Protein AF-A0A843D7R3-F1 (afdb_monomer_lite)

Radius of gyration: 26.84 Å; chains: 1; bounding box: 82×54×72 Å

Sequence (593 aa):
MQSGKIILRGIVQGVGFRPFVYAAAAAHGIVGTVINHGSEVEIDAWGEQFDAFCSAVSKGPKMSVIDSVDVLPLEGEAPENFSILPSKDGARSGFVPADIATCAHCLEDVLNPESRYYGYWATSCTDCGPRYSVIHTVPYDRERTAMQEFPKCAACEADYTNPENRRHHAQTIACEECGPKLFLLDGEGNAVSGDPIEETAKLLDDGEILAIRGIGGFHIACIESAAEKLKRVLGRPNQALAVMMLEETMQEYVVPPTESERELLTGPVHPILILDKRDPTAHQELSKLHNLGIMLPYTALHHLLFQKLKSPLLVMTSANAPGTPMITDTETIIEKMGKTGVVSHILTHNREIVNRCDDSVVRDGYIIRLSRGLAPIRTRMDLGDRQILGVGPELNANASIYKGEFLITSPHIGNIRNPPTVAYLKETIEKLTSLTGAKPEIIAHDLHPQFLSTRVAREMADETGAVLCPVQHHKAHIASVTTEDVIGISIDGVGYGEDGTIWGGEVFAGSPSSGYARAGHLEPVLMPGGDLAGKFPERMIYGILPNEESLSLLQSRGWDDMALKILQQSVARRFNTPVTTSTGRVLDAASAL

Structure (mmCIF, N/CA/C/O backbone):
data_AF-A0A843D7R3-F1
#
_entry.id   AF-A0A843D7R3-F1
#
loop_
_atom_site.group_PDB
_atom_site.id
_atom_site.type_symbol
_atom_site.label_atom_id
_atom_site.label_alt_id
_atom_site.label_comp_id
_atom_site.label_asym_id
_atom_site.label_entity_id
_atom_site.label_seq_id
_atom_site.pdbx_PDB_ins_code
_atom_site.Cartn_x
_atom_site.Cartn_y
_atom_site.Cartn_z
_atom_site.occupancy
_atom_site.B_iso_or_equiv
_atom_site.auth_seq_id
_atom_site.auth_comp_id
_atom_site.auth_asym_id
_atom_site.auth_atom_id
_atom_site.pdbx_PDB_model_num
ATOM 1 N N . MET A 1 1 ? -46.381 -2.383 16.227 1.00 78.56 1 MET A N 1
ATOM 2 C CA . MET A 1 1 ? -44.908 -2.388 16.158 1.00 78.56 1 MET A CA 1
ATOM 3 C C . MET A 1 1 ? -44.519 -3.117 14.885 1.00 78.56 1 MET A C 1
ATOM 5 O O . MET A 1 1 ? -44.993 -4.231 14.697 1.00 78.56 1 MET A O 1
ATOM 9 N N . GLN A 1 2 ? -43.791 -2.467 13.979 1.00 90.38 2 GLN A N 1
ATOM 10 C CA . GLN A 1 2 ? -43.228 -3.134 12.802 1.00 90.38 2 GLN A CA 1
ATOM 11 C C . GLN A 1 2 ? -41.983 -3.919 13.232 1.00 90.38 2 GLN A C 1
ATOM 13 O O . GLN A 1 2 ? -41.340 -3.548 14.218 1.00 90.38 2 GLN A O 1
ATOM 18 N N . SER A 1 3 ? -41.667 -4.994 12.513 1.00 94.31 3 SER A N 1
ATOM 19 C CA . SER A 1 3 ? -40.491 -5.824 12.764 1.00 94.31 3 SER A CA 1
ATOM 20 C C . SER A 1 3 ? -39.858 -6.305 11.469 1.00 94.31 3 SER A C 1
ATOM 22 O O . SER A 1 3 ? -40.550 -6.577 10.486 1.00 94.31 3 SER A O 1
ATOM 24 N N . GLY A 1 4 ? -38.537 -6.440 11.476 1.00 95.69 4 GLY A N 1
ATOM 25 C CA . GLY A 1 4 ? -37.812 -6.968 10.333 1.00 95.69 4 GLY A CA 1
ATOM 26 C C . GLY A 1 4 ? -36.369 -7.311 10.663 1.00 95.69 4 GLY A C 1
ATOM 27 O O . GLY A 1 4 ? -35.765 -6.736 11.571 1.00 95.69 4 GLY A O 1
ATOM 28 N N . LYS A 1 5 ? -35.836 -8.263 9.900 1.00 96.62 5 LYS A N 1
ATOM 29 C CA . LYS A 1 5 ? -34.421 -8.616 9.873 1.00 96.62 5 LYS A CA 1
ATOM 30 C C . LYS A 1 5 ? -33.777 -7.852 8.729 1.00 96.62 5 LYS A C 1
ATOM 32 O O . LYS A 1 5 ? -34.120 -8.076 7.571 1.00 96.62 5 LYS A O 1
ATOM 37 N N . ILE A 1 6 ? -32.861 -6.956 9.055 1.00 96.44 6 ILE A N 1
ATOM 38 C CA . ILE A 1 6 ? -32.116 -6.141 8.102 1.00 96.44 6 ILE A CA 1
ATOM 39 C C . ILE A 1 6 ? -30.742 -6.784 7.914 1.00 96.44 6 ILE A C 1
ATOM 41 O O . ILE A 1 6 ? -30.014 -6.978 8.886 1.00 96.44 6 ILE A O 1
ATOM 45 N N . ILE A 1 7 ? -30.379 -7.106 6.677 1.00 94.19 7 ILE A N 1
ATOM 46 C CA . ILE A 1 7 ? -29.075 -7.676 6.327 1.00 94.19 7 ILE A CA 1
ATOM 47 C C . ILE A 1 7 ? -28.328 -6.662 5.470 1.00 94.19 7 ILE A C 1
ATOM 49 O O . ILE A 1 7 ? -28.786 -6.301 4.385 1.00 94.19 7 ILE A O 1
ATOM 53 N N . LEU A 1 8 ? -27.176 -6.208 5.958 1.00 93.25 8 LEU A N 1
ATOM 54 C CA . LEU A 1 8 ? -26.320 -5.251 5.266 1.00 93.25 8 LEU A CA 1
ATOM 55 C C . LEU A 1 8 ? -25.043 -5.912 4.764 1.00 93.25 8 LEU A C 1
ATOM 57 O O . LEU A 1 8 ? -24.340 -6.600 5.514 1.00 93.25 8 LEU A O 1
ATOM 61 N N . ARG A 1 9 ? -24.711 -5.629 3.501 1.00 90.12 9 ARG A N 1
ATOM 62 C CA . ARG A 1 9 ? -23.484 -6.108 2.851 1.00 90.12 9 ARG A CA 1
ATOM 63 C C . ARG A 1 9 ? -22.634 -4.951 2.346 1.00 90.12 9 ARG A C 1
ATOM 65 O O . ARG A 1 9 ? -23.160 -3.941 1.882 1.00 90.12 9 ARG A O 1
ATOM 72 N N . GLY A 1 10 ? -21.319 -5.143 2.431 1.00 87.31 10 GLY A N 1
ATOM 73 C CA . GLY A 1 10 ? -20.299 -4.246 1.892 1.00 87.31 10 GLY A CA 1
ATOM 74 C C . GLY A 1 10 ? -19.129 -4.039 2.838 1.00 87.31 10 GLY A C 1
ATOM 75 O O . GLY A 1 10 ? -18.693 -4.977 3.511 1.00 87.31 10 GLY A O 1
ATOM 76 N N . ILE A 1 11 ? -18.601 -2.817 2.889 1.00 87.56 11 ILE A N 1
ATOM 77 C CA . ILE A 1 11 ? -17.609 -2.403 3.887 1.00 87.56 11 ILE A CA 1
ATOM 78 C C . ILE A 1 11 ? -18.376 -1.986 5.142 1.00 87.56 11 ILE A C 1
ATOM 80 O O . ILE A 1 11 ? -18.611 -0.807 5.391 1.00 87.56 11 ILE A O 1
ATOM 84 N N . VAL A 1 12 ? -18.827 -2.977 5.908 1.00 88.38 12 VAL A N 1
ATOM 85 C CA . VAL A 1 12 ? -19.685 -2.787 7.094 1.00 88.38 12 VAL A CA 1
ATOM 86 C C . VAL A 1 12 ? -19.042 -3.309 8.382 1.00 88.38 12 VAL A C 1
ATOM 88 O O . VAL A 1 12 ? -19.603 -3.186 9.465 1.00 88.38 12 VAL A O 1
ATOM 91 N N . GLN A 1 13 ? -17.825 -3.849 8.304 1.00 87.25 13 GLN A N 1
ATOM 92 C CA . GLN A 1 13 ? -17.063 -4.312 9.463 1.00 87.25 13 GLN A CA 1
ATOM 93 C C . GLN A 1 13 ? -15.756 -3.535 9.611 1.00 87.25 13 GLN A C 1
ATOM 95 O O . GLN A 1 13 ? -15.185 -3.060 8.638 1.00 87.25 13 GLN A O 1
ATOM 100 N N . GLY A 1 14 ? -15.300 -3.351 10.852 1.00 83.19 14 GLY A N 1
ATOM 101 C CA . GLY A 1 14 ? -14.128 -2.517 11.145 1.00 83.19 14 GLY A CA 1
ATOM 102 C C . GLY A 1 14 ? -14.329 -1.015 10.917 1.00 83.19 14 GLY A C 1
ATOM 103 O O . GLY A 1 14 ? -13.370 -0.262 11.009 1.00 83.19 14 GLY A O 1
ATOM 104 N N . VAL A 1 15 ? -15.561 -0.564 10.676 1.00 87.50 15 VAL A N 1
ATOM 105 C CA . VAL A 1 15 ? -15.899 0.842 10.370 1.00 87.50 15 VAL A CA 1
ATOM 106 C C . VAL A 1 15 ? -16.878 1.464 11.373 1.00 87.50 15 VAL A C 1
ATOM 108 O O . VAL A 1 15 ? -17.555 2.435 11.067 1.00 87.50 15 VAL A O 1
ATOM 111 N N . GLY A 1 16 ? -17.019 0.868 12.563 1.00 87.69 16 GLY A N 1
ATOM 112 C CA . GLY A 1 16 ? -17.941 1.372 13.592 1.00 87.69 16 GLY A CA 1
ATOM 113 C C . GLY A 1 16 ? -19.427 1.114 13.314 1.00 87.69 16 GLY A C 1
ATOM 114 O O . GLY A 1 16 ? -20.281 1.801 13.862 1.00 87.69 16 GLY A O 1
ATOM 115 N N . PHE A 1 17 ? -19.770 0.120 12.491 1.00 92.38 17 PHE A N 1
ATOM 116 C CA . PHE A 1 17 ? -21.163 -0.113 12.087 1.00 92.38 17 PHE A CA 1
ATOM 117 C C . PHE A 1 17 ? -22.073 -0.580 13.234 1.00 92.38 17 PHE A C 1
ATOM 119 O O . PHE A 1 17 ? -23.126 0.002 13.457 1.00 92.38 17 PHE A O 1
ATOM 126 N N . ARG A 1 18 ? -21.659 -1.589 14.014 1.00 92.50 18 ARG A N 1
ATOM 127 C CA . ARG A 1 18 ? -22.402 -2.066 15.203 1.00 92.50 18 ARG A CA 1
ATOM 128 C C . ARG A 1 18 ? -22.739 -0.936 16.200 1.00 92.50 18 ARG A C 1
ATOM 130 O O . ARG A 1 18 ? -23.911 -0.800 16.545 1.00 92.50 18 ARG A O 1
ATOM 137 N N . PRO A 1 19 ? -21.773 -0.101 16.638 1.00 90.00 19 PRO A N 1
ATOM 138 C CA . PRO A 1 19 ? -22.075 1.018 17.529 1.00 90.00 19 PRO A CA 1
ATOM 139 C C . PRO A 1 19 ? -22.937 2.102 16.860 1.00 90.00 19 PRO A C 1
ATOM 141 O O . PRO A 1 19 ? -23.815 2.651 17.520 1.00 90.00 19 PRO A O 1
ATOM 144 N N . PHE A 1 20 ? -22.777 2.354 15.554 1.00 93.06 20 PHE A N 1
ATOM 145 C CA . PHE A 1 20 ? -23.674 3.241 14.802 1.00 93.06 20 PHE A CA 1
ATOM 146 C C . PHE A 1 20 ? -25.127 2.739 14.801 1.00 93.06 20 PHE A C 1
ATOM 148 O O . PHE A 1 20 ? -26.041 3.509 15.084 1.00 93.06 20 PHE A O 1
ATOM 155 N N . VAL A 1 21 ? -25.345 1.445 14.545 1.00 94.69 21 VAL A N 1
ATOM 156 C CA . VAL A 1 21 ? -26.679 0.823 14.575 1.00 94.69 21 VAL A CA 1
ATOM 157 C C . VAL A 1 21 ? -27.302 0.933 15.964 1.00 94.69 21 VAL A C 1
ATOM 159 O O . VAL A 1 21 ? -28.471 1.287 16.074 1.00 94.69 21 VAL A O 1
ATOM 162 N N . TYR A 1 22 ? -26.526 0.683 17.022 1.00 93.38 22 TYR A N 1
ATOM 163 C CA . TYR A 1 22 ? -26.996 0.835 18.400 1.00 93.38 22 TYR A CA 1
ATOM 164 C C . TYR A 1 22 ? -27.457 2.273 18.691 1.00 93.38 22 TYR A C 1
ATOM 166 O O . TYR A 1 22 ? -28.559 2.481 19.199 1.00 93.38 22 TYR A O 1
ATOM 174 N N . ALA A 1 23 ? -26.651 3.274 18.323 1.00 91.69 23 ALA A N 1
ATOM 175 C CA . ALA A 1 23 ? -27.007 4.681 18.504 1.00 91.69 23 ALA A CA 1
ATOM 176 C C . ALA A 1 23 ? -28.250 5.070 17.681 1.00 91.69 23 ALA A C 1
ATOM 178 O O . ALA A 1 23 ? -29.145 5.756 18.178 1.00 91.69 23 ALA A O 1
ATOM 179 N N . ALA A 1 24 ? -28.348 4.585 16.439 1.00 93.69 24 ALA A N 1
ATOM 180 C CA . ALA A 1 24 ? -29.514 4.798 15.589 1.00 93.69 24 ALA A CA 1
ATOM 181 C C . ALA A 1 24 ? -30.779 4.154 16.177 1.00 93.69 24 ALA A C 1
ATOM 183 O O . ALA A 1 24 ? -31.850 4.760 16.114 1.00 93.69 24 ALA A O 1
ATOM 184 N N . ALA A 1 25 ? -30.660 2.965 16.775 1.00 94.94 25 ALA A N 1
ATOM 185 C CA . ALA A 1 25 ? -31.770 2.276 17.418 1.00 94.94 25 ALA A CA 1
ATOM 186 C C . ALA A 1 25 ? -32.290 3.071 18.621 1.00 94.94 25 ALA A C 1
ATOM 188 O O . ALA A 1 25 ? -33.492 3.323 18.713 1.00 94.94 25 ALA A O 1
ATOM 189 N N . ALA A 1 26 ? -31.388 3.562 19.477 1.00 92.81 26 ALA A N 1
ATOM 190 C CA . ALA A 1 26 ? -31.740 4.418 20.607 1.00 92.81 26 ALA A CA 1
ATOM 191 C C . ALA A 1 26 ? -32.449 5.711 20.159 1.00 92.81 26 ALA A C 1
ATOM 193 O O . ALA A 1 26 ? -33.489 6.067 20.711 1.00 92.81 26 ALA A O 1
ATOM 194 N N . ALA A 1 27 ? -31.945 6.374 19.112 1.00 93.50 27 ALA A N 1
ATOM 195 C CA . ALA A 1 27 ? -32.527 7.613 18.588 1.00 93.50 27 ALA A CA 1
ATOM 196 C C . ALA A 1 27 ? -33.950 7.446 18.015 1.00 93.50 27 ALA A C 1
ATOM 198 O O . ALA A 1 27 ? -34.725 8.400 18.018 1.00 93.50 27 ALA A O 1
ATOM 199 N N . HIS A 1 28 ? -34.301 6.247 17.538 1.00 94.94 28 HIS A N 1
ATOM 200 C CA . HIS A 1 28 ? -35.597 5.952 16.912 1.00 94.94 28 HIS A CA 1
ATOM 201 C C . HIS A 1 28 ? -36.522 5.094 17.795 1.00 94.94 28 HIS A C 1
ATOM 203 O O . HIS A 1 28 ? -37.618 4.735 17.366 1.00 94.94 28 HIS A O 1
ATOM 209 N N . GLY A 1 29 ? -36.108 4.757 19.022 1.00 94.31 29 GLY A N 1
ATOM 210 C CA . GLY A 1 29 ? -36.882 3.893 19.920 1.00 94.31 29 GLY A CA 1
ATOM 211 C C . GLY A 1 29 ? -37.042 2.459 19.400 1.00 94.31 29 GLY A C 1
ATOM 212 O O . GLY A 1 29 ? -38.107 1.863 19.557 1.00 94.31 29 GLY A O 1
ATOM 213 N N . ILE A 1 30 ? -36.011 1.925 18.740 1.00 96.62 30 ILE A N 1
ATOM 214 C CA . ILE A 1 30 ? -35.963 0.545 18.242 1.00 96.62 30 ILE A CA 1
ATOM 215 C C . ILE A 1 30 ? -35.370 -0.370 19.314 1.00 96.62 30 ILE A C 1
ATOM 217 O O . ILE A 1 30 ? -34.330 -0.065 19.895 1.00 96.62 30 ILE A O 1
ATOM 221 N N . VAL A 1 31 ? -35.998 -1.526 19.523 1.00 96.50 31 VAL A N 1
ATOM 222 C CA . VAL A 1 31 ? -35.452 -2.641 20.315 1.00 96.50 31 VAL A CA 1
ATOM 223 C C . VAL A 1 31 ? -35.052 -3.777 19.384 1.00 96.50 31 VAL A C 1
ATOM 225 O O . VAL A 1 31 ? -35.580 -3.884 18.274 1.00 96.50 31 VAL A O 1
ATOM 228 N N . GLY A 1 32 ? -34.085 -4.601 19.787 1.00 96.00 32 GLY A N 1
ATOM 229 C CA . GLY A 1 32 ? -33.523 -5.570 18.856 1.00 96.00 32 GLY A CA 1
ATOM 230 C C . GLY A 1 32 ? -32.104 -6.025 19.144 1.00 96.00 32 GLY A C 1
ATOM 231 O O . GLY A 1 32 ? -31.597 -5.934 20.264 1.00 96.00 32 GLY A O 1
ATOM 232 N N . THR A 1 33 ? -31.448 -6.534 18.108 1.00 96.06 33 THR A N 1
ATOM 233 C CA . THR A 1 33 ? -30.057 -6.971 18.189 1.00 96.06 33 THR A CA 1
ATOM 234 C C . THR A 1 33 ? -29.286 -6.612 16.928 1.00 96.06 33 THR A C 1
ATOM 236 O O . THR A 1 33 ? -29.871 -6.517 15.853 1.00 96.06 33 THR A O 1
ATOM 239 N N . VAL A 1 34 ? -27.972 -6.422 17.047 1.00 96.00 34 VAL A N 1
ATOM 240 C CA . VAL A 1 34 ? -27.061 -6.314 15.898 1.00 96.00 34 VAL A CA 1
ATOM 241 C C . VAL A 1 34 ? -25.869 -7.243 16.073 1.00 96.00 34 VAL A C 1
ATOM 243 O O . VAL A 1 34 ? -25.265 -7.295 17.149 1.00 96.00 34 VAL A O 1
ATOM 246 N N . ILE A 1 35 ? -25.517 -7.964 15.008 1.00 93.25 35 ILE A N 1
ATOM 247 C CA . ILE A 1 35 ? -24.415 -8.930 14.988 1.00 93.25 35 ILE A CA 1
ATOM 248 C C . ILE A 1 35 ? -23.573 -8.783 13.725 1.00 93.25 35 ILE A C 1
ATOM 250 O O . ILE A 1 35 ? -24.085 -8.457 12.656 1.00 93.25 35 ILE A O 1
ATOM 254 N N . ASN A 1 36 ? -22.282 -9.094 13.833 1.00 89.75 36 ASN A N 1
ATOM 255 C CA . ASN A 1 36 ? -21.494 -9.434 12.653 1.00 89.75 36 ASN A CA 1
ATOM 256 C C . ASN A 1 36 ? -21.681 -10.930 12.370 1.00 89.75 36 ASN A C 1
ATOM 258 O O . ASN A 1 36 ? -21.430 -11.756 13.252 1.00 89.75 36 ASN A O 1
ATOM 262 N N . HIS A 1 37 ? -22.086 -11.279 11.151 1.00 86.69 37 HIS A N 1
ATOM 263 C CA . HIS A 1 37 ? -22.246 -12.665 10.713 1.00 86.69 37 HIS A CA 1
ATOM 264 C C . HIS A 1 37 ? -21.391 -12.903 9.465 1.00 86.69 37 HIS A C 1
ATOM 266 O O . HIS A 1 37 ? -21.678 -12.404 8.378 1.00 86.69 37 HIS A O 1
ATOM 272 N N . GLY A 1 38 ? -20.262 -13.594 9.638 1.00 83.12 38 GLY A N 1
ATOM 273 C CA . GLY A 1 38 ? -19.198 -13.629 8.636 1.00 83.12 38 GLY A CA 1
ATOM 274 C C . GLY A 1 38 ? -18.677 -12.218 8.360 1.00 83.12 38 GLY A C 1
ATOM 275 O O . GLY A 1 38 ? -18.111 -11.576 9.238 1.00 83.12 38 GLY A O 1
ATOM 276 N N . SER A 1 39 ? -18.887 -11.718 7.152 1.00 79.50 39 SER A N 1
ATOM 277 C CA . SER A 1 39 ? -18.538 -10.356 6.721 1.00 79.50 39 SER A CA 1
ATOM 278 C C . SER A 1 39 ? -19.743 -9.406 6.598 1.00 79.50 39 SER A C 1
ATOM 280 O O . SER A 1 39 ? -19.579 -8.262 6.181 1.00 79.50 39 SER A O 1
ATOM 282 N N . GLU A 1 40 ? -20.948 -9.879 6.920 1.00 89.31 40 GLU A N 1
ATOM 283 C CA . GLU A 1 40 ? -22.202 -9.116 6.864 1.00 89.31 40 GLU A CA 1
ATOM 284 C C . GLU A 1 40 ? -22.556 -8.549 8.247 1.00 89.31 40 GLU A C 1
ATOM 286 O O . GLU A 1 40 ? -21.982 -8.959 9.266 1.00 89.31 40 GLU A O 1
ATOM 291 N N . VAL A 1 41 ? -23.495 -7.600 8.281 1.00 92.25 41 VAL A N 1
ATOM 292 C CA . VAL A 1 41 ? -24.137 -7.126 9.516 1.00 92.25 41 VAL A CA 1
ATOM 293 C C . VAL A 1 41 ? -25.612 -7.503 9.463 1.00 92.25 41 VAL A C 1
ATOM 295 O O . VAL A 1 41 ? -26.321 -7.084 8.551 1.00 92.25 41 VAL A O 1
ATOM 298 N N . GLU A 1 42 ? -26.071 -8.277 10.444 1.00 94.88 42 GLU A N 1
ATOM 299 C CA . GLU A 1 42 ? -27.489 -8.605 10.611 1.00 94.88 42 GLU A CA 1
ATOM 300 C C . GLU A 1 42 ? -28.070 -7.827 11.788 1.00 94.88 42 GLU A C 1
ATOM 302 O O . GLU A 1 42 ? -27.448 -7.730 12.851 1.00 94.88 42 GLU A O 1
ATOM 307 N N . ILE A 1 43 ? -29.268 -7.282 11.590 1.00 96.81 43 ILE A N 1
ATOM 308 C CA . ILE A 1 43 ? -29.999 -6.509 12.586 1.00 96.81 43 ILE A CA 1
ATOM 309 C C . ILE A 1 43 ? -31.408 -7.068 12.687 1.00 96.81 43 ILE A C 1
ATOM 311 O O . ILE A 1 43 ? -32.170 -7.007 11.728 1.00 96.81 43 ILE A O 1
ATOM 315 N N . ASP A 1 44 ? -31.775 -7.542 13.864 1.00 96.88 44 ASP A N 1
ATOM 316 C CA . ASP A 1 44 ? -33.158 -7.871 14.184 1.00 96.88 44 ASP A CA 1
ATOM 317 C C . ASP A 1 44 ? -33.763 -6.648 14.880 1.00 96.88 44 ASP A C 1
ATOM 319 O O . ASP A 1 44 ? -33.249 -6.237 15.919 1.00 96.88 44 ASP A O 1
ATOM 323 N N . ALA A 1 45 ? -34.796 -6.024 14.308 1.00 96.88 45 ALA A N 1
ATOM 324 C CA . ALA A 1 45 ? -35.325 -4.747 14.791 1.00 96.88 45 ALA A CA 1
ATOM 325 C C . ALA A 1 45 ? -36.853 -4.746 14.918 1.00 96.88 45 ALA A C 1
ATOM 327 O O . ALA A 1 45 ? -37.563 -5.197 14.020 1.00 96.88 45 ALA A O 1
ATOM 328 N N . TRP A 1 46 ? -37.345 -4.164 16.014 1.00 96.88 46 TRP A N 1
ATOM 329 C CA . TRP A 1 46 ? -38.758 -3.910 16.291 1.00 96.88 46 TRP A CA 1
ATOM 330 C C . TRP A 1 46 ? -38.949 -2.452 16.706 1.00 96.88 46 TRP A C 1
ATOM 332 O O . TRP A 1 46 ? -38.213 -1.936 17.548 1.00 96.88 46 TRP A O 1
ATOM 342 N N . GLY A 1 47 ? -39.973 -1.786 16.175 1.00 94.75 47 GLY A N 1
ATOM 343 C CA . GLY A 1 47 ? -40.324 -0.434 16.611 1.00 94.75 47 GLY A CA 1
ATOM 344 C C . GLY A 1 47 ? -41.440 0.215 15.805 1.00 94.75 47 GLY A C 1
ATOM 345 O O . GLY A 1 47 ? -41.925 -0.334 14.818 1.00 94.75 47 GLY A O 1
ATOM 346 N N . GLU A 1 48 ? -41.886 1.387 16.254 1.00 92.94 48 GLU A N 1
ATOM 347 C CA . GLU A 1 48 ? -42.851 2.208 15.506 1.00 92.94 48 GLU A CA 1
ATOM 348 C C . GLU A 1 48 ? -42.172 3.059 14.427 1.00 92.94 48 GLU A C 1
ATOM 350 O O . GLU A 1 48 ? -42.757 3.286 13.375 1.00 92.94 48 GLU A O 1
ATOM 355 N N . GLN A 1 49 ? -40.918 3.470 14.646 1.00 95.00 49 GLN A N 1
ATOM 356 C CA . GLN A 1 49 ? -40.113 4.224 13.676 1.00 95.00 49 GLN A CA 1
ATOM 357 C C . GLN A 1 49 ? -39.203 3.315 12.826 1.00 95.00 49 GLN A C 1
ATOM 359 O O . GLN A 1 49 ? -38.096 3.707 12.454 1.00 95.00 49 GLN A O 1
ATOM 364 N N . PHE A 1 50 ? -39.645 2.087 12.535 1.00 94.75 50 PHE A N 1
ATOM 365 C CA . PHE A 1 50 ? -38.838 1.075 11.843 1.00 94.75 50 PHE A CA 1
ATOM 366 C C . PHE A 1 50 ? -38.353 1.546 10.463 1.00 94.75 50 PHE A C 1
ATOM 368 O O . PHE A 1 50 ? -37.169 1.415 10.156 1.00 94.75 50 PHE A O 1
ATOM 375 N N . ASP A 1 51 ? -39.220 2.171 9.664 1.00 94.50 51 ASP A N 1
ATOM 376 C CA . ASP A 1 51 ? -38.854 2.671 8.331 1.00 94.50 51 ASP A CA 1
ATOM 377 C C . ASP A 1 51 ? -37.799 3.795 8.394 1.00 94.50 51 ASP A C 1
ATOM 379 O O . ASP A 1 51 ? -36.855 3.831 7.598 1.00 94.50 51 ASP A O 1
ATOM 383 N N . ALA A 1 52 ? -37.910 4.695 9.378 1.00 94.69 52 ALA A N 1
ATOM 384 C CA . ALA A 1 52 ? -36.930 5.760 9.604 1.00 94.69 52 ALA A CA 1
ATOM 385 C C . ALA A 1 52 ? -35.575 5.192 10.058 1.00 94.69 52 ALA A C 1
ATOM 387 O O . ALA A 1 52 ? -34.528 5.608 9.556 1.00 94.69 52 ALA A O 1
ATOM 388 N N . PHE A 1 53 ? -35.596 4.184 10.935 1.00 96.19 53 PHE A N 1
ATOM 389 C CA . PHE A 1 53 ? -34.403 3.449 11.340 1.00 96.19 53 PHE A CA 1
ATOM 390 C C . PHE A 1 53 ? -33.740 2.732 10.159 1.00 96.19 53 PHE A C 1
ATOM 392 O O . PHE A 1 53 ? -32.534 2.878 9.969 1.00 96.19 53 PHE A O 1
ATOM 399 N N . CYS A 1 54 ? -34.508 2.037 9.313 1.00 94.38 54 CYS A N 1
ATOM 400 C CA . CYS A 1 54 ? -33.983 1.400 8.103 1.00 94.38 54 CYS A CA 1
ATOM 401 C C . CYS A 1 54 ? -33.301 2.421 7.184 1.00 94.38 54 CYS A C 1
ATOM 403 O O . CYS A 1 54 ? -32.198 2.174 6.697 1.00 94.38 54 CYS A O 1
ATOM 405 N N . SER A 1 55 ? -33.912 3.594 6.994 1.00 93.81 55 SER A N 1
ATOM 406 C CA . SER A 1 55 ? -33.335 4.692 6.208 1.00 93.81 55 SER A CA 1
ATOM 407 C C . SER A 1 55 ? -32.025 5.222 6.806 1.00 93.81 55 SER A C 1
ATOM 409 O O . SER A 1 55 ? -31.067 5.475 6.075 1.00 93.81 55 SER A O 1
ATOM 411 N N . ALA A 1 56 ? -31.940 5.350 8.134 1.00 93.81 56 ALA A N 1
ATOM 412 C CA . ALA A 1 56 ? -30.715 5.768 8.816 1.00 93.81 56 ALA A CA 1
ATOM 413 C C . ALA A 1 56 ? -29.604 4.713 8.696 1.00 93.81 56 ALA A C 1
ATOM 415 O O . ALA A 1 56 ? -28.476 5.036 8.325 1.00 93.81 56 ALA A O 1
ATOM 416 N N . VAL A 1 57 ? -29.931 3.446 8.951 1.00 94.38 57 VAL A N 1
ATOM 417 C CA . VAL A 1 57 ? -28.986 2.326 8.877 1.00 94.38 57 VAL A CA 1
ATOM 418 C C . VAL A 1 57 ? -28.461 2.121 7.456 1.00 94.38 57 VAL A C 1
ATOM 420 O O . VAL A 1 57 ? -27.274 1.860 7.282 1.00 94.38 57 VAL A O 1
ATOM 423 N N . SER A 1 58 ? -29.301 2.341 6.442 1.00 93.19 58 SER A N 1
ATOM 424 C CA . SER A 1 58 ? -28.920 2.250 5.025 1.00 93.19 58 SER A CA 1
ATOM 425 C C . SER A 1 58 ? -27.925 3.326 4.576 1.00 93.19 58 SER A C 1
ATOM 427 O O . SER A 1 58 ? -27.363 3.208 3.492 1.00 93.19 58 SER A O 1
ATOM 429 N N . LYS A 1 59 ? -27.694 4.377 5.378 1.00 92.19 59 LYS A N 1
ATOM 430 C CA . LYS A 1 59 ? -26.627 5.365 5.133 1.00 92.19 59 LYS A CA 1
ATOM 431 C C . LYS A 1 59 ? -25.288 4.933 5.730 1.00 92.19 59 LYS A C 1
ATOM 433 O O . LYS A 1 59 ? -24.249 5.267 5.172 1.00 92.19 59 LYS A O 1
ATOM 438 N N . GLY A 1 60 ? -25.328 4.201 6.844 1.00 90.94 60 GLY A N 1
ATOM 439 C CA . GLY A 1 60 ? -24.147 3.728 7.564 1.00 90.94 60 GLY A CA 1
ATOM 440 C C . GLY A 1 60 ? -23.275 4.839 8.179 1.00 90.94 60 GLY A C 1
ATOM 441 O O . GLY A 1 60 ? -23.554 6.032 8.031 1.00 90.94 60 GLY A O 1
ATOM 442 N N . PRO A 1 61 ? -22.207 4.463 8.907 1.00 89.50 61 PRO A N 1
ATOM 443 C CA . PRO A 1 61 ? -21.183 5.393 9.374 1.00 89.50 61 PRO A CA 1
ATOM 444 C C . PRO A 1 61 ? -20.278 5.875 8.227 1.00 89.50 61 PRO A C 1
ATOM 446 O O . PRO A 1 61 ? -20.201 5.254 7.166 1.00 89.50 61 PRO A O 1
ATOM 449 N N . LYS A 1 62 ? -19.521 6.952 8.476 1.00 84.44 62 LYS A N 1
ATOM 450 C CA . LYS A 1 62 ? -18.707 7.678 7.478 1.00 84.44 62 LYS A CA 1
ATOM 451 C C . LYS A 1 62 ? -17.791 6.792 6.624 1.00 84.44 62 LYS A C 1
ATOM 453 O O . LYS A 1 62 ? -17.620 7.062 5.443 1.00 84.44 62 LYS A O 1
ATOM 458 N N . MET A 1 63 ? -17.182 5.774 7.228 1.00 84.06 63 MET A N 1
ATOM 459 C CA . MET A 1 63 ? -16.210 4.900 6.558 1.00 84.06 63 MET A CA 1
ATOM 460 C C . MET A 1 63 ? -16.844 3.652 5.932 1.00 84.06 63 MET A C 1
ATOM 462 O O . MET A 1 63 ? -16.126 2.817 5.386 1.00 84.06 63 MET A O 1
ATOM 466 N N . SER A 1 64 ? -18.164 3.491 6.044 1.00 90.12 64 SER A N 1
ATOM 467 C CA . SER A 1 64 ? -18.857 2.348 5.463 1.00 90.12 64 SER A CA 1
ATOM 468 C C . SER A 1 64 ? -19.204 2.564 3.998 1.00 90.12 64 SER A C 1
ATOM 470 O O . SER A 1 64 ? -19.427 3.684 3.546 1.00 90.12 64 SER A O 1
ATOM 472 N N . VAL A 1 65 ? -19.286 1.456 3.273 1.00 88.81 65 VAL A N 1
ATOM 473 C CA . VAL A 1 65 ? -19.839 1.405 1.920 1.00 88.81 65 VAL A CA 1
ATOM 474 C C . VAL A 1 65 ? -20.862 0.283 1.919 1.00 88.81 65 VAL A C 1
ATOM 476 O O . VAL A 1 65 ? -20.503 -0.870 2.157 1.00 88.81 65 VAL A O 1
ATOM 479 N N . ILE A 1 66 ? -22.129 0.628 1.709 1.00 90.75 66 ILE A N 1
ATOM 480 C CA . ILE A 1 66 ? -23.247 -0.316 1.717 1.00 90.75 66 ILE A CA 1
ATOM 481 C C . ILE A 1 66 ? -23.604 -0.638 0.268 1.00 90.75 66 ILE A C 1
ATOM 483 O O . ILE A 1 66 ? -23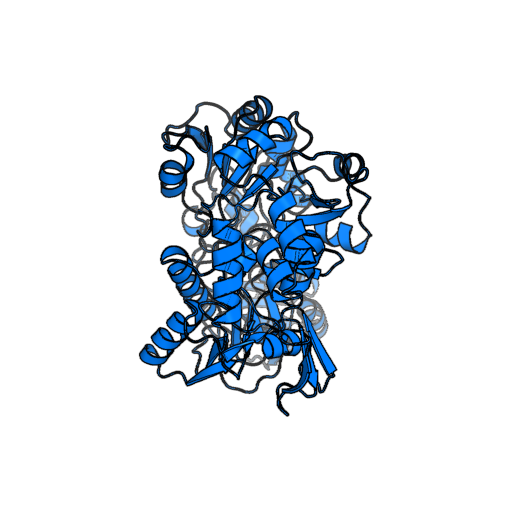.971 0.257 -0.490 1.00 90.75 66 ILE A O 1
ATOM 487 N N . ASP A 1 67 ? -23.509 -1.910 -0.113 1.00 88.56 67 ASP A N 1
ATOM 488 C CA . ASP A 1 67 ? -23.854 -2.357 -1.469 1.00 88.56 67 ASP A CA 1
ATOM 489 C C . ASP A 1 67 ? -25.306 -2.812 -1.577 1.00 88.56 67 ASP A C 1
ATOM 491 O O . ASP A 1 67 ? -25.952 -2.617 -2.605 1.00 88.56 67 ASP A O 1
ATOM 495 N N . SER A 1 68 ? -25.811 -3.458 -0.525 1.00 89.75 68 SER A N 1
ATOM 496 C CA . SER A 1 68 ? -27.188 -3.940 -0.456 1.00 89.75 68 SER A CA 1
ATOM 497 C C . SER A 1 68 ? -27.708 -3.905 0.973 1.00 89.75 68 SER A C 1
ATOM 499 O O . SER A 1 68 ? -26.954 -4.069 1.940 1.00 89.75 68 SER A O 1
ATOM 501 N N . VAL A 1 69 ? -29.017 -3.692 1.065 1.00 94.12 69 VAL A N 1
ATOM 502 C CA . VAL A 1 69 ? -29.801 -3.761 2.292 1.00 94.12 69 VAL A CA 1
ATOM 503 C C . VAL A 1 69 ? -31.016 -4.618 1.984 1.00 94.12 69 VAL A C 1
ATOM 505 O O . VAL A 1 69 ? -31.896 -4.192 1.238 1.00 94.12 69 VAL A O 1
ATOM 508 N N . ASP A 1 70 ? -31.060 -5.816 2.553 1.00 94.31 70 ASP A N 1
ATOM 509 C CA . ASP A 1 70 ? -32.249 -6.661 2.490 1.00 94.31 70 ASP A CA 1
ATOM 510 C C . ASP A 1 70 ? -33.044 -6.495 3.775 1.00 94.31 70 ASP A C 1
ATOM 512 O O . ASP A 1 70 ? -32.480 -6.561 4.866 1.00 94.31 70 ASP A O 1
ATOM 516 N N . VAL A 1 71 ? -34.357 -6.325 3.653 1.00 95.56 71 VAL A N 1
ATOM 517 C CA . VAL A 1 71 ? -35.269 -6.314 4.798 1.00 95.56 71 VAL A CA 1
ATOM 518 C C . VAL A 1 71 ? -36.206 -7.501 4.664 1.00 95.56 71 VAL A C 1
ATOM 520 O O . VAL A 1 71 ? -37.039 -7.558 3.760 1.00 95.56 71 VAL A O 1
ATOM 523 N N . LEU A 1 72 ? -36.043 -8.468 5.557 1.00 95.38 72 LEU A N 1
ATOM 524 C CA . LEU A 1 72 ? -36.830 -9.689 5.600 1.00 95.38 72 LEU A CA 1
ATOM 525 C C . LEU A 1 72 ? -37.871 -9.607 6.722 1.00 95.38 72 LEU A C 1
ATOM 527 O O . LEU A 1 72 ? -37.598 -9.002 7.765 1.00 95.38 72 LEU A O 1
ATOM 531 N N . PRO A 1 73 ? -39.046 -10.242 6.557 1.00 93.25 73 PRO A N 1
ATOM 532 C CA . PRO A 1 73 ? -39.991 -10.405 7.651 1.00 93.25 73 PRO A CA 1
ATOM 533 C C . PRO A 1 73 ? -39.324 -11.094 8.841 1.00 93.25 73 PRO A C 1
ATOM 535 O O . PRO A 1 73 ? -38.610 -12.084 8.675 1.00 93.25 73 PRO A O 1
ATOM 538 N N . LEU A 1 74 ? -39.574 -10.571 10.037 1.00 93.12 74 LEU A N 1
ATOM 539 C CA . LEU A 1 74 ? -39.077 -11.138 11.282 1.00 93.12 74 LEU A CA 1
ATOM 540 C C . LEU A 1 74 ? -40.250 -11.500 12.185 1.00 93.12 74 LEU A C 1
ATOM 542 O O . LEU A 1 74 ? -41.039 -10.635 12.573 1.00 93.12 74 LEU A O 1
ATOM 546 N N . GLU A 1 75 ? -40.337 -12.786 12.507 1.00 87.56 75 GLU A N 1
ATOM 547 C CA . GLU A 1 75 ? -41.321 -13.353 13.424 1.00 87.56 75 GLU A CA 1
ATOM 548 C C . GLU A 1 75 ? -40.705 -13.509 14.819 1.00 87.56 75 GLU A C 1
ATOM 550 O O . GLU A 1 75 ? -39.529 -13.846 14.953 1.00 87.56 75 GLU A O 1
ATOM 555 N N . GLY A 1 76 ? -41.505 -13.288 15.861 1.00 86.06 76 GLY A N 1
ATOM 556 C CA . GLY A 1 76 ? -41.081 -13.441 17.252 1.00 86.06 76 GLY A CA 1
ATOM 557 C C . GLY A 1 76 ? -41.425 -12.239 18.124 1.00 86.06 76 GLY A C 1
ATOM 558 O O . GLY A 1 76 ? -41.893 -11.202 17.646 1.00 86.06 76 GLY A O 1
ATOM 559 N N . GLU A 1 77 ? -41.209 -12.405 19.427 1.00 86.19 77 GLU A N 1
ATOM 560 C CA . GLU A 1 77 ? -41.420 -11.349 20.415 1.00 86.19 77 GLU A CA 1
ATOM 561 C C . GLU A 1 77 ? -40.252 -10.359 20.418 1.00 86.19 77 GLU A C 1
ATOM 563 O O . GLU A 1 77 ? -39.089 -10.740 20.280 1.00 86.19 77 GLU A O 1
ATOM 568 N N . ALA A 1 78 ? -40.577 -9.076 20.579 1.00 89.31 78 ALA A N 1
ATOM 569 C CA . ALA A 1 78 ? -39.579 -8.024 20.688 1.00 89.31 78 ALA A CA 1
ATOM 570 C C . ALA A 1 78 ? -38.787 -8.179 22.001 1.00 89.31 78 ALA A C 1
ATOM 572 O O . ALA A 1 78 ? -39.401 -8.380 23.053 1.00 89.31 78 ALA A O 1
ATOM 573 N N . PRO A 1 79 ? -37.448 -8.056 21.978 1.00 92.50 79 PRO A N 1
ATOM 574 C CA . PRO A 1 79 ? -36.667 -8.014 23.207 1.00 92.50 79 PRO A CA 1
ATOM 575 C C . PRO A 1 79 ? -36.955 -6.723 23.987 1.00 92.50 79 PRO A C 1
ATOM 577 O O . PRO A 1 79 ? -37.426 -5.734 23.429 1.00 92.50 79 PRO A O 1
ATOM 580 N N . GLU A 1 80 ? -36.616 -6.705 25.278 1.00 89.56 80 GLU A N 1
ATOM 581 C CA . GLU A 1 80 ? -36.814 -5.515 26.122 1.00 89.56 80 GLU A CA 1
ATOM 582 C C . GLU A 1 80 ? -35.934 -4.330 25.699 1.00 89.56 80 GLU A C 1
ATOM 584 O O . GLU A 1 80 ? -36.343 -3.180 25.823 1.00 89.56 80 GLU A O 1
ATOM 589 N N . ASN A 1 81 ? -34.725 -4.607 25.203 1.00 92.75 81 ASN A N 1
ATOM 590 C CA . ASN A 1 81 ? -33.713 -3.603 24.879 1.00 92.75 81 ASN A CA 1
ATOM 591 C C . ASN A 1 81 ? -33.057 -3.893 23.525 1.00 92.75 81 ASN A C 1
ATOM 593 O O . ASN A 1 81 ? -33.178 -4.989 22.975 1.00 92.75 81 ASN A O 1
ATOM 597 N N . PHE A 1 82 ? -32.312 -2.914 23.008 1.00 94.94 82 PHE A N 1
ATOM 598 C CA . PHE A 1 82 ? -31.405 -3.125 21.884 1.00 94.94 82 PHE A CA 1
ATOM 599 C C . PHE A 1 82 ? -30.024 -3.581 22.380 1.00 94.94 82 PHE A C 1
ATOM 601 O O . PHE A 1 82 ? -29.500 -3.012 23.335 1.00 94.94 82 PHE A O 1
ATOM 608 N N . SER A 1 83 ? -29.412 -4.591 21.753 1.00 93.31 83 SER A N 1
ATOM 609 C CA . SER A 1 83 ? -28.100 -5.109 22.182 1.00 93.31 83 SER A CA 1
ATOM 610 C C . SER A 1 83 ? -27.170 -5.483 21.024 1.00 93.31 83 SER A C 1
ATOM 612 O O . SER A 1 83 ? -27.603 -5.911 19.957 1.00 93.31 83 SER A O 1
ATOM 614 N N . ILE A 1 84 ? -25.862 -5.326 21.235 1.00 92.75 84 ILE A N 1
ATOM 615 C CA . ILE A 1 84 ? -24.831 -5.800 20.302 1.00 92.75 84 ILE A CA 1
ATOM 616 C C . ILE A 1 84 ? -24.414 -7.202 20.757 1.00 92.75 84 ILE A C 1
ATOM 618 O O . ILE A 1 84 ? -23.874 -7.345 21.854 1.00 92.75 84 ILE A O 1
ATOM 622 N N . LEU A 1 85 ? -24.666 -8.238 19.950 1.00 91.31 85 LEU A N 1
ATOM 623 C CA . LEU A 1 85 ? -24.323 -9.617 20.333 1.00 91.31 85 LEU A CA 1
ATOM 624 C C . LEU A 1 85 ? -22.928 -10.028 19.821 1.00 91.31 85 LEU A C 1
ATOM 626 O O . LEU A 1 85 ? -22.390 -9.397 18.903 1.00 91.31 85 LEU A O 1
ATOM 630 N N . PRO A 1 86 ? -22.342 -11.108 20.380 1.00 87.25 86 PRO A N 1
ATOM 631 C CA . PRO A 1 86 ? -21.113 -11.696 19.862 1.00 87.25 86 PRO A CA 1
ATOM 632 C C . PRO A 1 86 ? -21.246 -12.114 18.397 1.00 87.25 86 PRO A C 1
ATOM 634 O O . PRO A 1 86 ? -22.280 -12.637 17.971 1.00 87.25 86 PRO A O 1
ATOM 637 N N . SER A 1 87 ? -20.177 -11.902 17.635 1.00 88.75 87 SER A N 1
ATOM 638 C CA . SER A 1 87 ? -20.138 -12.234 16.214 1.00 88.75 87 SER A CA 1
ATOM 639 C C . SER A 1 87 ? -20.202 -13.741 15.977 1.00 88.75 87 SER A C 1
ATOM 641 O O . SER A 1 87 ? -19.718 -14.538 16.782 1.00 88.75 87 SER A O 1
ATOM 643 N N . LYS A 1 88 ? -20.748 -14.130 14.826 1.00 85.19 88 LYS A N 1
ATOM 644 C CA . LYS A 1 88 ? -20.823 -15.523 14.374 1.00 85.19 88 LYS A CA 1
ATOM 645 C C . LYS A 1 88 ? -20.114 -15.685 13.036 1.00 85.19 88 LYS A C 1
ATOM 647 O O . LYS A 1 88 ? -20.093 -14.759 12.226 1.00 85.19 88 LYS A O 1
ATOM 652 N N . ASP A 1 89 ? -19.555 -16.863 12.788 1.00 79.88 89 ASP A N 1
ATOM 653 C CA . ASP A 1 89 ? -19.062 -17.212 11.455 1.00 79.88 89 ASP A CA 1
ATOM 654 C C . ASP A 1 89 ? -20.227 -17.298 10.470 1.00 79.88 89 ASP A C 1
ATOM 656 O O . ASP A 1 89 ? -21.319 -17.714 10.842 1.00 79.88 89 ASP A O 1
ATOM 660 N N . GLY A 1 90 ? -19.993 -16.912 9.218 1.00 79.19 90 GLY A N 1
ATOM 661 C CA . GLY A 1 90 ? -21.035 -16.816 8.201 1.00 79.19 90 GLY A CA 1
ATOM 662 C C . GLY A 1 90 ? -20.457 -16.585 6.808 1.00 79.19 90 GLY A C 1
ATOM 663 O O . GLY A 1 90 ? -19.289 -16.892 6.543 1.00 79.19 90 GLY A O 1
ATOM 664 N N . ALA A 1 91 ? -21.272 -16.029 5.911 1.00 71.00 91 ALA A N 1
ATOM 665 C CA . ALA A 1 91 ? -20.851 -15.708 4.551 1.00 71.00 91 ALA A CA 1
ATOM 666 C C . ALA A 1 91 ? -19.686 -14.703 4.545 1.00 71.00 91 ALA A C 1
ATOM 668 O O . ALA A 1 91 ? -19.667 -13.757 5.326 1.00 71.00 91 ALA A O 1
ATOM 669 N N . ARG A 1 92 ? -18.716 -14.905 3.645 1.00 74.75 92 ARG A N 1
ATOM 670 C CA . ARG A 1 92 ? -17.582 -13.992 3.393 1.00 74.75 92 ARG A CA 1
ATOM 671 C C . ARG A 1 92 ? -17.824 -13.175 2.114 1.00 74.75 92 ARG A C 1
ATOM 673 O O . ARG A 1 92 ? -17.083 -13.289 1.145 1.00 74.75 92 ARG A O 1
ATOM 680 N N . SER A 1 93 ? -18.951 -12.475 2.069 1.00 64.88 93 SER A N 1
ATOM 681 C CA . SER A 1 93 ? -19.446 -11.627 0.968 1.00 64.88 93 SER A CA 1
ATOM 682 C C . SER A 1 93 ? -19.032 -10.144 1.076 1.00 64.88 93 SER A C 1
ATOM 684 O O . SER A 1 93 ? -19.012 -9.425 0.081 1.00 64.88 93 SER A O 1
ATOM 686 N N . GLY A 1 94 ? -18.708 -9.686 2.281 1.00 59.25 94 GLY A N 1
ATOM 687 C CA . GLY A 1 94 ? -18.307 -8.337 2.669 1.00 59.25 94 GLY A CA 1
ATOM 688 C C . GLY A 1 94 ? -16.795 -8.205 2.849 1.00 59.25 94 GLY A C 1
ATOM 689 O O . GLY A 1 94 ? -16.052 -9.189 2.863 1.00 59.25 94 GLY A O 1
ATOM 690 N N . PHE A 1 95 ? -16.332 -6.962 2.951 1.00 73.94 95 PHE A N 1
ATOM 691 C CA . PHE A 1 95 ? -14.941 -6.611 2.679 1.00 73.94 95 PHE A CA 1
ATOM 692 C C . PHE A 1 95 ? -14.226 -5.982 3.878 1.00 73.94 95 PHE A C 1
ATOM 694 O O . PHE A 1 95 ? -14.841 -5.312 4.707 1.00 73.94 95 PHE A O 1
ATOM 701 N N . VAL A 1 96 ? -12.910 -6.197 3.962 1.00 74.25 96 VAL A N 1
ATOM 702 C CA . VAL A 1 96 ? -12.064 -5.617 5.011 1.00 74.25 96 VAL A CA 1
ATOM 703 C C . VAL A 1 96 ? -11.637 -4.207 4.595 1.00 74.25 96 VAL A C 1
ATOM 705 O O . VAL A 1 96 ? -11.084 -4.055 3.508 1.00 74.25 96 VAL A O 1
ATOM 708 N N . PRO A 1 97 ? -11.835 -3.183 5.442 1.00 85.44 97 PRO A N 1
ATOM 709 C CA . PRO A 1 97 ? -11.400 -1.826 5.133 1.00 85.44 97 PRO A CA 1
ATOM 710 C C . PRO A 1 97 ? -9.869 -1.695 5.124 1.00 85.44 97 PRO A C 1
ATOM 712 O O . PRO A 1 97 ? -9.159 -2.409 5.837 1.00 85.44 97 PRO A O 1
ATOM 715 N N . ALA A 1 98 ? -9.372 -0.730 4.351 1.00 93.00 98 ALA A N 1
ATOM 716 C CA . ALA A 1 98 ? -7.967 -0.336 4.354 1.00 93.00 98 ALA A CA 1
ATOM 717 C C . ALA A 1 98 ? -7.540 0.265 5.709 1.00 93.00 98 ALA A C 1
ATOM 719 O O . ALA A 1 98 ? -8.367 0.726 6.501 1.00 93.00 98 ALA A O 1
ATOM 720 N N . ASP A 1 99 ? -6.232 0.271 5.972 1.00 95.38 99 ASP A N 1
ATOM 721 C CA . ASP A 1 99 ? -5.655 1.021 7.094 1.00 95.38 99 ASP A CA 1
ATOM 722 C C . ASP A 1 99 ? -5.845 2.524 6.887 1.00 95.38 99 ASP A C 1
ATOM 724 O O . ASP A 1 99 ? -5.599 3.018 5.790 1.00 95.38 99 ASP A O 1
ATOM 728 N N . ILE A 1 100 ? -6.217 3.258 7.934 1.00 94.19 100 ILE A N 1
ATOM 729 C CA . ILE A 1 100 ? -6.527 4.690 7.842 1.00 94.19 100 ILE A CA 1
ATOM 730 C C . ILE A 1 100 ? -5.768 5.504 8.888 1.00 94.19 100 ILE A C 1
ATOM 732 O O . ILE A 1 100 ? -5.477 5.023 9.988 1.00 94.19 100 ILE A O 1
ATOM 736 N N . ALA A 1 101 ? -5.446 6.746 8.535 1.00 96.75 101 ALA A N 1
ATOM 737 C CA . ALA A 1 101 ? -4.691 7.652 9.390 1.00 96.75 101 ALA A CA 1
ATOM 738 C C . ALA A 1 101 ? -5.434 7.996 10.688 1.00 96.75 101 ALA A C 1
ATOM 740 O O . ALA A 1 101 ? -6.664 7.930 10.750 1.00 96.75 101 ALA A O 1
ATOM 741 N N . THR A 1 102 ? -4.688 8.365 11.733 1.00 97.12 102 THR A N 1
ATOM 742 C CA . THR A 1 102 ? -5.249 8.834 13.011 1.00 97.12 102 THR A CA 1
ATOM 743 C C . THR A 1 102 ? -6.173 10.038 12.784 1.00 97.12 102 THR A C 1
ATOM 745 O O . THR A 1 102 ? -5.780 11.016 12.160 1.00 97.12 102 THR A O 1
ATOM 748 N N . CYS A 1 103 ? -7.412 9.984 13.287 1.00 96.06 103 CYS A N 1
ATOM 749 C CA . CYS A 1 103 ? -8.350 11.100 13.138 1.00 96.06 103 CYS A CA 1
ATOM 750 C C . CYS A 1 103 ? -8.021 12.256 14.095 1.00 96.06 103 CYS A C 1
ATOM 752 O O . CYS A 1 103 ? -7.418 12.041 15.149 1.00 96.06 103 CYS A O 1
ATOM 754 N N . ALA A 1 104 ? -8.504 13.460 13.771 1.00 95.62 104 ALA A N 1
ATOM 755 C CA . ALA A 1 104 ? -8.277 14.673 14.562 1.00 95.62 104 ALA A CA 1
ATOM 756 C C . ALA A 1 104 ? -8.631 14.503 16.053 1.00 95.62 104 ALA A C 1
ATOM 758 O O . ALA A 1 104 ? -7.822 14.836 16.907 1.00 95.62 104 ALA A O 1
ATOM 759 N N . HIS A 1 105 ? -9.769 13.877 16.380 1.00 96.44 105 HIS A N 1
ATOM 760 C CA . HIS A 1 105 ? -10.165 13.646 17.777 1.00 96.44 105 HIS A CA 1
ATOM 761 C C . HIS A 1 105 ? -9.205 12.720 18.539 1.00 96.44 105 HIS A C 1
ATOM 763 O O . HIS A 1 105 ? -8.960 12.908 19.726 1.00 96.44 105 HIS A O 1
ATOM 769 N N . CYS A 1 106 ? -8.667 11.686 17.882 1.00 97.31 106 CYS A N 1
ATOM 770 C CA . CYS A 1 106 ? -7.661 10.838 18.519 1.00 97.31 106 CYS A CA 1
ATOM 771 C C . CYS A 1 106 ? -6.327 11.566 18.656 1.00 97.31 106 CYS A C 1
ATOM 773 O O . CYS A 1 106 ? -5.620 11.319 19.625 1.00 97.31 106 CYS A O 1
ATOM 775 N N . LEU A 1 107 ? -5.990 12.458 17.724 1.00 96.88 107 LEU A N 1
ATOM 776 C CA . LEU A 1 107 ? -4.804 13.290 17.852 1.00 96.88 107 LEU A CA 1
ATOM 777 C C . LEU A 1 107 ? -4.944 14.268 19.029 1.00 96.88 107 LEU A C 1
ATOM 779 O O . LEU A 1 107 ? -4.040 14.338 19.851 1.00 96.88 107 LEU A O 1
ATOM 783 N N . GLU A 1 108 ? -6.094 14.929 19.189 1.00 97.44 108 GLU A N 1
ATOM 784 C CA . GLU A 1 108 ? -6.398 15.767 20.361 1.00 97.44 108 GLU A CA 1
ATOM 785 C C . GLU A 1 108 ? -6.188 15.004 21.677 1.00 97.44 108 GLU A C 1
ATOM 787 O O . GLU A 1 108 ? -5.549 15.519 22.591 1.00 97.44 108 GLU A O 1
ATOM 792 N N . ASP A 1 109 ? -6.646 13.751 21.761 1.00 97.19 109 ASP A N 1
ATOM 793 C CA . ASP A 1 109 ? -6.428 12.919 22.949 1.00 97.19 109 ASP A CA 1
ATOM 794 C C . ASP A 1 109 ? -4.955 12.620 23.221 1.00 97.19 109 ASP A C 1
ATOM 796 O O . ASP A 1 109 ? -4.563 12.500 24.379 1.00 97.19 109 ASP A O 1
ATOM 800 N N . VAL A 1 110 ? -4.166 12.408 22.169 1.00 97.56 110 VAL A N 1
ATOM 801 C CA . VAL A 1 110 ? -2.744 12.058 22.279 1.00 97.56 110 VAL A CA 1
ATOM 802 C C . VAL A 1 110 ? -1.925 13.274 22.694 1.00 97.56 110 VAL A C 1
ATOM 804 O O . VAL A 1 110 ? -0.933 13.128 23.406 1.00 97.56 110 VAL A O 1
ATOM 807 N N . LEU A 1 111 ? -2.345 14.470 22.279 1.00 95.19 111 LEU A N 1
ATOM 808 C CA . LEU A 1 111 ? -1.633 15.719 22.539 1.00 95.19 111 LEU A CA 1
ATOM 809 C C . LEU A 1 111 ? -2.115 16.461 23.797 1.00 95.19 111 LEU A C 1
ATOM 811 O O . LEU A 1 111 ? -1.451 17.400 24.227 1.00 95.19 111 LEU A O 1
ATOM 815 N N . ASN A 1 112 ? -3.241 16.064 24.395 1.00 96.44 112 ASN A N 1
ATOM 816 C CA . ASN A 1 112 ? -3.804 16.709 25.583 1.00 96.44 112 ASN A CA 1
ATOM 817 C C . ASN A 1 112 ? -3.271 16.084 26.892 1.00 96.44 112 ASN A C 1
ATOM 819 O O . ASN A 1 112 ? -3.621 14.939 27.161 1.00 96.44 112 ASN A O 1
ATOM 823 N N . PRO A 1 113 ? -2.534 16.817 27.753 1.00 95.62 113 PRO A N 1
ATOM 824 C CA . PRO A 1 113 ? -2.004 16.302 29.026 1.00 95.62 113 PRO A CA 1
ATOM 825 C C . PRO A 1 113 ? -3.047 15.759 30.011 1.00 95.62 113 PRO A C 1
ATOM 827 O O . PRO A 1 113 ? -2.726 14.906 30.833 1.00 95.62 113 PRO A O 1
ATOM 830 N N . GLU A 1 114 ? -4.293 16.229 29.925 1.00 95.75 114 GLU A N 1
ATOM 831 C CA . GLU A 1 114 ? -5.398 15.780 30.785 1.00 95.75 114 GLU A CA 1
ATOM 832 C C . GLU A 1 114 ? -6.065 14.493 30.263 1.00 95.75 114 GLU A C 1
ATOM 834 O O . GLU A 1 114 ? -6.908 13.887 30.927 1.00 95.75 114 GLU A O 1
ATOM 839 N N . SER A 1 115 ? -5.724 14.070 29.045 1.00 95.75 115 SER A N 1
ATOM 840 C CA . SER A 1 115 ? -6.248 12.852 28.443 1.00 95.75 115 SER A CA 1
ATOM 841 C C . SER A 1 115 ? -5.511 11.625 28.965 1.00 95.75 115 SER A C 1
ATOM 843 O O . SER A 1 115 ? -4.285 11.571 29.019 1.00 95.75 115 SER A O 1
ATOM 845 N N . ARG A 1 116 ? -6.259 10.547 29.217 1.00 94.56 116 ARG A N 1
ATOM 846 C CA . ARG A 1 116 ? -5.692 9.220 29.516 1.00 94.56 116 ARG A CA 1
ATOM 847 C C . ARG A 1 116 ? -4.805 8.668 28.390 1.00 94.56 116 ARG A C 1
ATOM 849 O O . ARG A 1 116 ? -4.009 7.764 28.626 1.00 94.56 116 ARG A O 1
ATOM 856 N N . TYR A 1 117 ? -4.976 9.167 27.169 1.00 96.62 117 TYR A N 1
ATOM 857 C CA . TYR A 1 117 ? -4.201 8.755 26.000 1.00 96.62 117 TYR A CA 1
ATOM 858 C C . TYR A 1 117 ? -3.023 9.699 25.709 1.00 96.62 117 TYR A C 1
ATOM 860 O O . TYR A 1 117 ? -2.383 9.535 24.671 1.00 96.62 117 TYR A O 1
ATOM 868 N N . TYR A 1 118 ? -2.729 10.663 26.592 1.00 97.31 118 TYR A N 1
ATOM 869 C CA . TYR A 1 118 ? -1.614 11.593 26.420 1.00 97.31 118 TYR A CA 1
ATOM 870 C C . TYR A 1 118 ? -0.298 10.848 26.184 1.00 97.31 118 TYR A C 1
ATOM 872 O O . TYR A 1 118 ? 0.067 9.957 26.952 1.00 97.31 118 TYR A O 1
ATOM 880 N N . GLY A 1 119 ? 0.401 11.187 25.099 1.00 96.56 119 GLY A N 1
ATOM 881 C CA . GLY A 1 119 ? 1.655 10.537 24.716 1.00 96.56 119 GLY A CA 1
ATOM 882 C C . GLY A 1 119 ? 1.517 9.101 24.189 1.00 96.56 119 GLY A C 1
ATOM 883 O O . GLY A 1 119 ? 2.526 8.478 23.867 1.00 96.56 119 GLY A O 1
ATOM 884 N N . TYR A 1 120 ? 0.302 8.547 24.064 1.00 97.88 120 TYR A N 1
ATOM 885 C CA . TYR A 1 120 ? 0.125 7.151 23.660 1.00 97.88 120 TYR A CA 1
ATOM 886 C C . TYR A 1 120 ? 0.161 6.956 22.133 1.00 97.88 120 TYR A C 1
ATOM 888 O O . TYR A 1 120 ? -0.778 7.294 21.405 1.00 97.88 120 TYR A O 1
ATOM 896 N N . TRP A 1 121 ? 1.236 6.326 21.651 1.00 97.12 121 TRP A N 1
ATOM 897 C CA . TRP A 1 121 ? 1.589 6.188 20.229 1.00 97.12 121 TRP A CA 1
ATOM 898 C C . TRP A 1 121 ? 0.631 5.336 19.374 1.00 97.12 121 TRP A C 1
ATOM 900 O O . TRP A 1 121 ? 0.587 5.504 18.154 1.00 97.12 121 TRP A O 1
ATOM 910 N N . ALA A 1 122 ? -0.129 4.417 19.982 1.00 96.94 122 ALA A N 1
ATOM 911 C CA . ALA A 1 122 ? -1.004 3.470 19.275 1.00 96.94 122 ALA A CA 1
ATOM 912 C C . ALA A 1 122 ? -2.505 3.758 19.457 1.00 96.94 122 ALA A C 1
ATOM 914 O O . ALA A 1 122 ? -3.342 2.867 19.283 1.00 96.94 122 ALA A O 1
ATOM 915 N N . THR A 1 123 ? -2.861 4.997 19.802 1.00 96.00 123 THR A N 1
ATOM 916 C CA . THR A 1 123 ? -4.259 5.413 19.981 1.00 96.00 123 THR A CA 1
ATOM 917 C C . THR A 1 123 ? -5.077 5.238 18.696 1.00 96.00 123 THR A C 1
ATOM 919 O O . THR A 1 123 ? -4.647 5.616 17.606 1.00 96.00 123 THR A O 1
ATOM 922 N N . SER A 1 124 ? -6.291 4.693 18.823 1.00 95.56 124 SER A N 1
ATOM 923 C CA . SER A 1 124 ? -7.272 4.608 17.733 1.00 95.56 124 SER A CA 1
ATOM 924 C C . SER A 1 124 ? -8.719 4.635 18.249 1.00 95.56 124 SER A C 1
ATOM 926 O O . SER A 1 124 ? -8.970 4.455 19.448 1.00 95.56 124 SER A O 1
ATOM 928 N N . CYS A 1 125 ? -9.672 4.867 17.343 1.00 94.62 125 CYS A N 1
ATOM 929 C CA . CYS A 1 125 ? -11.117 4.744 17.566 1.00 94.62 125 CYS A CA 1
ATOM 930 C C . CYS A 1 125 ? -11.780 3.955 16.420 1.00 94.62 125 CYS A C 1
ATOM 932 O O . CYS A 1 125 ? -11.096 3.398 15.558 1.00 94.62 125 CYS A O 1
ATOM 934 N N . THR A 1 126 ? -13.115 3.897 16.382 1.00 91.50 126 THR A N 1
ATOM 935 C CA . THR A 1 126 ? -13.844 3.234 15.284 1.00 91.50 126 THR A CA 1
ATOM 936 C C . THR A 1 126 ? -13.588 3.865 13.914 1.00 91.50 126 THR A C 1
ATOM 938 O O . THR A 1 126 ? -13.631 3.152 12.911 1.00 91.50 126 THR A O 1
ATOM 941 N N . ASP A 1 127 ? -13.238 5.153 13.885 1.00 91.31 127 ASP A N 1
ATOM 942 C CA . ASP A 1 127 ? -13.072 5.951 12.664 1.00 91.31 127 ASP A CA 1
ATOM 943 C C . ASP A 1 127 ? -11.620 6.063 12.183 1.00 91.31 127 ASP A C 1
ATOM 945 O O . ASP A 1 127 ? -11.375 6.709 11.169 1.00 91.31 127 ASP A O 1
ATOM 949 N N . CYS A 1 128 ? -10.640 5.504 12.906 1.00 94.75 128 CYS A N 1
ATOM 950 C CA . CYS A 1 128 ? -9.226 5.626 12.534 1.00 94.75 128 CYS A CA 1
ATOM 951 C C . CYS A 1 128 ? -8.348 4.433 12.944 1.00 94.75 128 CYS A C 1
ATOM 953 O O . CYS A 1 128 ? -8.759 3.575 13.731 1.00 94.75 128 CYS A O 1
ATOM 955 N N . GLY A 1 129 ? -7.106 4.407 12.455 1.00 94.75 129 GLY A N 1
ATOM 956 C CA . GLY A 1 129 ? -6.082 3.439 12.835 1.00 94.75 129 GLY A CA 1
ATOM 957 C C . GLY A 1 129 ? -6.023 2.194 11.940 1.00 94.75 129 GLY A C 1
ATOM 958 O O . GLY A 1 129 ? -6.678 2.127 10.898 1.00 94.75 129 GLY A O 1
ATOM 959 N N . PRO A 1 130 ? -5.228 1.186 12.339 1.00 95.69 130 PRO A N 1
ATOM 960 C CA . PRO A 1 130 ? -4.988 0.005 11.518 1.00 95.69 130 PRO A CA 1
ATOM 961 C C . PRO A 1 130 ? -6.238 -0.873 11.401 1.00 95.69 130 PRO A C 1
ATOM 963 O O . PRO A 1 130 ? -7.046 -0.959 12.331 1.00 95.69 130 PRO A O 1
ATOM 966 N N . ARG A 1 131 ? -6.383 -1.526 10.251 1.00 94.50 131 ARG A N 1
ATOM 967 C CA . ARG A 1 131 ? -7.461 -2.443 9.874 1.00 94.50 131 ARG A CA 1
ATOM 968 C C . ARG A 1 131 ? -6.865 -3.628 9.126 1.00 94.50 131 ARG A C 1
ATOM 970 O O . ARG A 1 131 ? -6.632 -4.674 9.732 1.00 94.50 131 ARG A O 1
ATOM 977 N N . TYR A 1 132 ? -6.576 -3.449 7.837 1.00 94.94 132 TYR A N 1
ATOM 978 C CA . TYR A 1 132 ? -5.995 -4.483 7.000 1.00 94.94 132 TYR A CA 1
ATOM 979 C C . TYR A 1 132 ? -4.672 -4.979 7.573 1.00 94.94 132 TYR A C 1
ATOM 981 O O . TYR A 1 132 ? -4.499 -6.185 7.674 1.00 94.94 132 TYR A O 1
ATOM 989 N N . SER A 1 133 ? -3.769 -4.118 8.041 1.00 96.38 133 SER A N 1
ATOM 990 C CA . SER A 1 133 ? -2.454 -4.582 8.497 1.00 96.38 133 SER A CA 1
ATOM 991 C C . SER A 1 133 ? -2.479 -5.441 9.766 1.00 96.38 133 SER A C 1
ATOM 993 O O . SER A 1 133 ? -1.506 -6.140 10.039 1.00 96.38 133 SER A O 1
ATOM 995 N N . VAL A 1 134 ? -3.577 -5.435 10.531 1.00 96.62 134 VAL A N 1
ATOM 996 C CA . VAL A 1 134 ? -3.689 -6.142 11.822 1.00 96.62 134 VAL A CA 1
ATOM 997 C C . VAL A 1 134 ? -4.693 -7.291 11.818 1.00 96.62 134 VAL A C 1
ATOM 999 O O . VAL A 1 134 ? -4.762 -8.024 12.800 1.00 96.62 134 VAL A O 1
ATOM 1002 N N . ILE A 1 135 ? -5.497 -7.466 10.768 1.00 94.69 135 ILE A N 1
ATOM 1003 C CA . ILE A 1 135 ? -6.529 -8.510 10.739 1.00 94.69 135 ILE A CA 1
ATOM 1004 C C . ILE A 1 135 ? -5.939 -9.881 10.380 1.00 94.69 135 ILE A C 1
ATOM 1006 O O . ILE A 1 135 ? -5.256 -10.031 9.365 1.00 94.69 135 ILE A O 1
ATOM 1010 N N . HIS A 1 136 ? -6.264 -10.926 11.143 1.00 93.19 136 HIS A N 1
ATOM 1011 C CA . HIS A 1 136 ? -5.980 -12.317 10.768 1.00 93.19 136 HIS A CA 1
ATOM 1012 C C . HIS A 1 136 ? -7.086 -12.892 9.876 1.00 93.19 136 HIS A C 1
ATOM 1014 O O . HIS A 1 136 ? -6.783 -13.462 8.827 1.00 93.19 136 HIS A O 1
ATOM 1020 N N . THR A 1 137 ? -8.357 -12.708 10.248 1.00 90.19 137 THR A N 1
ATOM 1021 C CA . THR A 1 137 ? -9.526 -13.167 9.478 1.00 90.19 137 THR A CA 1
ATOM 1022 C C . THR A 1 137 ? -10.792 -12.386 9.859 1.00 90.19 137 THR A C 1
ATOM 1024 O O . THR A 1 137 ? -10.801 -11.650 10.842 1.00 90.19 137 THR A O 1
ATOM 1027 N N . VAL A 1 138 ? -11.866 -12.550 9.083 1.00 86.56 138 VAL A N 1
ATOM 1028 C CA . VAL A 1 138 ? -13.225 -12.065 9.396 1.00 86.56 138 VAL A CA 1
ATOM 1029 C C . VAL A 1 138 ? -14.048 -13.152 10.118 1.00 86.56 138 VAL A C 1
ATOM 1031 O O . VAL A 1 138 ? -13.738 -14.331 9.905 1.00 86.56 138 VAL A O 1
ATOM 1034 N N . PRO A 1 139 ? -15.083 -12.815 10.926 1.00 88.00 139 PRO A N 1
ATOM 1035 C CA . PRO A 1 139 ? -15.588 -11.470 11.272 1.00 88.00 139 PRO A CA 1
ATOM 1036 C C . PRO A 1 139 ? -14.584 -10.572 12.009 1.00 88.00 139 PRO A C 1
ATOM 1038 O O . PRO A 1 139 ? -13.791 -11.065 12.807 1.00 88.00 139 PRO A O 1
ATOM 1041 N N . TYR A 1 140 ? -14.616 -9.256 11.766 1.00 88.38 140 TYR A N 1
ATOM 1042 C CA . TYR A 1 140 ? -13.673 -8.306 12.374 1.00 88.38 140 TYR A CA 1
ATOM 1043 C C . TYR A 1 140 ? -13.958 -8.083 13.866 1.00 88.38 140 TYR A C 1
ATOM 1045 O O . TYR A 1 140 ? -14.765 -7.224 14.243 1.00 88.38 140 TYR A O 1
ATOM 1053 N N . ASP A 1 141 ? -13.241 -8.829 14.703 1.00 91.06 141 ASP A N 1
ATOM 1054 C CA . ASP A 1 141 ? -13.209 -8.693 16.157 1.00 91.06 141 ASP A CA 1
ATOM 1055 C C . ASP A 1 141 ? -11.785 -8.798 16.690 1.00 91.06 141 ASP A C 1
ATOM 1057 O O . ASP A 1 141 ? -10.921 -9.408 16.062 1.00 91.06 141 ASP A O 1
ATOM 1061 N N . ARG A 1 142 ? -11.553 -8.232 17.878 1.00 94.62 142 ARG A N 1
ATOM 1062 C CA . ARG A 1 142 ? -10.235 -8.143 18.518 1.00 94.62 142 ARG A CA 1
ATOM 1063 C C . ARG A 1 142 ? -9.480 -9.475 18.542 1.00 94.62 142 ARG A C 1
ATOM 1065 O O . ARG A 1 142 ? -8.298 -9.488 18.220 1.00 94.62 142 ARG A O 1
ATOM 1072 N N . GLU A 1 143 ? -10.162 -10.570 18.871 1.00 94.56 143 GLU A N 1
ATOM 1073 C CA . GLU A 1 143 ? -9.604 -11.933 18.954 1.00 94.56 143 GLU A CA 1
ATOM 1074 C C . GLU A 1 143 ? -9.111 -12.497 17.610 1.00 94.56 143 GLU A C 1
ATOM 1076 O O . GLU A 1 143 ? -8.364 -13.463 17.579 1.00 94.56 143 GLU A O 1
ATOM 1081 N N . ARG A 1 144 ? -9.501 -11.886 16.486 1.00 94.56 144 ARG A N 1
ATOM 1082 C CA . ARG A 1 144 ? -9.048 -12.238 15.131 1.00 94.56 144 ARG A CA 1
ATOM 1083 C C . ARG A 1 144 ? -8.137 -11.156 14.547 1.00 94.56 144 ARG A C 1
ATOM 1085 O O . ARG A 1 144 ? -8.019 -11.029 13.327 1.00 94.56 144 ARG A O 1
ATOM 1092 N N . THR A 1 145 ? -7.492 -10.368 15.404 1.00 96.06 145 THR A N 1
ATOM 1093 C CA . THR A 1 145 ? -6.504 -9.347 15.029 1.00 96.06 145 THR A CA 1
ATOM 1094 C C . THR A 1 145 ? -5.246 -9.476 15.881 1.00 96.06 145 THR A C 1
ATOM 1096 O O . THR A 1 145 ? -5.291 -10.085 16.947 1.00 96.06 145 THR A O 1
ATOM 1099 N N . ALA A 1 146 ? -4.171 -8.789 15.494 1.00 96.88 146 ALA A N 1
ATOM 1100 C CA . ALA A 1 146 ? -2.961 -8.638 16.310 1.00 96.88 146 ALA A CA 1
ATOM 1101 C C . ALA A 1 146 ? -3.228 -8.055 17.715 1.00 96.88 146 ALA A C 1
ATOM 1103 O O . ALA A 1 146 ? -2.385 -8.130 18.602 1.00 96.88 146 ALA A O 1
ATOM 1104 N N . MET A 1 147 ? -4.405 -7.462 17.949 1.00 97.75 147 MET A N 1
ATOM 1105 C CA . MET A 1 147 ? -4.792 -6.929 19.256 1.00 97.75 147 MET A CA 1
ATOM 1106 C C . MET A 1 147 ? -5.247 -8.012 20.248 1.00 97.75 147 MET A C 1
ATOM 1108 O O . MET A 1 147 ? -5.508 -7.685 21.409 1.00 97.75 147 MET A O 1
ATOM 1112 N N . GLN A 1 148 ? -5.339 -9.279 19.826 1.00 97.25 148 GLN A N 1
ATOM 1113 C CA . GLN A 1 148 ? -5.664 -10.413 20.699 1.00 97.25 148 GLN A CA 1
ATOM 1114 C C . GLN A 1 148 ? -4.659 -10.584 21.848 1.00 97.25 148 GLN A C 1
ATOM 1116 O O . GLN A 1 148 ? -5.047 -10.960 22.950 1.00 97.25 148 GLN A O 1
ATOM 1121 N N . GLU A 1 149 ? -3.389 -10.235 21.620 1.00 97.25 149 GLU A N 1
ATOM 1122 C CA . GLU A 1 149 ? -2.307 -10.355 22.609 1.00 97.25 149 GLU A CA 1
ATOM 1123 C C . GLU A 1 149 ? -2.370 -9.285 23.711 1.00 97.25 149 GLU A C 1
ATOM 1125 O O . GLU A 1 149 ? -1.611 -9.327 24.677 1.00 97.25 149 GLU A O 1
ATOM 1130 N N . PHE A 1 150 ? -3.298 -8.332 23.589 1.00 97.94 150 PHE A N 1
ATOM 1131 C CA . PHE A 1 150 ? -3.417 -7.162 24.454 1.00 97.94 150 PHE A CA 1
ATOM 1132 C C . PHE A 1 150 ? -4.809 -7.123 25.108 1.00 97.94 150 PHE A C 1
ATOM 1134 O O . PHE A 1 150 ? -5.707 -6.445 24.599 1.00 97.94 150 PHE A O 1
ATOM 1141 N N . PRO A 1 151 ? -5.062 -7.852 26.210 1.00 97.31 151 PRO A N 1
ATOM 1142 C CA . PRO A 1 151 ? -6.348 -7.803 26.908 1.00 97.31 151 PRO A CA 1
ATOM 1143 C C . PRO A 1 151 ? -6.663 -6.390 27.412 1.00 97.31 151 PRO A C 1
ATOM 1145 O O . PRO A 1 151 ? -5.802 -5.731 27.985 1.00 97.31 151 PRO A O 1
ATOM 1148 N N . LYS A 1 152 ? -7.897 -5.911 27.216 1.00 97.44 152 LYS A N 1
ATOM 1149 C CA . LYS A 1 152 ? -8.296 -4.544 27.600 1.00 97.44 152 LYS A CA 1
ATOM 1150 C C . LYS A 1 152 ? -8.205 -4.362 29.125 1.00 97.44 152 LYS A C 1
ATOM 1152 O O . LYS A 1 152 ? -8.707 -5.199 29.871 1.00 97.44 152 LYS A O 1
ATOM 1157 N N . CYS A 1 153 ? -7.617 -3.257 29.599 1.00 98.06 153 CYS A N 1
ATOM 1158 C CA . CYS A 1 153 ? -7.734 -2.877 31.014 1.00 98.06 153 CYS A CA 1
ATOM 1159 C C . CYS A 1 153 ? -9.169 -2.437 31.343 1.00 98.06 153 CYS A C 1
ATOM 1161 O O . CYS A 1 153 ? -9.945 -2.118 30.439 1.00 98.06 153 CYS A O 1
ATOM 1163 N N . ALA A 1 154 ? -9.509 -2.342 32.632 1.00 98.06 154 ALA A N 1
ATOM 1164 C CA . ALA A 1 154 ? -10.857 -1.986 33.087 1.00 98.06 154 ALA A CA 1
ATOM 1165 C C . ALA A 1 154 ? -11.380 -0.675 32.470 1.00 98.06 154 ALA A C 1
ATOM 1167 O O . ALA A 1 154 ? -12.527 -0.599 32.040 1.00 98.06 154 ALA A O 1
ATOM 1168 N N . ALA A 1 155 ? -10.528 0.344 32.354 1.00 97.50 155 ALA A N 1
ATOM 1169 C CA . ALA A 1 155 ? -10.927 1.623 31.781 1.00 97.50 155 ALA A CA 1
ATOM 1170 C C . ALA A 1 155 ? -11.055 1.578 30.241 1.00 97.50 155 ALA A C 1
ATOM 1172 O O . ALA A 1 155 ? -11.845 2.320 29.663 1.00 97.50 155 ALA A O 1
ATOM 1173 N N . CYS A 1 156 ? -10.304 0.719 29.540 1.00 97.75 156 CYS A N 1
ATOM 1174 C CA . CYS A 1 156 ? -10.542 0.473 28.110 1.00 97.75 156 CYS A CA 1
ATOM 1175 C C . CYS A 1 156 ? -11.793 -0.386 27.881 1.00 97.75 156 CYS A C 1
ATOM 1177 O O . CYS A 1 156 ? -12.490 -0.182 26.895 1.00 97.75 156 CYS A O 1
ATOM 1179 N N . GLU A 1 157 ? -12.111 -1.317 28.780 1.00 97.50 157 GLU A N 1
ATOM 1180 C CA . GLU A 1 157 ? -13.370 -2.069 28.740 1.00 97.50 157 GLU A CA 1
ATOM 1181 C C . GLU A 1 157 ? -14.578 -1.144 28.945 1.00 97.50 157 GLU A C 1
ATOM 1183 O O . GLU A 1 157 ? -15.560 -1.241 28.211 1.00 97.50 157 GLU A O 1
ATOM 1188 N N . ALA A 1 158 ? -14.481 -0.188 29.873 1.00 97.06 158 ALA A N 1
ATOM 1189 C CA . ALA A 1 158 ? -15.509 0.829 30.080 1.00 97.06 158 ALA A CA 1
ATOM 1190 C C . ALA A 1 158 ? -15.735 1.686 28.820 1.00 97.06 158 ALA A C 1
ATOM 1192 O O . ALA A 1 158 ? -16.870 1.847 28.385 1.00 97.06 158 ALA A O 1
ATOM 1193 N N . ASP A 1 159 ? -14.667 2.173 28.177 1.00 96.19 159 ASP A N 1
ATOM 1194 C CA . ASP A 1 159 ? -14.773 2.917 26.910 1.00 96.19 159 ASP A CA 1
ATOM 1195 C C . ASP A 1 159 ? -15.328 2.050 25.766 1.00 96.19 159 ASP A C 1
ATOM 1197 O O . ASP A 1 159 ? -16.091 2.536 24.935 1.00 96.19 159 ASP A O 1
ATOM 1201 N N . TYR A 1 160 ? -14.948 0.770 25.718 1.00 95.25 160 TYR A N 1
ATOM 1202 C CA . TYR A 1 160 ? -15.385 -0.175 24.689 1.00 95.25 160 TYR A CA 1
ATOM 1203 C C . TYR A 1 160 ? -16.877 -0.508 24.787 1.00 95.25 160 TYR A C 1
ATOM 1205 O O . TYR A 1 160 ? -17.500 -0.763 23.759 1.00 95.25 160 TYR A O 1
ATOM 1213 N N . THR A 1 161 ? -17.435 -0.511 25.999 1.00 93.06 161 THR A N 1
ATOM 1214 C CA . THR A 1 161 ? -18.837 -0.866 26.278 1.00 93.06 161 THR A CA 1
ATOM 1215 C C . THR A 1 161 ? -19.758 0.343 26.430 1.00 93.06 161 THR A C 1
ATOM 1217 O O . THR A 1 161 ? -20.971 0.170 26.399 1.00 93.06 161 THR A O 1
ATOM 1220 N N . ASN A 1 162 ? -19.216 1.558 26.577 1.00 92.62 162 ASN A N 1
ATOM 1221 C CA . ASN A 1 162 ? -20.000 2.782 26.728 1.00 92.62 162 ASN A CA 1
ATOM 1222 C C . ASN A 1 162 ? -20.495 3.310 25.366 1.00 92.62 162 ASN A C 1
ATOM 1224 O O . ASN A 1 162 ? -19.666 3.792 24.590 1.00 92.62 162 ASN A O 1
ATOM 1228 N N . PRO A 1 163 ? -21.815 3.328 25.097 1.00 87.62 163 PRO A N 1
ATOM 1229 C CA . PRO A 1 163 ? -22.360 3.777 23.817 1.00 87.62 163 PRO A CA 1
ATOM 1230 C C . PRO A 1 163 ? -22.118 5.246 23.472 1.00 87.62 163 PRO A C 1
ATOM 1232 O O . PRO A 1 163 ? -22.064 5.587 22.294 1.00 87.62 163 PRO A O 1
ATOM 1235 N N . GLU A 1 164 ? -21.933 6.100 24.479 1.00 87.94 164 GLU A N 1
ATOM 1236 C CA . GLU A 1 164 ? -21.658 7.531 24.299 1.00 87.94 164 GLU A CA 1
ATOM 1237 C C . GLU A 1 164 ? -20.178 7.805 23.978 1.00 87.94 164 GLU A C 1
ATOM 1239 O O . GLU A 1 164 ? -19.782 8.933 23.677 1.00 87.94 164 GLU A O 1
ATOM 1244 N N . ASN A 1 165 ? -19.317 6.785 24.063 1.00 92.19 165 ASN A N 1
ATOM 1245 C CA . ASN A 1 165 ? -17.899 6.923 23.772 1.00 92.19 165 ASN A CA 1
ATOM 1246 C C . ASN A 1 165 ? -17.619 6.624 22.291 1.00 92.19 165 ASN A C 1
ATOM 1248 O O . ASN A 1 165 ? -18.010 5.586 21.766 1.00 92.19 165 ASN A O 1
ATOM 1252 N N . ARG A 1 166 ? -16.815 7.464 21.625 1.00 91.56 166 ARG A N 1
ATOM 1253 C CA . ARG A 1 166 ? -16.338 7.223 20.241 1.00 91.56 166 ARG A CA 1
ATOM 1254 C C . ARG A 1 166 ? -15.555 5.914 20.058 1.00 91.56 166 ARG A C 1
ATOM 1256 O O . ARG A 1 166 ? -15.227 5.529 18.939 1.00 91.56 166 ARG A O 1
ATOM 1263 N N . ARG A 1 167 ? -15.153 5.271 21.154 1.00 94.75 167 ARG A N 1
ATOM 1264 C CA . ARG A 1 167 ? -14.454 3.984 21.165 1.00 94.75 167 ARG A CA 1
ATOM 1265 C C . ARG A 1 167 ? -15.371 2.803 21.487 1.00 94.75 167 ARG A C 1
ATOM 1267 O O . ARG A 1 167 ? -14.863 1.687 21.606 1.00 94.75 167 ARG A O 1
ATOM 1274 N N . HIS A 1 168 ? -16.686 3.017 21.558 1.00 92.81 168 HIS A N 1
ATOM 1275 C CA . HIS A 1 168 ? -17.681 1.954 21.663 1.00 92.81 168 HIS A CA 1
ATOM 1276 C C . HIS A 1 168 ? -17.434 0.915 20.561 1.00 92.81 168 HIS A C 1
ATOM 1278 O O . HIS A 1 168 ? -17.418 1.246 19.377 1.00 92.81 168 HIS A O 1
ATOM 1284 N N . HIS A 1 169 ? -17.165 -0.337 20.931 1.00 91.62 169 HIS A N 1
ATOM 1285 C CA . HIS A 1 169 ? -16.804 -1.418 20.005 1.00 91.62 169 HIS A CA 1
ATOM 1286 C C . HIS A 1 169 ? -15.583 -1.170 19.084 1.00 91.62 169 HIS A C 1
ATOM 1288 O O . HIS A 1 169 ? -15.424 -1.856 18.064 1.00 91.62 169 HIS A O 1
ATOM 1294 N N . ALA A 1 170 ? -14.670 -0.258 19.435 1.00 93.50 170 ALA A N 1
ATOM 1295 C CA . ALA A 1 170 ? -13.400 -0.096 18.725 1.00 93.50 170 ALA A CA 1
ATOM 1296 C C . ALA A 1 170 ? -12.483 -1.302 18.991 1.00 93.50 170 ALA A C 1
ATOM 1298 O O . ALA A 1 170 ? -11.884 -1.426 20.056 1.00 93.50 170 ALA A O 1
ATOM 1299 N N . GLN A 1 171 ? -12.345 -2.199 18.011 1.00 93.94 171 GLN A N 1
ATOM 1300 C CA . GLN A 1 171 ? -11.601 -3.460 18.181 1.00 93.94 171 GLN A CA 1
ATOM 1301 C C . GLN A 1 171 ? -10.113 -3.250 18.494 1.00 93.94 171 GLN A C 1
ATOM 1303 O O . GLN A 1 171 ? -9.502 -4.068 19.181 1.00 93.94 171 GLN A O 1
ATOM 1308 N N . THR A 1 172 ? -9.551 -2.124 18.050 1.00 95.44 172 THR A N 1
ATOM 1309 C CA . THR A 1 172 ? -8.153 -1.731 18.258 1.00 95.44 172 THR A CA 1
ATOM 1310 C C . THR A 1 172 ? -7.947 -0.794 19.447 1.00 95.44 172 THR A C 1
ATOM 1312 O O . THR A 1 172 ? -6.849 -0.268 19.608 1.00 95.44 172 THR A O 1
ATOM 1315 N N . ILE A 1 173 ? -8.962 -0.588 20.301 1.00 96.56 173 ILE A N 1
ATOM 1316 C CA . ILE A 1 173 ? -8.810 0.236 21.507 1.00 96.56 173 ILE A CA 1
ATOM 1317 C C . ILE A 1 173 ? -7.672 -0.292 22.384 1.00 96.56 173 ILE A C 1
ATOM 1319 O O . ILE A 1 173 ? -7.567 -1.498 22.641 1.00 96.56 173 ILE A O 1
ATOM 1323 N N . ALA A 1 174 ? -6.817 0.616 22.833 1.00 97.50 174 ALA A N 1
ATOM 1324 C CA . ALA A 1 174 ? -5.762 0.339 23.790 1.00 97.50 174 ALA A CA 1
ATOM 1325 C C . ALA A 1 174 ? -5.279 1.653 24.417 1.00 97.50 174 ALA A C 1
ATOM 1327 O O . ALA A 1 174 ? -5.495 2.724 23.850 1.00 97.50 174 ALA A O 1
ATOM 1328 N N . CYS A 1 175 ? -4.611 1.557 25.561 1.00 97.31 175 CYS A N 1
ATOM 1329 C CA . CYS A 1 175 ? -3.922 2.663 26.221 1.00 97.31 175 CYS A CA 1
ATOM 1330 C C . CYS A 1 175 ? -2.548 2.193 26.712 1.00 97.31 175 CYS A C 1
ATOM 1332 O O . CYS A 1 175 ? -2.213 1.016 26.574 1.00 97.31 175 CYS A O 1
ATOM 1334 N N . GLU A 1 176 ? -1.793 3.083 27.353 1.00 96.12 176 GLU A N 1
ATOM 1335 C CA . GLU A 1 176 ? -0.473 2.769 27.905 1.00 96.12 176 GLU A CA 1
ATOM 1336 C C . GLU A 1 176 ? -0.492 1.578 28.883 1.00 96.12 176 GLU A C 1
ATOM 1338 O O . GLU A 1 176 ? 0.481 0.845 28.978 1.00 96.12 176 GLU A O 1
ATOM 1343 N N . GLU A 1 177 ? -1.592 1.308 29.589 1.00 97.06 177 GLU A N 1
ATOM 1344 C CA . GLU A 1 177 ? -1.652 0.186 30.541 1.00 97.06 177 GLU A CA 1
ATOM 1345 C C . GLU A 1 177 ? -1.786 -1.189 29.875 1.00 97.06 177 GLU A C 1
ATOM 1347 O O . GLU A 1 177 ? -1.198 -2.159 30.345 1.00 97.06 177 GLU A O 1
ATOM 1352 N N . CYS A 1 178 ? -2.594 -1.294 28.817 1.00 97.88 178 CYS A N 1
ATOM 1353 C CA . CYS A 1 178 ? -3.000 -2.586 28.250 1.00 97.88 178 CYS A CA 1
ATOM 1354 C C . CYS A 1 178 ? -2.569 -2.814 26.806 1.00 97.88 178 CYS A C 1
ATOM 1356 O O . CYS A 1 178 ? -2.695 -3.924 26.299 1.00 97.88 178 CYS A O 1
ATOM 1358 N N . GLY A 1 179 ? -2.142 -1.761 26.120 1.00 97.56 179 GLY A N 1
ATOM 1359 C CA . GLY A 1 179 ? -1.826 -1.811 24.709 1.00 97.56 179 GLY A CA 1
ATOM 1360 C C . GLY A 1 179 ? -0.371 -2.141 24.412 1.00 97.56 179 GLY A C 1
ATOM 1361 O O . GLY A 1 179 ? 0.438 -2.350 25.320 1.00 97.56 179 GLY A O 1
ATOM 1362 N N . PRO A 1 180 ? -0.028 -2.172 23.116 1.00 97.69 180 PRO A N 1
ATOM 1363 C CA . PRO A 1 180 ? 1.334 -2.415 22.689 1.00 97.69 180 PRO A CA 1
ATOM 1364 C C . PRO A 1 180 ? 2.286 -1.315 23.160 1.00 97.69 180 PRO A C 1
ATOM 1366 O O . PRO A 1 180 ? 1.926 -0.139 23.282 1.00 97.69 180 PRO A O 1
ATOM 1369 N N . LYS A 1 181 ? 3.523 -1.737 23.404 1.00 97.44 181 LYS A N 1
ATOM 1370 C CA . LYS A 1 181 ? 4.626 -0.947 23.939 1.00 97.44 181 LYS A CA 1
ATOM 1371 C C . LYS A 1 181 ? 5.613 -0.602 22.839 1.00 97.44 181 LYS A C 1
ATOM 1373 O O . LYS A 1 181 ? 5.805 -1.389 21.911 1.00 97.44 181 LYS A O 1
ATOM 1378 N N . LEU A 1 182 ? 6.205 0.577 22.970 1.00 97.69 182 LEU A N 1
ATOM 1379 C CA . LEU A 1 182 ? 7.228 1.103 22.080 1.00 97.69 182 LEU A CA 1
ATOM 1380 C C . LEU A 1 182 ? 8.605 0.885 22.715 1.00 97.69 182 LEU A C 1
ATOM 1382 O O . LEU A 1 182 ? 8.758 1.021 23.928 1.00 97.69 182 LEU A O 1
ATOM 1386 N N . PHE A 1 183 ? 9.594 0.553 21.897 1.00 97.75 183 PHE A N 1
ATOM 1387 C CA . PHE A 1 183 ? 10.960 0.272 22.320 1.00 97.75 183 PHE A CA 1
ATOM 1388 C C . PHE A 1 183 ? 11.933 0.910 21.340 1.00 97.75 183 PHE A C 1
ATOM 1390 O O . PHE A 1 183 ? 11.726 0.834 20.129 1.00 97.75 183 PHE A O 1
ATOM 1397 N N . LEU A 1 184 ? 13.017 1.475 21.859 1.00 98.69 184 LEU A N 1
ATOM 1398 C CA . LEU A 1 184 ? 14.171 1.855 21.059 1.00 98.69 184 LEU A CA 1
ATOM 1399 C C . LEU A 1 184 ? 15.274 0.824 21.290 1.00 98.69 184 LEU A C 1
ATOM 1401 O O . LEU A 1 184 ? 15.626 0.541 22.435 1.00 98.69 184 LEU A O 1
ATOM 1405 N N . LEU A 1 185 ? 15.788 0.253 20.208 1.00 98.69 185 LEU A N 1
ATOM 1406 C CA . LEU A 1 185 ? 16.882 -0.712 20.223 1.00 98.69 185 LEU A CA 1
ATOM 1407 C C . LEU A 1 185 ? 18.104 -0.126 19.511 1.00 98.69 185 LEU A C 1
ATOM 1409 O O . LEU A 1 185 ? 17.952 0.633 18.552 1.00 98.69 185 LEU A O 1
ATOM 1413 N N . ASP A 1 186 ? 19.305 -0.495 19.944 1.00 98.06 186 ASP A N 1
ATOM 1414 C CA . ASP A 1 186 ? 20.526 -0.263 19.168 1.00 98.06 186 ASP A CA 1
ATOM 1415 C C . ASP A 1 186 ? 20.620 -1.225 17.963 1.00 98.06 186 ASP A C 1
ATOM 1417 O O . ASP A 1 186 ? 19.793 -2.127 17.787 1.00 98.06 186 ASP A O 1
ATOM 1421 N N . GLY A 1 187 ? 21.630 -1.040 17.109 1.00 95.56 187 GLY A N 1
ATOM 1422 C CA . GLY A 1 187 ? 21.854 -1.886 15.931 1.00 95.56 187 GLY A CA 1
ATOM 1423 C C . GLY A 1 187 ? 22.109 -3.370 16.238 1.00 95.56 187 GLY A C 1
ATOM 1424 O O . GLY A 1 187 ? 21.913 -4.211 15.362 1.00 95.56 187 GLY A O 1
ATOM 1425 N N . GLU A 1 188 ? 22.488 -3.717 17.470 1.00 97.06 188 GLU A N 1
ATOM 1426 C CA . GLU A 1 188 ? 22.679 -5.103 17.917 1.00 97.06 188 GLU A CA 1
ATOM 1427 C C . GLU A 1 188 ? 21.395 -5.717 18.506 1.00 97.06 188 GLU A C 1
ATOM 1429 O O . GLU A 1 188 ? 21.316 -6.937 18.678 1.00 97.06 188 GLU A O 1
ATOM 1434 N N . GLY A 1 189 ? 20.373 -4.896 18.764 1.00 96.81 189 GLY A N 1
ATOM 1435 C CA . GLY A 1 189 ? 19.090 -5.295 19.337 1.00 96.81 189 GLY A CA 1
ATOM 1436 C C . GLY A 1 189 ? 18.976 -5.087 20.849 1.00 96.81 189 GLY A C 1
ATOM 1437 O O . GLY A 1 189 ? 18.015 -5.571 21.449 1.00 96.81 189 GLY A O 1
ATOM 1438 N N . ASN A 1 190 ? 19.917 -4.387 21.489 1.00 97.62 190 ASN A N 1
ATOM 1439 C CA . ASN A 1 190 ? 19.831 -4.084 22.918 1.00 97.62 190 ASN A CA 1
ATOM 1440 C C . ASN A 1 190 ? 18.912 -2.887 23.161 1.00 97.62 190 ASN A C 1
ATOM 1442 O O . ASN A 1 190 ? 18.937 -1.911 22.415 1.00 97.62 190 ASN A O 1
ATOM 1446 N N . ALA A 1 191 ? 18.127 -2.936 24.237 1.00 97.62 191 ALA A N 1
ATOM 1447 C CA . ALA A 1 191 ? 17.240 -1.839 24.602 1.00 97.62 191 ALA A CA 1
ATOM 1448 C C . ALA A 1 191 ? 18.024 -0.583 25.012 1.00 97.62 191 ALA A C 1
ATOM 1450 O O . ALA A 1 191 ? 18.905 -0.636 25.872 1.00 97.62 191 ALA A O 1
ATOM 1451 N N . VAL A 1 192 ? 17.641 0.554 24.437 1.00 97.50 192 VAL A N 1
ATOM 1452 C CA . VAL A 1 192 ? 18.119 1.881 24.824 1.00 97.50 192 VAL A CA 1
ATOM 1453 C C . VAL A 1 192 ? 17.248 2.405 25.963 1.00 97.50 192 VAL A C 1
ATOM 1455 O O . VAL A 1 192 ? 16.020 2.347 25.908 1.00 97.50 192 VAL A O 1
ATOM 1458 N N . SER A 1 193 ? 17.883 2.903 27.022 1.00 95.00 193 SER A N 1
ATOM 1459 C CA . SER A 1 193 ? 17.189 3.510 28.160 1.00 95.00 193 SER A CA 1
ATOM 1460 C C . SER A 1 193 ? 16.686 4.914 27.829 1.00 95.00 193 SER A C 1
ATOM 1462 O O . SER A 1 193 ? 17.418 5.681 27.211 1.00 95.00 193 SER A O 1
ATOM 1464 N N . GLY A 1 194 ? 15.520 5.286 28.354 1.00 95.38 194 GLY A N 1
ATOM 1465 C CA . GLY A 1 194 ? 14.927 6.612 28.166 1.00 95.38 194 GLY A CA 1
ATOM 1466 C C . GLY A 1 194 ? 13.537 6.517 27.551 1.00 95.38 194 GLY A C 1
ATOM 1467 O O . GLY A 1 194 ? 12.994 5.421 27.405 1.00 95.38 194 GLY A O 1
ATOM 1468 N N . ASP A 1 195 ? 12.960 7.666 27.211 1.00 97.25 195 ASP A N 1
ATOM 1469 C CA . ASP A 1 195 ? 11.737 7.708 26.417 1.00 97.25 195 ASP A CA 1
ATOM 1470 C C . ASP A 1 195 ? 12.071 7.370 24.950 1.00 97.25 195 ASP A C 1
ATOM 1472 O O . ASP A 1 195 ? 12.886 8.069 24.338 1.00 97.25 195 ASP A O 1
ATOM 1476 N N . PRO A 1 196 ? 11.479 6.313 24.358 1.00 98.06 196 PRO A N 1
ATOM 1477 C CA . PRO A 1 196 ? 11.831 5.892 23.005 1.00 98.06 196 PRO A CA 1
ATOM 1478 C C . PRO A 1 196 ? 11.592 6.965 21.940 1.00 98.06 196 PRO A C 1
ATOM 1480 O O . PRO A 1 196 ? 12.312 6.986 20.946 1.00 98.06 196 PRO A O 1
ATOM 1483 N N . ILE A 1 197 ? 10.596 7.839 22.113 1.00 98.19 197 ILE A N 1
ATOM 1484 C CA . ILE A 1 197 ? 10.245 8.875 21.131 1.00 98.19 197 ILE A CA 1
ATOM 1485 C C . ILE A 1 197 ? 11.256 10.018 21.213 1.00 98.19 197 ILE A C 1
ATOM 1487 O O . ILE A 1 197 ? 11.788 10.441 20.188 1.00 98.19 197 ILE A O 1
ATOM 1491 N N . GLU A 1 198 ? 11.554 10.487 22.423 1.00 98.19 198 GLU A N 1
ATOM 1492 C CA . GLU A 1 198 ? 12.494 11.581 22.661 1.00 98.19 198 GLU A CA 1
ATOM 1493 C C . GLU A 1 198 ? 13.927 11.211 22.255 1.00 98.19 198 GLU A C 1
ATOM 1495 O O . GLU A 1 198 ? 14.579 11.979 21.544 1.00 98.19 198 GLU A O 1
ATOM 1500 N N . GLU A 1 199 ? 14.396 10.009 22.608 1.00 98.50 199 GLU A N 1
ATOM 1501 C CA . GLU A 1 199 ? 15.718 9.535 22.180 1.00 98.50 199 GLU A CA 1
ATOM 1502 C C . GLU A 1 199 ? 15.775 9.285 20.664 1.00 98.50 199 GLU A C 1
ATOM 1504 O O . GLU A 1 199 ? 16.773 9.624 20.029 1.00 98.50 199 GLU A O 1
ATOM 1509 N N . THR A 1 200 ? 14.700 8.779 20.042 1.00 98.62 200 THR A N 1
ATOM 1510 C CA . THR A 1 200 ? 14.642 8.635 18.573 1.00 98.62 200 THR A CA 1
ATOM 1511 C C . THR A 1 200 ? 14.752 9.989 17.877 1.00 98.62 200 THR A C 1
ATOM 1513 O O . THR A 1 200 ? 15.537 10.130 16.940 1.00 98.62 200 THR A O 1
ATOM 1516 N N . ALA A 1 201 ? 13.986 10.989 18.323 1.00 98.50 201 ALA A N 1
ATOM 1517 C CA . ALA A 1 201 ? 14.014 12.327 17.737 1.00 98.50 201 ALA A CA 1
ATOM 1518 C C . ALA A 1 201 ? 15.405 12.964 17.855 1.00 98.50 201 ALA A C 1
ATOM 1520 O O . ALA A 1 201 ? 15.923 13.499 16.878 1.00 98.50 201 ALA A O 1
ATOM 1521 N N . LYS A 1 202 ? 16.046 12.825 19.020 1.00 98.38 202 LYS A N 1
ATOM 1522 C CA . LYS A 1 202 ? 17.414 13.296 19.249 1.00 98.38 202 LYS A CA 1
ATOM 1523 C C . LYS A 1 202 ? 18.423 12.630 18.312 1.00 98.38 202 LYS A C 1
ATOM 1525 O O . LYS A 1 202 ? 19.205 13.333 17.686 1.00 98.38 202 LYS A O 1
ATOM 1530 N N . LEU A 1 203 ? 18.384 11.303 18.175 1.00 98.50 203 LEU A N 1
ATOM 1531 C CA . LEU A 1 203 ? 19.279 10.578 17.268 1.00 98.50 203 LEU A CA 1
ATOM 1532 C C . LEU A 1 203 ? 19.085 11.021 15.808 1.00 98.50 203 LEU A C 1
ATOM 1534 O O . LEU A 1 203 ? 20.061 11.242 15.092 1.00 98.50 203 LEU A O 1
ATOM 1538 N N . LEU A 1 204 ? 17.835 11.192 15.369 1.00 98.50 204 LEU A N 1
ATOM 1539 C CA . LEU A 1 204 ? 17.529 11.700 14.030 1.00 98.50 204 LEU A CA 1
ATOM 1540 C C . LEU A 1 204 ? 18.078 13.118 13.822 1.00 98.50 204 LEU A C 1
ATOM 1542 O O . LEU A 1 204 ? 18.725 13.366 12.805 1.00 98.50 204 LEU A O 1
ATOM 1546 N N . ASP A 1 205 ? 17.871 14.023 14.783 1.00 98.44 205 ASP A N 1
ATOM 1547 C CA . ASP A 1 205 ? 18.408 15.391 14.747 1.00 98.44 205 ASP A CA 1
ATOM 1548 C C . ASP A 1 205 ? 19.950 15.420 14.762 1.00 98.44 205 ASP A C 1
ATOM 1550 O O . ASP A 1 205 ? 20.552 16.312 14.162 1.00 98.44 205 ASP A O 1
ATOM 1554 N N . ASP A 1 206 ? 20.592 14.423 15.378 1.00 97.69 206 ASP A N 1
ATOM 1555 C CA . ASP A 1 206 ? 22.048 14.223 15.361 1.00 97.69 206 ASP A CA 1
ATOM 1556 C C . ASP A 1 206 ? 22.562 13.653 14.013 1.00 97.69 206 ASP A C 1
ATOM 1558 O O . ASP A 1 206 ? 23.768 13.482 13.815 1.00 97.69 206 ASP A O 1
ATOM 1562 N N . GLY A 1 207 ? 21.672 13.400 13.043 1.00 97.38 207 GLY A N 1
ATOM 1563 C CA . GLY A 1 207 ? 22.014 12.933 11.694 1.00 97.38 207 GLY A CA 1
ATOM 1564 C C . GLY A 1 207 ? 22.156 11.414 11.565 1.00 97.38 207 GLY A C 1
ATOM 1565 O O . GLY A 1 207 ? 22.733 10.916 10.586 1.00 97.38 207 GLY A O 1
ATOM 1566 N N . GLU A 1 208 ? 21.649 10.661 12.541 1.00 98.06 208 GLU A N 1
ATOM 1567 C CA . GLU A 1 208 ? 21.617 9.205 12.489 1.00 98.06 208 GLU A CA 1
ATOM 1568 C C . GLU A 1 208 ? 20.549 8.675 11.518 1.00 98.06 208 GLU A C 1
ATOM 1570 O O . GLU A 1 208 ? 19.573 9.345 11.173 1.00 98.06 208 GLU A O 1
ATOM 1575 N N . ILE A 1 209 ? 20.761 7.442 11.048 1.00 98.19 209 ILE A N 1
ATOM 1576 C CA . ILE A 1 209 ? 19.821 6.720 10.181 1.00 98.19 209 ILE A CA 1
ATOM 1577 C C . ILE A 1 209 ? 19.188 5.608 11.010 1.00 98.19 209 ILE A C 1
ATOM 1579 O O . ILE A 1 209 ? 19.898 4.733 11.506 1.00 98.19 209 ILE A O 1
ATOM 1583 N N . LEU A 1 210 ? 17.868 5.635 11.161 1.00 98.38 210 LEU A N 1
ATOM 1584 C CA . LEU A 1 210 ? 17.131 4.724 12.034 1.00 98.38 210 LEU A CA 1
ATOM 1585 C C . LEU A 1 210 ? 16.119 3.901 11.241 1.00 98.38 210 LEU A C 1
ATOM 1587 O O . LEU A 1 210 ? 15.627 4.340 10.205 1.00 98.38 210 LEU A O 1
ATOM 1591 N N . ALA A 1 211 ? 15.766 2.720 11.743 1.00 98.31 211 ALA A N 1
ATOM 1592 C CA . ALA A 1 211 ? 14.563 2.024 11.299 1.00 98.31 211 ALA A CA 1
ATOM 1593 C C . ALA A 1 211 ? 13.385 2.379 12.220 1.00 98.31 211 ALA A C 1
ATOM 1595 O O . ALA A 1 211 ? 13.535 2.354 13.437 1.00 98.31 211 ALA A O 1
ATOM 1596 N N . ILE A 1 212 ? 12.213 2.674 11.659 1.00 98.38 212 ILE A N 1
ATOM 1597 C CA . ILE A 1 212 ? 10.988 2.983 12.407 1.00 98.38 212 ILE A CA 1
ATOM 1598 C C . ILE A 1 212 ? 9.896 2.001 11.989 1.00 98.38 212 ILE A C 1
ATOM 1600 O O . ILE A 1 212 ? 9.560 1.908 10.808 1.00 98.38 212 ILE A O 1
ATOM 1604 N N . ARG A 1 213 ? 9.336 1.254 12.946 1.00 98.06 213 ARG A N 1
ATOM 1605 C CA . ARG A 1 213 ? 8.214 0.339 12.700 1.00 98.06 213 ARG A CA 1
ATOM 1606 C C . ARG A 1 213 ? 6.916 1.132 12.552 1.00 98.06 213 ARG A C 1
ATOM 1608 O O . ARG A 1 213 ? 6.439 1.732 13.512 1.00 98.06 213 ARG A O 1
ATOM 1615 N N . GLY A 1 214 ? 6.355 1.130 11.346 1.00 95.62 214 GLY A N 1
ATOM 1616 C CA . GLY A 1 214 ? 5.064 1.736 11.031 1.00 95.62 214 GLY A CA 1
ATOM 1617 C C . GLY A 1 214 ? 3.891 0.761 11.173 1.00 95.62 214 GLY A C 1
ATOM 1618 O O . GLY A 1 214 ? 3.973 -0.275 11.829 1.00 95.62 214 GLY A O 1
ATOM 1619 N N . ILE A 1 215 ? 2.768 1.083 10.521 1.00 94.62 215 ILE A N 1
ATOM 1620 C CA . ILE A 1 215 ? 1.555 0.243 10.538 1.00 94.62 215 ILE A CA 1
ATOM 1621 C C . ILE A 1 215 ? 1.688 -1.001 9.649 1.00 94.62 215 ILE A C 1
ATOM 1623 O O . ILE A 1 215 ? 1.180 -2.059 10.018 1.00 94.62 215 ILE A O 1
ATOM 1627 N N . GLY A 1 216 ? 2.310 -0.857 8.475 1.00 94.12 216 GLY A N 1
ATOM 1628 C CA . GLY A 1 216 ? 2.381 -1.897 7.442 1.00 94.12 216 GLY A CA 1
ATOM 1629 C C . GLY A 1 216 ? 3.772 -2.503 7.229 1.00 94.12 216 GLY A C 1
ATOM 1630 O O . GLY A 1 216 ? 3.896 -3.470 6.483 1.00 94.12 216 GLY A O 1
ATOM 1631 N N . GLY A 1 217 ? 4.806 -1.963 7.878 1.00 95.88 217 GLY A N 1
ATOM 1632 C CA . GLY A 1 217 ? 6.182 -2.465 7.868 1.00 95.88 217 GLY A CA 1
ATOM 1633 C C . GLY A 1 217 ? 7.162 -1.437 8.431 1.00 95.88 217 GLY A C 1
ATOM 1634 O O . GLY A 1 217 ? 6.744 -0.427 8.997 1.00 95.88 217 GLY A O 1
ATOM 1635 N N . PHE A 1 218 ? 8.459 -1.708 8.302 1.00 97.38 218 PHE A N 1
ATOM 1636 C CA . PHE A 1 218 ? 9.515 -0.781 8.705 1.00 97.38 218 PHE A CA 1
ATOM 1637 C C . PHE A 1 218 ? 9.841 0.237 7.609 1.00 97.38 218 PHE A C 1
ATOM 1639 O O . PHE A 1 218 ? 9.984 -0.106 6.432 1.00 97.38 218 PHE A O 1
ATOM 1646 N N . HIS A 1 219 ? 10.077 1.473 8.034 1.00 97.12 219 HIS A N 1
ATOM 1647 C CA . HIS A 1 219 ? 10.719 2.524 7.253 1.00 97.12 219 HIS A CA 1
ATOM 1648 C C . HIS A 1 219 ? 12.163 2.703 7.708 1.00 97.12 219 HIS A C 1
ATOM 1650 O O . HIS A 1 219 ? 12.480 2.474 8.871 1.00 97.12 219 HIS A O 1
ATOM 1656 N N . ILE A 1 220 ? 13.034 3.137 6.804 1.00 97.12 220 ILE A N 1
ATOM 1657 C CA . ILE A 1 220 ? 14.326 3.725 7.142 1.00 97.12 220 ILE A CA 1
ATOM 1658 C C . ILE A 1 220 ? 14.148 5.237 7.095 1.00 97.12 220 ILE A C 1
ATOM 1660 O O . ILE A 1 220 ? 13.686 5.777 6.083 1.00 97.12 220 ILE A O 1
ATOM 1664 N N . ALA A 1 221 ? 14.502 5.885 8.198 1.00 98.12 221 ALA A N 1
ATOM 1665 C CA . ALA A 1 221 ? 14.299 7.295 8.438 1.00 98.12 221 ALA A CA 1
ATOM 1666 C C . ALA A 1 221 ? 15.612 8.019 8.728 1.00 98.12 221 ALA A C 1
ATOM 1668 O O . ALA A 1 221 ? 16.503 7.488 9.393 1.00 98.12 221 ALA A O 1
ATOM 1669 N N . CYS A 1 222 ? 15.722 9.241 8.221 1.00 98.06 222 CYS A N 1
ATOM 1670 C CA . CYS A 1 222 ? 16.788 10.179 8.556 1.00 98.06 222 CYS A CA 1
ATOM 1671 C C . CYS A 1 222 ? 16.323 11.612 8.272 1.00 98.06 222 CYS A C 1
ATOM 1673 O O . CYS A 1 222 ? 15.331 11.820 7.574 1.00 98.06 222 CYS A O 1
ATOM 1675 N N . ILE A 1 223 ? 17.051 12.607 8.764 1.00 97.94 223 ILE A N 1
ATOM 1676 C CA . ILE A 1 223 ? 16.844 14.004 8.360 1.00 97.94 223 ILE A CA 1
ATOM 1677 C C . ILE A 1 223 ? 17.448 14.274 6.972 1.00 97.94 223 ILE A C 1
ATOM 1679 O O . ILE A 1 223 ? 18.241 13.480 6.456 1.00 97.94 223 ILE A O 1
ATOM 1683 N N . GLU A 1 224 ? 17.095 15.410 6.369 1.00 96.44 224 GLU A N 1
ATOM 1684 C CA . GLU A 1 224 ? 17.533 15.794 5.018 1.00 96.44 224 GLU A CA 1
ATOM 1685 C C . GLU A 1 224 ? 19.058 15.763 4.833 1.00 96.44 224 GLU A C 1
ATOM 1687 O O . GLU A 1 224 ? 19.555 15.162 3.881 1.00 96.44 224 GLU A O 1
ATOM 1692 N N . SER A 1 225 ? 19.818 16.314 5.783 1.00 96.38 225 SER A N 1
ATOM 1693 C CA . SER A 1 225 ? 21.286 16.371 5.710 1.00 96.38 225 SER A CA 1
ATOM 1694 C C . SER A 1 225 ? 21.960 14.990 5.685 1.00 96.38 225 SER A C 1
ATOM 1696 O O . SER A 1 225 ? 23.105 14.866 5.248 1.00 96.38 225 SER A O 1
ATOM 1698 N N . ALA A 1 226 ? 21.256 13.935 6.106 1.00 97.06 226 ALA A N 1
ATOM 1699 C CA . ALA A 1 226 ? 21.719 12.550 6.072 1.00 97.06 226 ALA A CA 1
ATOM 1700 C C . ALA A 1 226 ? 21.234 11.771 4.829 1.00 97.06 226 ALA A C 1
ATOM 1702 O O . ALA A 1 226 ? 21.622 10.613 4.642 1.00 97.06 226 ALA A O 1
ATOM 1703 N N . ALA A 1 227 ? 20.440 12.379 3.940 1.00 96.19 227 ALA A N 1
ATOM 1704 C CA . ALA A 1 227 ? 19.845 11.702 2.785 1.00 96.19 227 ALA A CA 1
ATOM 1705 C C . ALA A 1 227 ? 20.891 11.131 1.809 1.00 96.19 227 ALA A C 1
ATOM 1707 O O . ALA A 1 227 ? 20.741 10.011 1.314 1.00 96.19 227 ALA A O 1
ATOM 1708 N N . GLU A 1 228 ? 21.998 11.841 1.563 1.00 94.69 228 GLU A N 1
ATOM 1709 C CA . GLU A 1 228 ? 23.081 11.321 0.715 1.00 94.69 228 GLU A CA 1
ATOM 1710 C C . GLU A 1 228 ? 23.790 10.112 1.342 1.00 94.69 228 GLU A C 1
ATOM 1712 O O . GLU A 1 228 ? 24.122 9.146 0.642 1.00 94.69 228 GLU A O 1
ATOM 1717 N N . LYS A 1 229 ? 23.998 10.139 2.668 1.00 95.00 229 LYS A N 1
ATOM 1718 C CA . LYS A 1 229 ? 24.546 9.006 3.431 1.00 95.00 229 LYS A CA 1
ATOM 1719 C C . LYS A 1 229 ? 23.613 7.804 3.291 1.00 95.00 229 LYS A C 1
ATOM 1721 O O . LYS A 1 229 ? 24.081 6.722 2.941 1.00 95.00 229 LYS A O 1
ATOM 1726 N N . LEU A 1 230 ? 22.306 8.008 3.459 1.00 94.88 230 LEU A N 1
ATOM 1727 C CA . LEU A 1 230 ? 21.292 6.969 3.283 1.00 94.88 230 LEU A CA 1
ATOM 1728 C C . LEU A 1 230 ? 21.328 6.359 1.875 1.00 94.88 230 LEU A C 1
ATOM 1730 O O . LEU A 1 230 ? 21.407 5.138 1.733 1.00 94.88 230 LEU A O 1
ATOM 1734 N N . LYS A 1 231 ? 21.336 7.186 0.821 1.00 93.12 231 LYS A N 1
ATOM 1735 C CA . LYS A 1 231 ? 21.414 6.711 -0.574 1.00 93.12 231 LYS A CA 1
ATOM 1736 C C . LYS A 1 231 ? 22.650 5.855 -0.827 1.00 93.12 231 LYS A C 1
ATOM 1738 O O . LYS A 1 231 ? 22.559 4.850 -1.533 1.00 93.12 231 LYS A O 1
ATOM 1743 N N . ARG A 1 232 ? 23.794 6.238 -0.253 1.00 92.12 232 ARG A N 1
ATOM 1744 C CA . ARG A 1 232 ? 25.052 5.489 -0.364 1.00 92.12 232 ARG A CA 1
ATOM 1745 C C . ARG A 1 232 ? 24.962 4.135 0.330 1.00 92.12 232 ARG A C 1
ATOM 1747 O O . ARG A 1 232 ? 25.293 3.129 -0.287 1.00 92.12 232 ARG A O 1
ATOM 1754 N N . VAL A 1 233 ? 24.487 4.115 1.574 1.00 90.56 233 VAL A N 1
ATOM 1755 C CA . VAL A 1 233 ? 24.359 2.894 2.383 1.00 90.56 233 VAL A CA 1
ATOM 1756 C C . VAL A 1 233 ? 23.370 1.908 1.751 1.00 90.56 233 VAL A C 1
ATOM 1758 O O . VAL A 1 233 ? 23.644 0.714 1.705 1.00 90.56 233 VAL A O 1
ATOM 1761 N N . LEU A 1 234 ? 22.263 2.396 1.182 1.00 88.19 234 LEU A N 1
ATOM 1762 C CA . LEU A 1 234 ? 21.274 1.546 0.507 1.00 88.19 234 LEU A CA 1
ATOM 1763 C C . LEU A 1 234 ? 21.622 1.197 -0.951 1.00 88.19 234 LEU A C 1
ATOM 1765 O O . LEU A 1 234 ? 20.867 0.464 -1.594 1.00 88.19 234 LEU A O 1
ATOM 1769 N N . GLY A 1 235 ? 22.711 1.742 -1.505 1.00 87.38 235 GLY A N 1
ATOM 1770 C CA . GLY A 1 235 ? 23.101 1.525 -2.902 1.00 87.38 235 GLY A CA 1
ATOM 1771 C C . GLY A 1 235 ? 22.112 2.100 -3.927 1.00 87.38 235 GLY A C 1
ATOM 1772 O O . GLY A 1 235 ? 21.961 1.549 -5.017 1.00 87.38 235 GLY A O 1
ATOM 1773 N N . ARG A 1 236 ? 21.414 3.193 -3.589 1.00 84.94 236 ARG A N 1
ATOM 1774 C CA . ARG A 1 236 ? 20.341 3.818 -4.392 1.00 84.94 236 ARG A CA 1
ATOM 1775 C C . ARG A 1 236 ? 20.672 5.290 -4.716 1.00 84.94 236 ARG A C 1
ATOM 1777 O O . ARG A 1 236 ? 19.948 6.189 -4.291 1.00 84.94 236 ARG A O 1
ATOM 1784 N N . PRO A 1 237 ? 21.746 5.581 -5.478 1.00 84.31 237 PRO A N 1
ATOM 1785 C CA . PRO A 1 237 ? 22.298 6.939 -5.614 1.00 84.31 237 PRO A CA 1
ATOM 1786 C C . PRO A 1 237 ? 21.358 7.953 -6.286 1.00 84.31 237 PRO A C 1
ATOM 1788 O O . PRO A 1 237 ? 21.458 9.149 -6.026 1.00 84.31 237 PRO A O 1
ATOM 1791 N N . ASN A 1 238 ? 20.449 7.490 -7.148 1.00 86.94 238 ASN A N 1
ATOM 1792 C CA . ASN A 1 238 ? 19.552 8.352 -7.926 1.00 86.94 238 ASN A CA 1
ATOM 1793 C C . ASN A 1 238 ? 18.073 8.200 -7.546 1.00 86.94 238 ASN A C 1
ATOM 1795 O O . ASN A 1 238 ? 17.231 8.857 -8.150 1.00 86.94 238 ASN A O 1
ATOM 1799 N N . GLN A 1 239 ? 17.735 7.342 -6.576 1.00 88.25 239 GLN A N 1
ATOM 1800 C CA . GLN A 1 239 ? 16.339 7.154 -6.189 1.00 88.25 239 GLN A CA 1
ATOM 1801 C C . GLN A 1 239 ? 15.811 8.429 -5.519 1.00 88.25 239 GLN A C 1
ATOM 1803 O O . GLN A 1 239 ? 16.446 8.956 -4.606 1.00 88.25 239 GLN A O 1
ATOM 1808 N N . ALA A 1 240 ? 14.652 8.915 -5.967 1.00 94.00 240 ALA A N 1
ATOM 1809 C CA . ALA A 1 240 ? 13.922 9.957 -5.258 1.00 94.00 240 ALA A CA 1
ATOM 1810 C C . ALA A 1 240 ? 13.401 9.396 -3.927 1.00 94.00 240 ALA A C 1
ATOM 1812 O O . ALA A 1 240 ? 12.812 8.311 -3.892 1.00 94.00 240 ALA A O 1
ATOM 1813 N N . LEU A 1 241 ? 13.661 10.115 -2.840 1.00 95.88 241 LEU A N 1
ATOM 1814 C CA . LEU A 1 241 ? 13.232 9.740 -1.499 1.00 95.88 241 LEU A CA 1
ATOM 1815 C C . LEU A 1 241 ? 11.923 10.455 -1.159 1.00 95.88 241 LEU A C 1
ATOM 1817 O O . LEU A 1 241 ? 11.793 11.650 -1.418 1.00 95.88 241 LEU A O 1
ATOM 1821 N N . ALA A 1 242 ? 10.967 9.722 -0.590 1.00 96.69 242 ALA A N 1
ATOM 1822 C CA . ALA A 1 242 ? 9.780 10.337 -0.016 1.00 96.69 242 ALA A CA 1
ATOM 1823 C C . ALA A 1 242 ? 10.143 11.002 1.317 1.00 96.69 242 ALA A C 1
ATOM 1825 O O . ALA A 1 242 ? 11.001 10.504 2.054 1.00 96.69 242 ALA A O 1
ATOM 1826 N N . VAL A 1 243 ? 9.489 12.119 1.613 1.00 98.00 243 VAL A N 1
ATOM 1827 C CA . VAL A 1 243 ? 9.661 12.864 2.855 1.00 98.00 243 VAL A CA 1
ATOM 1828 C C . VAL A 1 243 ? 8.332 13.023 3.570 1.00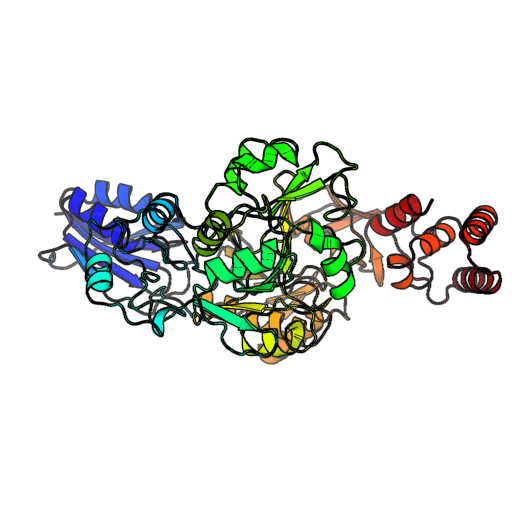 98.00 243 VAL A C 1
ATOM 1830 O O . VAL A 1 243 ? 7.308 13.333 2.964 1.00 98.00 243 VAL A O 1
ATOM 1833 N N . MET A 1 244 ? 8.366 12.803 4.875 1.00 98.62 244 MET A N 1
ATOM 1834 C CA . MET A 1 244 ? 7.300 13.128 5.797 1.00 98.62 244 MET A CA 1
ATOM 1835 C C . MET A 1 244 ? 7.554 14.506 6.394 1.00 98.62 244 MET A C 1
ATOM 1837 O O . MET A 1 244 ? 8.668 14.785 6.833 1.00 98.62 244 MET A O 1
ATOM 1841 N N . MET A 1 245 ? 6.536 15.356 6.424 1.00 97.69 245 MET A N 1
ATOM 1842 C CA . MET A 1 245 ? 6.605 16.689 7.025 1.00 97.69 245 MET A CA 1
ATOM 1843 C C . MET A 1 245 ? 5.222 17.134 7.496 1.00 97.69 245 MET A C 1
ATOM 1845 O O . MET A 1 245 ? 4.218 16.521 7.136 1.00 97.69 245 MET A O 1
ATOM 1849 N N . LEU A 1 246 ? 5.168 18.180 8.315 1.00 96.81 246 LEU A N 1
ATOM 1850 C CA . LEU A 1 246 ? 3.905 18.789 8.724 1.00 96.81 246 LEU A CA 1
ATOM 1851 C C . LEU A 1 246 ? 3.292 19.588 7.561 1.00 96.81 246 LEU A C 1
ATOM 1853 O O . LEU A 1 246 ? 4.006 20.060 6.678 1.00 96.81 246 LEU A O 1
ATOM 1857 N N . GLU A 1 247 ? 1.967 19.736 7.543 1.00 95.12 247 GLU A N 1
ATOM 1858 C CA . GLU A 1 247 ? 1.265 20.409 6.437 1.00 95.12 247 GLU A CA 1
ATOM 1859 C C . GLU A 1 247 ? 1.740 21.864 6.286 1.00 95.12 247 GLU A C 1
ATOM 1861 O O . GLU A 1 247 ? 1.992 22.343 5.180 1.00 95.12 247 GLU A O 1
ATOM 1866 N N . GLU A 1 248 ? 1.941 22.551 7.407 1.00 93.94 248 GLU A N 1
ATOM 1867 C CA . GLU A 1 248 ? 2.371 23.945 7.468 1.00 93.94 248 GLU A CA 1
ATOM 1868 C C . GLU A 1 248 ? 3.788 24.193 6.926 1.00 93.94 248 GLU A C 1
ATOM 1870 O O . GLU A 1 248 ? 4.082 25.315 6.504 1.00 93.94 248 GLU A O 1
ATOM 1875 N N . THR A 1 249 ? 4.657 23.174 6.892 1.00 94.19 249 THR A N 1
ATOM 1876 C CA . THR A 1 249 ? 6.035 23.307 6.389 1.00 94.19 249 THR A CA 1
ATOM 1877 C C . THR A 1 249 ? 6.146 23.023 4.889 1.00 94.19 249 THR A C 1
ATOM 1879 O O . THR A 1 249 ? 7.106 23.453 4.250 1.00 94.19 249 THR A O 1
ATOM 1882 N N . MET A 1 250 ? 5.142 22.381 4.276 1.00 94.94 250 MET A N 1
ATOM 1883 C CA . MET A 1 250 ? 5.174 21.980 2.861 1.00 94.94 250 MET A CA 1
ATOM 1884 C C . MET A 1 250 ? 5.425 23.139 1.893 1.00 94.94 250 MET A C 1
ATOM 1886 O O . MET A 1 250 ? 6.142 22.985 0.902 1.00 94.94 250 MET A O 1
ATOM 1890 N N . GLN A 1 251 ? 4.846 24.307 2.181 1.00 94.06 251 GLN A N 1
ATOM 1891 C CA . GLN A 1 251 ? 4.917 25.492 1.321 1.00 94.06 251 GLN A CA 1
ATOM 1892 C C . GLN A 1 251 ? 6.341 26.027 1.108 1.00 94.06 251 GLN A C 1
ATOM 1894 O O . GLN A 1 251 ? 6.545 26.861 0.223 1.00 94.06 251 GLN A O 1
ATOM 1899 N N . GLU A 1 252 ? 7.310 25.588 1.912 1.00 93.94 252 GLU A N 1
ATOM 1900 C CA . GLU A 1 252 ? 8.725 25.943 1.772 1.00 93.94 252 GLU A CA 1
ATOM 1901 C C . GLU A 1 252 ? 9.434 25.074 0.718 1.00 93.94 252 GLU A C 1
ATOM 1903 O O . GLU A 1 252 ? 10.374 25.539 0.077 1.00 93.94 252 GLU A O 1
ATOM 1908 N N . TYR A 1 253 ? 8.935 23.859 0.463 1.00 96.19 253 TYR A N 1
ATOM 1909 C CA . TYR A 1 253 ? 9.588 22.845 -0.375 1.00 96.19 253 TYR A CA 1
ATOM 1910 C C . TYR A 1 253 ? 8.911 22.669 -1.740 1.00 96.19 253 TYR A C 1
ATOM 1912 O O . TYR A 1 253 ? 9.578 22.553 -2.775 1.00 96.19 253 TYR A O 1
ATOM 1920 N N . VAL A 1 254 ? 7.577 22.656 -1.763 1.00 97.31 254 VAL A N 1
ATOM 1921 C CA . VAL A 1 254 ? 6.780 22.294 -2.944 1.00 97.31 254 VAL A CA 1
ATOM 1922 C C . VAL A 1 254 ? 5.760 23.366 -3.313 1.00 97.31 254 VAL A C 1
ATOM 1924 O O . VAL A 1 254 ? 5.402 24.233 -2.513 1.00 97.31 254 VAL A O 1
ATOM 1927 N N . VAL A 1 255 ? 5.320 23.334 -4.569 1.00 96.62 255 VAL A N 1
ATOM 1928 C CA . VAL A 1 255 ? 4.161 24.098 -5.029 1.00 96.62 255 VAL A CA 1
ATOM 1929 C C . VAL A 1 255 ? 2.929 23.608 -4.254 1.00 96.62 255 VAL A C 1
ATOM 1931 O O . VAL A 1 255 ? 2.781 22.395 -4.080 1.00 96.62 255 VAL A O 1
ATOM 1934 N N . PRO A 1 256 ? 2.056 24.512 -3.763 1.00 94.62 256 PRO A N 1
ATOM 1935 C CA . PRO A 1 256 ? 0.863 24.106 -3.031 1.00 94.62 256 PRO A CA 1
ATOM 1936 C C . PRO A 1 256 ? -0.005 23.130 -3.842 1.00 94.62 256 PRO A C 1
ATOM 1938 O O . PRO A 1 256 ? -0.244 23.394 -5.025 1.00 94.62 256 PRO A O 1
ATOM 1941 N N . PRO A 1 257 ? -0.485 22.036 -3.224 1.00 95.12 257 PRO A N 1
ATOM 1942 C CA . PRO A 1 257 ? -1.362 21.083 -3.893 1.00 95.12 257 PRO A CA 1
ATOM 1943 C C . PRO A 1 257 ? -2.698 21.730 -4.278 1.00 95.12 257 PRO A C 1
ATOM 1945 O O . PRO A 1 257 ? -3.150 22.697 -3.657 1.00 95.12 257 PRO A O 1
ATOM 1948 N N . THR A 1 258 ? -3.365 21.156 -5.276 1.00 95.38 258 THR A N 1
ATOM 1949 C CA . THR A 1 258 ? -4.784 21.433 -5.545 1.00 95.38 258 THR A CA 1
ATOM 1950 C C . THR A 1 258 ? -5.663 20.999 -4.364 1.00 95.38 258 THR A C 1
ATOM 1952 O O . THR A 1 258 ? -5.239 20.211 -3.518 1.00 95.38 258 THR A O 1
ATOM 1955 N N . GLU A 1 259 ? -6.914 21.466 -4.297 1.00 94.81 259 GLU A N 1
ATOM 1956 C CA . GLU A 1 259 ? -7.816 21.097 -3.190 1.00 94.81 259 GLU A CA 1
ATOM 1957 C C . GLU A 1 259 ? -8.021 19.576 -3.097 1.00 94.81 259 GLU A C 1
ATOM 1959 O O . GLU A 1 259 ? -7.888 19.000 -2.023 1.00 94.81 259 GLU A O 1
ATOM 1964 N N . SER A 1 260 ? -8.223 18.895 -4.230 1.00 94.31 260 SER A N 1
ATOM 1965 C CA . SER A 1 260 ? -8.367 17.433 -4.273 1.00 94.31 260 SER A CA 1
ATOM 1966 C C . SER A 1 260 ? -7.118 16.687 -3.795 1.00 94.31 260 SER A C 1
ATOM 1968 O O . SER A 1 260 ? -7.202 15.644 -3.150 1.00 94.31 260 SER A O 1
ATOM 1970 N N . GLU A 1 261 ? -5.936 17.212 -4.102 1.00 95.25 261 GLU A N 1
ATOM 1971 C CA . GLU A 1 261 ? -4.667 16.648 -3.644 1.00 95.25 261 GLU A CA 1
ATOM 1972 C C . GLU A 1 261 ? -4.461 16.861 -2.143 1.00 95.25 261 GLU A C 1
ATOM 1974 O O . GLU A 1 261 ? -4.001 15.961 -1.436 1.00 95.25 261 GLU A O 1
ATOM 1979 N N . ARG A 1 262 ? -4.854 18.034 -1.641 1.00 95.25 262 ARG A N 1
ATOM 1980 C CA . ARG A 1 262 ? -4.839 18.354 -0.217 1.00 95.25 262 ARG A CA 1
ATOM 1981 C C . ARG A 1 262 ? -5.817 17.481 0.570 1.00 95.25 262 ARG A C 1
ATOM 1983 O O . ARG A 1 262 ? -5.456 16.987 1.638 1.00 95.25 262 ARG A O 1
ATOM 1990 N N . GLU A 1 263 ? -7.012 17.232 0.038 1.00 93.94 263 GLU A N 1
ATOM 1991 C CA . GLU A 1 263 ? -7.988 16.297 0.610 1.00 93.94 263 GLU A CA 1
ATOM 1992 C C . GLU A 1 263 ? -7.429 14.869 0.695 1.00 93.94 263 GLU A C 1
ATOM 1994 O O . GLU A 1 263 ? -7.640 14.188 1.697 1.00 93.94 263 GLU A O 1
ATOM 1999 N N . LEU A 1 264 ? -6.670 14.410 -0.307 1.00 93.44 264 LEU A N 1
ATOM 2000 C CA . LEU A 1 264 ? -5.999 13.106 -0.250 1.00 93.44 264 LEU A CA 1
ATOM 2001 C C . LEU A 1 264 ? -4.901 13.061 0.822 1.00 93.44 264 LEU A C 1
ATOM 2003 O O . LEU A 1 264 ? -4.800 12.068 1.548 1.00 93.44 264 LEU A O 1
ATOM 2007 N N . LEU A 1 265 ? -4.091 14.120 0.925 1.00 95.06 265 LEU A N 1
ATOM 2008 C CA . LEU A 1 265 ? -2.991 14.223 1.889 1.00 95.06 265 LEU A CA 1
ATOM 2009 C C . LEU A 1 265 ? -3.473 14.272 3.343 1.00 95.06 265 LEU A C 1
ATOM 2011 O O . LEU A 1 265 ? -2.884 13.607 4.191 1.00 95.06 265 LEU A O 1
ATOM 2015 N N . THR A 1 266 ? -4.528 15.041 3.617 1.00 95.19 266 THR A N 1
ATOM 2016 C CA . THR A 1 266 ? -5.052 15.307 4.973 1.00 95.19 266 THR A CA 1
ATOM 2017 C C . THR A 1 266 ? -6.228 14.404 5.359 1.00 95.19 266 THR A C 1
ATOM 2019 O O . THR A 1 266 ? -6.531 14.223 6.540 1.00 95.19 266 THR A O 1
ATOM 2022 N N . GLY A 1 267 ? -6.906 13.811 4.373 1.00 93.44 267 GLY A N 1
ATOM 2023 C CA . GLY A 1 267 ? -8.001 12.862 4.560 1.00 93.44 267 GLY A CA 1
ATOM 2024 C C . GLY A 1 267 ? -7.511 11.483 5.010 1.00 93.44 267 GLY A C 1
ATOM 2025 O O . GLY A 1 267 ? -6.321 11.253 5.127 1.00 93.44 267 GLY A O 1
ATOM 2026 N N . PRO A 1 268 ? -8.386 10.493 5.234 1.00 93.00 268 PRO A N 1
ATOM 2027 C CA . PRO A 1 268 ? -8.028 9.234 5.909 1.00 93.00 268 PRO A CA 1
ATOM 2028 C C . PRO A 1 268 ? -6.937 8.386 5.223 1.00 93.00 268 PRO A C 1
ATOM 2030 O O . PRO A 1 268 ? -6.368 7.504 5.867 1.00 93.00 268 PRO A O 1
ATOM 2033 N N . VAL A 1 269 ? -6.640 8.636 3.943 1.00 93.94 269 VAL A N 1
ATOM 2034 C CA . VAL A 1 269 ? -5.682 7.864 3.137 1.00 93.94 269 VAL A CA 1
ATOM 2035 C C . VAL A 1 269 ? -4.224 8.209 3.480 1.00 93.94 269 VAL A C 1
ATOM 2037 O O . VAL A 1 269 ? -3.417 7.292 3.652 1.00 93.94 269 VAL A O 1
ATOM 2040 N N . HIS A 1 270 ? -3.879 9.503 3.585 1.00 96.44 270 HIS A N 1
ATOM 2041 C CA . HIS A 1 270 ? -2.502 10.006 3.764 1.00 96.44 270 HIS A CA 1
ATOM 2042 C C . HIS A 1 270 ? -1.476 9.295 2.846 1.00 96.44 270 HIS A C 1
ATOM 2044 O O . HIS A 1 270 ? -0.589 8.601 3.356 1.00 96.44 270 HIS A O 1
ATOM 2050 N N . PRO A 1 271 ? -1.587 9.358 1.505 1.00 97.38 271 PRO A N 1
ATOM 2051 C CA . PRO A 1 271 ? -0.608 8.740 0.613 1.00 97.38 271 PRO A CA 1
ATOM 2052 C C . PRO A 1 271 ? 0.698 9.554 0.573 1.00 97.38 271 PRO A C 1
ATOM 2054 O O . PRO A 1 271 ? 0.778 10.661 1.102 1.00 97.38 271 PRO A O 1
ATOM 2057 N N . ILE A 1 272 ? 1.713 9.028 -0.111 1.00 98.25 272 ILE A N 1
ATOM 2058 C CA . ILE A 1 272 ? 2.800 9.849 -0.649 1.00 98.25 272 ILE A CA 1
ATOM 2059 C C . ILE A 1 272 ? 2.271 10.525 -1.918 1.00 98.25 272 ILE A C 1
ATOM 2061 O O . ILE A 1 272 ? 1.967 9.845 -2.900 1.00 98.25 272 ILE A O 1
ATOM 2065 N N . LEU A 1 273 ? 2.170 11.848 -1.918 1.00 98.19 273 LEU A N 1
ATOM 2066 C CA . LEU A 1 273 ? 1.792 12.643 -3.078 1.00 98.19 273 LEU A CA 1
ATOM 2067 C C . LEU A 1 273 ? 3.038 13.217 -3.759 1.00 98.19 273 LEU A C 1
ATOM 2069 O O . LEU A 1 273 ? 3.868 13.853 -3.114 1.00 98.19 273 LEU A O 1
ATOM 2073 N N . ILE A 1 274 ? 3.186 12.991 -5.063 1.00 98.06 274 ILE A N 1
ATOM 2074 C CA . ILE A 1 274 ? 4.277 13.573 -5.851 1.00 98.06 274 ILE A CA 1
ATOM 2075 C C . ILE A 1 274 ? 3.890 15.000 -6.237 1.00 98.06 274 ILE A C 1
ATOM 2077 O O . ILE A 1 274 ? 2.974 15.185 -7.031 1.00 98.06 274 ILE A O 1
ATOM 2081 N N . LEU A 1 275 ? 4.612 15.980 -5.695 1.00 97.56 275 LEU A N 1
ATOM 2082 C CA . LEU A 1 275 ? 4.395 17.407 -5.928 1.00 97.56 275 LEU A CA 1
ATOM 2083 C C . LEU A 1 275 ? 5.633 18.058 -6.541 1.00 97.56 275 LEU A C 1
ATOM 2085 O O . LEU A 1 275 ? 6.767 17.668 -6.250 1.00 97.56 275 LEU A O 1
ATOM 2089 N N . ASP A 1 276 ? 5.420 19.076 -7.366 1.00 97.56 276 ASP A N 1
ATOM 2090 C CA . ASP A 1 276 ? 6.508 19.848 -7.957 1.00 97.56 276 ASP A CA 1
ATOM 2091 C C . ASP A 1 276 ? 7.224 20.682 -6.896 1.00 97.56 276 ASP A C 1
ATOM 2093 O O . ASP A 1 276 ? 6.606 21.320 -6.042 1.00 97.56 276 ASP A O 1
ATOM 2097 N N . LYS A 1 277 ? 8.555 20.701 -6.954 1.00 97.62 277 LYS A N 1
ATOM 2098 C CA . LYS A 1 277 ? 9.363 21.573 -6.104 1.00 97.62 277 LYS A CA 1
ATOM 2099 C C . LYS A 1 277 ? 9.136 23.025 -6.495 1.00 97.62 277 LYS A C 1
ATOM 2101 O O . LYS A 1 277 ? 8.970 23.342 -7.672 1.00 97.62 277 LYS A O 1
ATOM 2106 N N . ARG A 1 278 ? 9.248 23.930 -5.524 1.00 95.81 278 ARG A N 1
ATOM 2107 C CA . ARG A 1 278 ? 9.247 25.375 -5.818 1.00 95.81 278 ARG A CA 1
ATOM 2108 C C . ARG A 1 278 ? 10.429 25.785 -6.685 1.00 95.81 278 ARG A C 1
ATOM 2110 O O . ARG A 1 278 ? 10.275 26.580 -7.607 1.00 95.81 278 ARG A O 1
ATOM 2117 N N . ASP A 1 279 ? 11.594 25.232 -6.369 1.00 95.94 279 ASP A N 1
ATOM 2118 C CA . ASP A 1 279 ? 12.796 25.308 -7.186 1.00 95.94 279 ASP A CA 1
ATOM 2119 C C . ASP A 1 279 ? 13.163 23.882 -7.632 1.00 95.94 279 ASP A C 1
ATOM 2121 O O . ASP A 1 279 ? 13.579 23.069 -6.799 1.00 95.94 279 ASP A O 1
ATOM 2125 N N . PRO A 1 280 ? 13.034 23.551 -8.932 1.00 94.81 280 PRO A N 1
ATOM 2126 C CA . PRO A 1 280 ? 13.402 22.239 -9.468 1.00 94.81 280 PRO A CA 1
ATOM 2127 C C . PRO A 1 280 ? 14.848 21.819 -9.158 1.00 94.81 280 PRO A C 1
ATOM 2129 O O . PRO A 1 280 ? 15.156 20.624 -9.152 1.00 94.81 280 PRO A O 1
ATOM 2132 N N . THR A 1 281 ? 15.732 22.788 -8.896 1.00 95.00 281 THR A N 1
ATOM 2133 C CA . THR A 1 281 ? 17.151 22.574 -8.594 1.00 95.00 281 THR A CA 1
ATOM 2134 C C . THR A 1 281 ? 17.453 22.450 -7.100 1.00 95.00 281 THR A C 1
ATOM 2136 O O . THR A 1 281 ? 18.525 21.958 -6.760 1.00 95.00 281 THR A O 1
ATOM 2139 N N . ALA A 1 282 ? 16.515 22.770 -6.205 1.00 94.88 282 ALA A N 1
ATOM 2140 C CA . ALA A 1 282 ? 16.687 22.589 -4.763 1.00 94.88 282 ALA A CA 1
ATOM 2141 C C . ALA A 1 282 ? 16.565 21.113 -4.333 1.00 94.88 282 ALA A C 1
ATOM 2143 O O . ALA A 1 282 ? 16.025 20.276 -5.069 1.00 94.88 282 ALA A O 1
ATOM 2144 N N . HIS A 1 283 ? 17.057 20.799 -3.129 1.00 94.75 283 HIS A N 1
ATOM 2145 C CA . HIS A 1 283 ? 16.901 19.499 -2.458 1.00 94.75 283 HIS A CA 1
ATOM 2146 C C . HIS A 1 283 ? 17.348 18.291 -3.311 1.00 94.75 283 HIS A C 1
ATOM 2148 O O . HIS A 1 283 ? 16.650 17.274 -3.418 1.00 94.75 283 HIS A O 1
ATOM 2154 N N . GLN A 1 284 ? 18.493 18.415 -3.992 1.00 94.44 284 GLN A N 1
ATOM 2155 C CA . GLN A 1 284 ? 19.036 17.381 -4.891 1.00 94.44 284 GLN A CA 1
ATOM 2156 C C . GLN A 1 284 ? 19.403 16.088 -4.148 1.00 94.44 284 GLN A C 1
ATOM 2158 O O . GLN A 1 284 ? 19.319 14.985 -4.703 1.00 94.44 284 GLN A O 1
ATOM 2163 N N . GLU A 1 285 ? 19.766 16.215 -2.875 1.00 93.81 285 GLU A N 1
ATOM 2164 C CA . GLU A 1 285 ? 20.010 15.129 -1.936 1.00 93.81 285 GLU A CA 1
ATOM 2165 C C . GLU A 1 285 ? 18.759 14.274 -1.708 1.00 93.81 285 GLU A C 1
ATOM 2167 O O . GLU A 1 285 ? 18.882 13.057 -1.562 1.00 93.81 285 GLU A O 1
ATOM 2172 N N . LEU A 1 286 ? 17.556 14.858 -1.784 1.00 95.31 286 LEU A N 1
ATOM 2173 C CA . LEU A 1 286 ? 16.278 14.148 -1.680 1.00 95.31 286 LEU A CA 1
ATOM 2174 C C . LEU A 1 286 ? 15.862 13.577 -3.038 1.00 95.31 286 LEU A C 1
ATOM 2176 O O . LEU A 1 286 ? 15.694 12.362 -3.198 1.00 95.31 286 LEU A O 1
ATOM 2180 N N . SER A 1 287 ? 15.783 14.432 -4.055 1.00 95.31 287 SER A N 1
ATOM 2181 C CA . SER A 1 287 ? 15.347 14.077 -5.406 1.00 95.31 287 SER A CA 1
ATOM 2182 C C . SER A 1 287 ? 16.111 14.900 -6.434 1.00 95.31 287 SER A C 1
ATOM 2184 O O . SER A 1 287 ? 16.166 16.117 -6.324 1.00 95.31 287 SER A O 1
ATOM 2186 N N . LYS A 1 288 ? 16.642 14.263 -7.480 1.00 94.38 288 LYS A N 1
ATOM 2187 C CA . LYS A 1 288 ? 17.231 14.981 -8.628 1.00 94.38 288 LYS A CA 1
ATOM 2188 C C . LYS A 1 288 ? 16.191 15.404 -9.672 1.00 94.38 288 LYS A C 1
ATOM 2190 O O . LYS A 1 288 ? 16.534 15.988 -10.693 1.00 94.38 288 LYS A O 1
ATOM 2195 N N . LEU A 1 289 ? 14.925 15.055 -9.446 1.00 95.50 289 LEU A N 1
ATOM 2196 C CA . LEU A 1 289 ? 13.811 15.391 -10.328 1.00 95.50 289 LEU A CA 1
ATOM 2197 C C . LEU A 1 289 ? 13.232 16.761 -9.956 1.00 95.50 289 LEU A C 1
ATOM 2199 O O . LEU A 1 289 ? 13.520 17.304 -8.891 1.00 95.50 289 LEU A O 1
ATOM 2203 N N . HIS A 1 290 ? 12.367 17.293 -10.820 1.00 95.94 290 HIS A N 1
ATOM 2204 C CA . HIS A 1 290 ? 11.613 18.526 -10.565 1.00 95.94 290 HIS A CA 1
ATOM 2205 C C . HIS A 1 290 ? 10.552 18.372 -9.463 1.00 95.94 290 HIS A C 1
ATOM 2207 O O . HIS A 1 290 ? 9.982 19.366 -9.032 1.00 95.94 290 HIS A O 1
ATOM 2213 N N . ASN A 1 291 ? 10.302 17.148 -8.995 1.00 96.31 291 ASN A N 1
ATOM 2214 C CA . ASN A 1 291 ? 9.277 16.817 -8.013 1.00 96.31 291 ASN A CA 1
ATOM 2215 C C . ASN A 1 291 ? 9.848 16.085 -6.787 1.00 96.31 291 ASN A C 1
ATOM 2217 O O . ASN A 1 291 ? 10.983 15.583 -6.792 1.00 96.31 291 ASN A O 1
ATOM 2221 N N . LEU A 1 292 ? 9.039 16.053 -5.730 1.00 97.12 292 LEU A N 1
ATOM 2222 C CA . LEU A 1 292 ? 9.311 15.416 -4.448 1.00 97.12 292 LEU A CA 1
ATOM 2223 C C . LEU A 1 292 ? 8.069 14.640 -3.984 1.00 97.12 292 LEU A C 1
ATOM 2225 O O . LEU A 1 292 ? 6.943 15.093 -4.164 1.00 97.12 292 LEU A O 1
ATOM 2229 N N . GLY A 1 293 ? 8.272 13.458 -3.401 1.00 97.81 293 GLY A N 1
ATOM 2230 C CA . GLY A 1 293 ? 7.187 12.696 -2.782 1.00 97.81 293 GLY A CA 1
ATOM 2231 C C . GLY A 1 293 ? 6.951 13.183 -1.357 1.00 97.81 293 GLY A C 1
ATOM 2232 O O . GLY A 1 293 ? 7.822 12.989 -0.514 1.00 97.81 293 GLY A O 1
ATOM 2233 N N . ILE A 1 294 ? 5.796 13.785 -1.093 1.00 98.06 294 ILE A N 1
ATOM 2234 C CA . ILE A 1 294 ? 5.407 14.328 0.211 1.00 98.06 294 ILE A CA 1
ATOM 2235 C C . ILE A 1 294 ? 4.386 13.411 0.876 1.00 98.06 294 ILE A C 1
ATOM 2237 O O . ILE A 1 294 ? 3.408 13.018 0.250 1.00 98.06 294 ILE A O 1
ATOM 2241 N N . MET A 1 295 ? 4.570 13.105 2.155 1.00 97.75 295 MET A N 1
ATOM 2242 C CA . MET A 1 295 ? 3.550 12.473 2.994 1.00 97.75 295 MET A CA 1
ATOM 2243 C C . MET A 1 295 ? 3.382 13.238 4.309 1.00 97.75 295 MET A C 1
ATOM 2245 O O . MET A 1 295 ? 4.321 13.863 4.796 1.00 97.75 295 MET A O 1
ATOM 2249 N N . LEU A 1 296 ? 2.197 13.163 4.909 1.00 98.00 296 LEU A N 1
ATOM 2250 C CA . LEU A 1 296 ? 1.940 13.726 6.236 1.00 98.00 296 LEU A CA 1
ATOM 2251 C C . LEU A 1 296 ? 2.057 12.643 7.325 1.00 98.00 296 LEU A C 1
ATOM 2253 O O . LEU A 1 296 ? 1.900 11.449 7.028 1.00 98.00 296 LEU A O 1
ATOM 2257 N N . PRO A 1 297 ? 2.317 13.016 8.593 1.00 97.81 297 PRO A N 1
ATOM 2258 C CA . PRO A 1 297 ? 2.201 12.107 9.725 1.00 97.81 297 PRO A CA 1
ATOM 2259 C C . PRO A 1 297 ? 0.828 11.437 9.746 1.00 97.81 297 PRO A C 1
ATOM 2261 O O . PRO A 1 297 ? -0.189 12.083 9.939 1.00 97.81 297 PRO A O 1
ATOM 2264 N N . TYR A 1 298 ? 0.798 10.123 9.537 1.00 97.12 298 TYR A N 1
ATOM 2265 C CA . TYR A 1 298 ? -0.461 9.369 9.459 1.00 97.12 298 TYR A CA 1
ATOM 2266 C C . TYR A 1 298 ? -0.760 8.543 10.720 1.00 97.12 298 TYR A C 1
ATOM 2268 O O . TYR A 1 298 ? -1.764 7.835 10.783 1.00 97.12 298 TYR A O 1
ATOM 2276 N N . THR A 1 299 ? 0.113 8.591 11.732 1.00 97.56 299 THR A N 1
ATOM 2277 C CA . THR A 1 299 ? -0.079 7.884 13.009 1.00 97.56 299 THR A CA 1
ATOM 2278 C C . THR A 1 299 ? 0.247 8.791 14.181 1.00 97.56 299 THR A C 1
ATOM 2280 O O . THR A 1 299 ? 1.088 9.682 14.057 1.00 97.56 299 THR A O 1
ATOM 2283 N N . ALA A 1 300 ? -0.347 8.509 15.342 1.00 97.62 300 ALA A N 1
ATOM 2284 C CA . ALA A 1 300 ? 0.010 9.168 16.596 1.00 97.62 300 ALA A CA 1
ATOM 2285 C C . ALA A 1 300 ? 1.519 9.078 16.902 1.00 97.62 300 ALA A C 1
ATOM 2287 O O . ALA A 1 300 ? 2.089 10.065 17.354 1.00 97.62 300 ALA A O 1
ATOM 2288 N N . LEU A 1 301 ? 2.191 7.963 16.575 1.00 98.12 301 LEU A N 1
ATOM 2289 C CA . LEU A 1 301 ? 3.650 7.850 16.695 1.00 98.12 301 LEU A CA 1
ATOM 2290 C C . LEU A 1 301 ? 4.386 8.930 15.890 1.00 98.12 301 LEU A C 1
ATOM 2292 O O . LEU A 1 301 ? 5.279 9.585 16.418 1.00 98.12 301 LEU A O 1
ATOM 2296 N N . HIS A 1 302 ? 4.002 9.133 14.628 1.00 98.25 302 HIS A N 1
ATOM 2297 C CA . HIS A 1 302 ? 4.628 10.149 13.780 1.00 98.25 302 HIS A CA 1
ATOM 2298 C C . HIS A 1 302 ? 4.411 11.554 14.347 1.00 98.25 302 HIS A C 1
ATOM 2300 O O . HIS A 1 302 ? 5.363 12.320 14.448 1.00 98.25 302 HIS A O 1
ATOM 2306 N N . HIS A 1 303 ? 3.190 11.881 14.778 1.00 97.81 303 HIS A N 1
ATOM 2307 C CA . HIS A 1 303 ? 2.915 13.184 15.387 1.00 97.81 303 HIS A CA 1
ATOM 2308 C C . HIS A 1 303 ? 3.732 13.416 16.663 1.00 97.81 303 HIS A C 1
ATOM 2310 O O . HIS A 1 303 ? 4.297 14.493 16.832 1.00 97.81 303 HIS A O 1
ATOM 2316 N N . LEU A 1 304 ? 3.842 12.409 17.535 1.00 98.06 304 LEU A N 1
ATOM 2317 C CA . LEU A 1 304 ? 4.651 12.497 18.752 1.00 98.06 304 LEU A CA 1
ATOM 2318 C C . LEU A 1 304 ? 6.145 12.666 18.443 1.00 98.06 304 LEU A C 1
ATOM 2320 O O . LEU A 1 304 ? 6.815 13.446 19.116 1.00 98.06 304 LEU A O 1
ATOM 2324 N N . LEU A 1 305 ? 6.664 12.000 17.404 1.00 97.94 305 LEU A N 1
ATOM 2325 C CA . LEU A 1 305 ? 8.037 12.218 16.936 1.00 97.94 305 LEU A CA 1
ATOM 2326 C C . LEU A 1 305 ? 8.245 13.667 16.477 1.00 97.94 305 LEU A C 1
ATOM 2328 O O . LEU A 1 305 ? 9.190 14.307 16.930 1.00 97.94 305 LEU A O 1
ATOM 2332 N N . PHE A 1 306 ? 7.344 14.221 15.658 1.00 97.81 306 PHE A N 1
ATOM 2333 C CA . PHE A 1 306 ? 7.439 15.616 15.202 1.00 97.81 306 PHE A CA 1
ATOM 2334 C C . PHE A 1 306 ? 7.311 16.650 16.331 1.00 97.81 306 PHE A C 1
ATOM 2336 O O . PHE A 1 306 ? 7.837 17.748 16.193 1.00 97.81 306 PHE A O 1
ATOM 2343 N N . GLN A 1 307 ? 6.686 16.321 17.468 1.00 96.62 307 GLN A N 1
ATOM 2344 C CA . GLN A 1 307 ? 6.704 17.204 18.645 1.00 96.62 307 GLN A CA 1
ATOM 2345 C C . GLN A 1 307 ? 8.079 17.307 19.315 1.00 96.62 307 GLN A C 1
ATOM 2347 O O . GLN A 1 307 ? 8.338 18.267 20.043 1.00 96.62 307 GLN A O 1
ATOM 2352 N N . LYS A 1 308 ? 8.935 16.299 19.127 1.00 97.38 308 LYS A N 1
ATOM 2353 C CA . LYS A 1 308 ? 10.270 16.215 19.734 1.00 97.38 308 LYS A CA 1
ATOM 2354 C C . LYS A 1 308 ? 11.391 16.554 18.753 1.00 97.38 308 LYS A C 1
ATOM 2356 O O . LYS A 1 308 ? 12.470 16.944 19.191 1.00 97.38 308 LYS A O 1
ATOM 2361 N N . LEU A 1 309 ? 11.131 16.407 17.457 1.00 96.94 309 LEU A N 1
ATOM 2362 C CA . LEU A 1 309 ? 12.075 16.651 16.374 1.00 96.94 309 LEU A CA 1
ATOM 2363 C C . LEU A 1 309 ? 12.294 18.154 16.150 1.00 96.94 309 LEU A C 1
ATOM 2365 O O . LEU A 1 309 ? 11.345 18.937 16.149 1.00 96.94 309 LEU A O 1
ATOM 2369 N N . LYS A 1 310 ? 13.543 18.563 15.921 1.00 97.19 310 LYS A N 1
ATOM 2370 C CA . LYS A 1 310 ? 13.879 19.931 15.489 1.00 97.19 310 LYS A CA 1
ATOM 2371 C C . LYS A 1 310 ? 13.870 20.066 13.973 1.00 97.19 310 LYS A C 1
ATOM 2373 O O . LYS A 1 310 ? 13.605 21.151 13.458 1.00 97.19 310 LYS A O 1
ATOM 2378 N N . SER A 1 311 ? 14.214 18.994 13.263 1.00 96.12 311 SER A N 1
ATOM 2379 C CA . SER A 1 311 ? 14.161 18.956 11.805 1.00 96.12 311 SER A CA 1
ATOM 2380 C C . SER A 1 311 ? 12.727 19.149 11.282 1.00 96.12 311 SER A C 1
ATOM 2382 O O . SER A 1 311 ? 11.796 18.561 11.834 1.00 96.12 311 SER A O 1
ATOM 2384 N N . PRO A 1 312 ? 12.519 19.928 10.203 1.00 95.94 312 PRO A N 1
ATOM 2385 C CA . PRO A 1 312 ? 11.185 20.162 9.641 1.00 95.94 312 PRO A CA 1
ATOM 2386 C C . PRO A 1 312 ? 10.625 18.956 8.871 1.00 95.94 312 PRO A C 1
ATOM 2388 O O . PRO A 1 312 ? 9.440 18.945 8.529 1.00 95.94 312 PRO A O 1
ATOM 2391 N N . LEU A 1 313 ? 11.465 17.960 8.563 1.00 97.38 313 LEU A N 1
ATOM 2392 C CA . LEU A 1 313 ? 11.084 16.787 7.785 1.00 97.38 313 LEU A CA 1
ATOM 2393 C C . LEU A 1 313 ? 11.871 15.539 8.186 1.00 97.38 313 LEU A C 1
ATOM 2395 O O . LEU A 1 313 ? 12.981 15.611 8.713 1.00 97.38 313 LEU A O 1
ATOM 2399 N N . LEU A 1 314 ? 11.310 14.387 7.837 1.00 98.38 314 LEU A N 1
ATOM 2400 C CA . LEU A 1 314 ? 11.978 13.093 7.864 1.00 98.38 314 LEU A CA 1
ATOM 2401 C C . LEU A 1 314 ? 11.933 12.478 6.474 1.00 98.38 314 LEU A C 1
ATOM 2403 O O . LEU A 1 314 ? 10.875 12.374 5.864 1.00 98.38 314 LEU A O 1
ATOM 2407 N N . VAL A 1 315 ? 13.062 12.000 5.975 1.00 98.19 315 VAL A N 1
ATOM 2408 C CA . VAL A 1 315 ? 13.070 11.035 4.878 1.00 98.19 315 VAL A CA 1
ATOM 2409 C C . VAL A 1 315 ? 12.404 9.755 5.366 1.00 98.19 315 VAL A C 1
ATOM 2411 O O . VAL A 1 315 ? 12.758 9.266 6.429 1.00 98.19 315 VAL A O 1
ATOM 2414 N N . MET A 1 316 ? 11.484 9.191 4.583 1.00 96.88 316 MET A N 1
ATOM 2415 C CA . MET A 1 316 ? 10.803 7.933 4.895 1.00 96.88 316 MET A CA 1
ATOM 2416 C C . MET A 1 316 ? 10.848 7.016 3.673 1.00 96.88 316 MET A C 1
ATOM 2418 O O . MET A 1 316 ? 10.149 7.230 2.685 1.00 96.88 316 MET A O 1
ATOM 2422 N N . THR A 1 317 ? 11.683 5.979 3.716 1.00 93.44 317 THR A N 1
ATOM 2423 C CA . THR A 1 317 ? 11.777 4.980 2.636 1.00 93.44 317 THR A CA 1
ATOM 2424 C C . THR A 1 317 ? 11.536 3.579 3.176 1.00 93.44 317 THR A C 1
ATOM 2426 O O . THR A 1 317 ? 11.862 3.296 4.322 1.00 93.44 317 THR A O 1
ATOM 2429 N N . SER A 1 318 ? 10.961 2.681 2.378 1.00 90.00 318 SER A N 1
ATOM 2430 C CA . SER A 1 318 ? 10.686 1.303 2.803 1.00 90.00 318 SER A CA 1
ATOM 2431 C C . SER A 1 318 ? 11.975 0.588 3.230 1.00 90.00 318 SER A C 1
ATOM 2433 O O . SER A 1 318 ? 12.973 0.610 2.501 1.00 90.00 318 SER A O 1
ATOM 2435 N N . ALA A 1 319 ? 11.957 -0.096 4.377 1.00 87.38 319 ALA A N 1
ATOM 2436 C CA . ALA A 1 319 ? 13.088 -0.884 4.856 1.00 87.38 319 ALA A CA 1
ATOM 2437 C C . ALA A 1 319 ? 13.190 -2.210 4.094 1.00 87.38 319 ALA A C 1
ATOM 2439 O O . ALA A 1 319 ? 12.730 -3.269 4.532 1.00 87.38 319 ALA A O 1
ATOM 2440 N N . ASN A 1 320 ? 13.798 -2.149 2.913 1.00 81.50 320 ASN A N 1
ATOM 2441 C CA . ASN A 1 320 ? 14.093 -3.316 2.101 1.00 81.50 320 ASN A CA 1
ATOM 2442 C C . ASN A 1 320 ? 15.449 -3.225 1.403 1.00 81.50 320 ASN A C 1
ATOM 2444 O O . ASN A 1 320 ? 15.846 -2.191 0.857 1.00 81.50 320 ASN A O 1
ATOM 2448 N N . ALA A 1 321 ? 16.130 -4.369 1.333 1.00 72.75 321 ALA A N 1
ATOM 2449 C CA . ALA A 1 321 ? 17.186 -4.537 0.353 1.00 72.75 321 ALA A CA 1
ATOM 2450 C C . ALA A 1 321 ? 16.578 -4.420 -1.061 1.00 72.75 321 ALA A C 1
ATOM 2452 O O . ALA A 1 321 ? 15.397 -4.736 -1.260 1.00 72.75 321 ALA A O 1
ATOM 2453 N N . PRO A 1 322 ? 17.342 -3.952 -2.062 1.00 69.12 322 PRO A N 1
ATOM 2454 C CA . PRO A 1 322 ? 16.857 -3.892 -3.433 1.00 69.12 322 PRO A CA 1
ATOM 2455 C C . PRO A 1 322 ? 16.266 -5.235 -3.886 1.00 69.12 322 PRO A C 1
ATOM 2457 O O . PRO A 1 322 ? 16.941 -6.262 -3.889 1.00 69.12 322 PRO A O 1
ATOM 2460 N N . GLY A 1 323 ? 14.987 -5.220 -4.265 1.00 70.50 323 GLY A N 1
ATOM 2461 C CA . GLY A 1 323 ? 14.279 -6.403 -4.751 1.00 70.50 323 GLY A CA 1
ATOM 2462 C C . GLY A 1 323 ? 13.734 -7.341 -3.672 1.00 70.50 323 GLY A C 1
ATOM 2463 O O . GLY A 1 323 ? 13.291 -8.424 -4.033 1.00 70.50 323 GLY A O 1
ATOM 2464 N N . THR A 1 324 ? 13.740 -6.980 -2.385 1.00 81.69 324 THR A N 1
ATOM 2465 C CA . THR A 1 324 ? 13.046 -7.757 -1.341 1.00 81.69 324 THR A CA 1
ATOM 2466 C C . THR A 1 324 ? 11.781 -7.046 -0.843 1.00 81.69 324 THR A C 1
ATOM 2468 O O . THR A 1 324 ? 11.706 -5.816 -0.916 1.00 81.69 324 THR A O 1
ATOM 2471 N N . PRO A 1 325 ? 10.802 -7.782 -0.289 1.00 85.62 325 PRO A N 1
ATOM 2472 C CA . PRO A 1 325 ? 9.647 -7.183 0.381 1.00 85.62 325 PRO A CA 1
ATOM 2473 C C . PRO A 1 325 ? 10.055 -6.355 1.625 1.00 85.62 325 PRO A C 1
ATOM 2475 O O . PRO A 1 325 ? 11.099 -6.620 2.227 1.00 85.62 325 PRO A O 1
ATOM 2478 N N . MET A 1 326 ? 9.240 -5.366 2.021 1.00 90.62 326 MET A N 1
ATOM 2479 C CA . MET A 1 326 ? 9.476 -4.458 3.170 1.00 90.62 326 MET A CA 1
ATOM 2480 C C . MET A 1 326 ? 9.441 -5.167 4.529 1.00 90.62 326 MET A C 1
ATOM 2482 O O . MET A 1 326 ? 8.380 -5.634 4.919 1.00 90.62 326 MET A O 1
ATOM 2486 N N . ILE A 1 327 ? 10.545 -5.230 5.269 1.00 94.31 327 ILE A N 1
ATOM 2487 C CA . ILE A 1 327 ? 10.640 -5.988 6.534 1.00 94.31 327 ILE A CA 1
ATOM 2488 C C . ILE A 1 327 ? 9.527 -5.585 7.525 1.00 94.31 327 ILE A C 1
ATOM 2490 O O . ILE A 1 327 ? 9.201 -4.403 7.637 1.00 94.31 327 ILE A O 1
ATOM 2494 N N . THR A 1 328 ? 8.936 -6.558 8.229 1.00 94.56 328 THR A N 1
ATOM 2495 C CA . THR A 1 328 ? 7.823 -6.345 9.176 1.00 94.56 328 THR A CA 1
ATOM 2496 C C . THR A 1 328 ? 8.145 -6.761 10.611 1.00 94.56 328 THR A C 1
ATOM 2498 O O . THR A 1 328 ? 7.523 -6.222 11.528 1.00 94.56 328 THR A O 1
ATOM 2501 N N . ASP A 1 329 ? 9.088 -7.680 10.827 1.00 94.75 329 ASP A N 1
ATOM 2502 C CA . ASP A 1 329 ? 9.480 -8.226 12.131 1.00 94.75 329 ASP A CA 1
ATOM 2503 C C . ASP A 1 329 ? 10.796 -7.630 12.663 1.00 94.75 329 ASP A C 1
ATOM 2505 O O . ASP A 1 329 ? 11.654 -7.166 11.905 1.00 94.75 329 ASP A O 1
ATOM 2509 N N . THR A 1 330 ? 10.924 -7.604 13.992 1.00 96.56 330 THR A N 1
ATOM 2510 C CA . THR A 1 330 ? 12.031 -6.935 14.693 1.00 96.56 330 THR A CA 1
ATOM 2511 C C . THR A 1 330 ? 13.341 -7.706 14.520 1.00 96.56 330 THR A C 1
ATOM 2513 O O . THR A 1 330 ? 14.404 -7.117 14.338 1.00 96.56 330 THR A O 1
ATOM 2516 N N . GLU A 1 331 ? 13.272 -9.030 14.532 1.00 96.50 331 GLU A N 1
ATOM 2517 C CA . GLU A 1 331 ? 14.422 -9.919 14.422 1.00 96.50 331 GLU A CA 1
ATOM 2518 C C . GLU A 1 331 ? 15.110 -9.737 13.063 1.00 96.50 331 GLU A C 1
ATOM 2520 O O . GLU A 1 331 ? 16.315 -9.480 12.994 1.00 96.50 331 GLU A O 1
ATOM 2525 N N . THR A 1 332 ? 14.338 -9.754 11.974 1.00 95.19 332 THR A N 1
ATOM 2526 C CA . THR A 1 332 ? 14.866 -9.577 10.618 1.00 95.19 332 THR A CA 1
ATOM 2527 C C . THR A 1 332 ? 15.458 -8.186 10.401 1.00 95.19 332 THR A C 1
ATOM 2529 O O . THR A 1 332 ? 16.467 -8.072 9.701 1.00 95.19 332 THR A O 1
ATOM 2532 N N . ILE A 1 333 ? 14.870 -7.114 10.957 1.00 96.31 333 ILE A N 1
ATOM 2533 C CA . ILE A 1 333 ? 15.425 -5.759 10.778 1.00 96.31 333 ILE A CA 1
ATOM 2534 C C . ILE A 1 333 ? 16.744 -5.588 11.546 1.00 96.31 333 ILE A C 1
ATOM 2536 O O . ILE A 1 333 ? 17.675 -4.978 11.014 1.00 96.31 333 ILE A O 1
ATOM 2540 N N . ILE A 1 334 ? 16.873 -6.195 12.733 1.00 97.12 334 ILE A N 1
ATOM 2541 C CA . ILE A 1 334 ? 18.140 -6.239 13.476 1.00 97.12 334 ILE A CA 1
ATOM 2542 C C . ILE A 1 334 ? 19.197 -6.972 12.646 1.00 97.12 334 ILE A C 1
ATOM 2544 O O . ILE A 1 334 ? 20.279 -6.436 12.422 1.00 97.12 334 ILE A O 1
ATOM 2548 N N . GLU A 1 335 ? 18.889 -8.167 12.138 1.00 95.75 335 GLU A N 1
ATOM 2549 C CA . GLU A 1 335 ? 19.861 -8.964 11.381 1.00 95.75 335 GLU A CA 1
ATOM 2550 C C . GLU A 1 335 ? 20.283 -8.315 10.061 1.00 95.75 335 GLU A C 1
ATOM 2552 O O . GLU A 1 335 ? 21.469 -8.305 9.729 1.00 95.75 335 GLU A O 1
ATOM 2557 N N . LYS A 1 336 ? 19.324 -7.788 9.291 1.00 93.06 336 LYS A N 1
ATOM 2558 C CA . LYS A 1 336 ? 19.578 -7.318 7.922 1.00 93.06 336 LYS A CA 1
ATOM 2559 C C . LYS A 1 336 ? 20.000 -5.864 7.816 1.00 93.06 336 LYS A C 1
ATO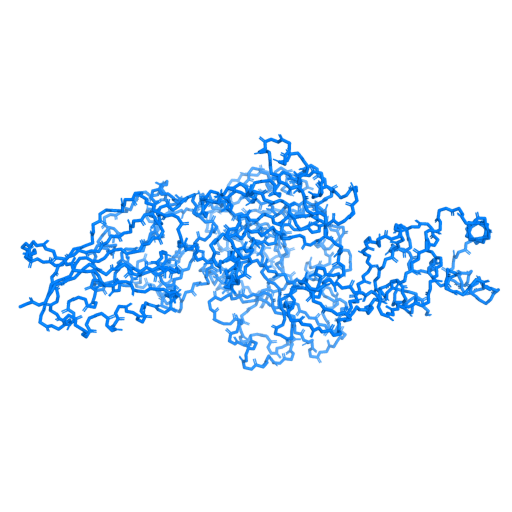M 2561 O O . LYS A 1 336 ? 20.545 -5.508 6.777 1.00 93.06 336 LYS A O 1
ATOM 2566 N N . MET A 1 337 ? 19.681 -5.037 8.811 1.00 93.88 337 MET A N 1
ATOM 2567 C CA . MET A 1 337 ? 19.945 -3.597 8.757 1.00 93.88 337 MET A CA 1
ATOM 2568 C C . MET A 1 337 ? 20.734 -3.110 9.975 1.00 93.88 337 MET A C 1
ATOM 2570 O O . MET A 1 337 ? 21.696 -2.364 9.793 1.00 93.88 337 MET A O 1
ATOM 2574 N N . GLY A 1 338 ? 20.382 -3.554 11.186 1.00 95.06 338 GLY A N 1
ATOM 2575 C CA . GLY A 1 338 ? 21.076 -3.168 12.421 1.00 95.06 338 GLY A CA 1
ATOM 2576 C C . GLY A 1 338 ? 22.525 -3.661 12.460 1.00 95.06 338 GLY A C 1
ATOM 2577 O O . GLY A 1 338 ? 23.458 -2.870 12.340 1.00 95.06 338 GLY A O 1
ATOM 2578 N N . LYS A 1 339 ? 22.726 -4.983 12.501 1.00 95.25 339 LYS A N 1
ATOM 2579 C CA . LYS A 1 339 ? 24.052 -5.630 12.597 1.00 95.25 339 LYS A CA 1
ATOM 2580 C C . LYS A 1 339 ? 24.956 -5.371 11.394 1.00 95.25 339 LYS A C 1
ATOM 2582 O O . LYS A 1 339 ? 26.175 -5.492 11.474 1.00 95.25 339 LYS A O 1
ATOM 2587 N N . THR A 1 340 ? 24.367 -5.010 10.257 1.00 92.88 340 THR A N 1
ATOM 2588 C CA . THR A 1 340 ? 25.108 -4.612 9.051 1.00 92.88 340 THR A CA 1
ATOM 2589 C C . THR A 1 340 ? 25.558 -3.147 9.071 1.00 92.88 340 THR A C 1
ATOM 2591 O O . THR A 1 340 ? 26.270 -2.724 8.164 1.00 92.88 340 THR A O 1
ATOM 2594 N N . GLY A 1 341 ? 25.123 -2.360 10.063 1.00 92.81 341 GLY A N 1
ATOM 2595 C CA . GLY A 1 341 ? 25.423 -0.933 10.183 1.00 92.81 341 GLY A CA 1
ATOM 2596 C C . GLY A 1 341 ? 24.670 -0.041 9.192 1.00 92.81 341 GLY A C 1
ATOM 2597 O O . GLY A 1 341 ? 25.097 1.086 8.943 1.00 92.81 341 GLY A O 1
ATOM 2598 N N . VAL A 1 342 ? 23.574 -0.530 8.596 1.00 93.31 342 VAL A N 1
ATOM 2599 C CA . VAL A 1 342 ? 22.732 0.269 7.688 1.00 93.31 342 VAL A CA 1
ATOM 2600 C C . VAL A 1 342 ? 21.917 1.289 8.475 1.00 93.31 342 VAL A C 1
ATOM 2602 O O . VAL A 1 342 ? 21.792 2.438 8.052 1.00 93.31 342 VAL A O 1
ATOM 2605 N N . VAL A 1 343 ? 21.388 0.864 9.621 1.00 96.81 343 VAL A N 1
ATOM 2606 C CA . VAL A 1 343 ? 20.721 1.724 10.600 1.00 96.81 343 VAL A CA 1
ATOM 2607 C C . VAL A 1 343 ? 21.467 1.632 11.924 1.00 96.81 343 VAL A C 1
ATOM 2609 O O . VAL A 1 343 ? 21.957 0.560 12.276 1.00 96.81 343 VAL A O 1
ATOM 2612 N N . SER A 1 344 ? 21.567 2.738 12.654 1.00 97.25 344 SER A N 1
ATOM 2613 C CA . SER A 1 344 ? 22.223 2.749 13.965 1.00 97.25 344 SER A CA 1
ATOM 2614 C C . SER A 1 344 ? 21.286 2.318 15.089 1.00 97.25 344 SER A C 1
ATOM 2616 O O . SER A 1 344 ? 21.741 1.692 16.043 1.00 97.25 344 SER A O 1
ATOM 2618 N N . HIS A 1 345 ? 19.990 2.618 14.966 1.00 98.50 345 HIS A N 1
ATOM 2619 C CA . HIS A 1 345 ? 18.966 2.264 15.949 1.00 98.50 345 HIS A CA 1
ATOM 2620 C C . HIS A 1 345 ? 17.644 1.882 15.280 1.00 98.50 345 HIS A C 1
ATOM 2622 O O . HIS A 1 345 ? 17.399 2.176 14.106 1.00 98.50 345 HIS A O 1
ATOM 2628 N N . ILE A 1 346 ? 16.789 1.205 16.043 1.00 98.75 346 ILE A N 1
ATOM 2629 C CA . ILE A 1 346 ? 15.517 0.648 15.591 1.00 98.75 346 ILE A CA 1
ATOM 2630 C C . ILE A 1 346 ? 14.434 1.032 16.602 1.00 98.75 346 ILE A C 1
ATOM 2632 O O . ILE A 1 346 ? 14.407 0.523 17.722 1.00 98.75 346 ILE A O 1
ATOM 2636 N N . LEU A 1 347 ? 13.515 1.907 16.198 1.00 98.69 347 LEU A N 1
ATOM 2637 C CA . LEU A 1 347 ? 12.292 2.201 16.936 1.00 98.69 347 LEU A CA 1
ATOM 2638 C C . LEU A 1 347 ? 11.222 1.176 16.539 1.00 98.69 347 LEU A C 1
ATOM 2640 O O . LEU A 1 347 ? 10.763 1.150 15.396 1.00 98.69 347 LEU A O 1
ATOM 2644 N N . THR A 1 348 ? 10.831 0.311 17.470 1.00 98.38 348 THR A N 1
ATOM 2645 C CA . THR A 1 348 ? 9.912 -0.810 17.226 1.00 98.38 348 THR A CA 1
ATOM 2646 C C . THR A 1 348 ? 8.824 -0.905 18.291 1.00 98.38 348 THR A C 1
ATOM 2648 O O . THR A 1 348 ? 8.842 -0.206 19.299 1.00 98.38 348 THR A O 1
ATOM 2651 N N . HIS A 1 349 ? 7.859 -1.793 18.074 1.00 97.81 349 HIS A N 1
ATOM 2652 C CA . HIS A 1 349 ? 6.789 -2.101 19.013 1.00 97.81 349 HIS A CA 1
ATOM 2653 C C . HIS A 1 349 ? 6.464 -3.591 19.021 1.00 97.81 349 HIS A C 1
ATOM 2655 O O . HIS A 1 349 ? 6.813 -4.304 18.084 1.00 97.81 349 HIS A O 1
ATOM 2661 N N . ASN A 1 350 ? 5.730 -4.062 20.028 1.00 97.25 350 ASN A N 1
ATOM 2662 C CA . ASN A 1 350 ? 5.315 -5.467 20.132 1.00 97.25 350 ASN A CA 1
ATOM 2663 C C . ASN A 1 350 ? 3.951 -5.793 19.494 1.00 97.25 350 ASN A C 1
ATOM 2665 O O . ASN A 1 350 ? 3.513 -6.930 19.589 1.00 97.25 350 ASN A O 1
ATOM 2669 N N . ARG A 1 351 ? 3.274 -4.852 18.819 1.00 97.50 351 ARG A N 1
ATOM 2670 C CA . ARG A 1 351 ? 2.112 -5.198 17.976 1.00 97.50 351 ARG A CA 1
ATOM 2671 C C . ARG A 1 351 ? 2.572 -5.872 16.682 1.00 97.50 351 ARG A C 1
ATOM 2673 O O . ARG A 1 351 ? 3.352 -5.277 15.939 1.00 97.50 351 ARG A O 1
ATOM 2680 N N . GLU A 1 352 ? 2.070 -7.066 16.394 1.00 96.94 352 GLU A N 1
ATOM 2681 C CA . GLU A 1 352 ? 2.321 -7.750 15.122 1.00 96.94 352 GLU A CA 1
ATOM 2682 C C . GLU A 1 352 ? 1.778 -6.942 13.926 1.00 96.94 352 GLU A C 1
ATOM 2684 O O . GLU A 1 352 ? 0.715 -6.318 13.999 1.00 96.94 352 GLU A O 1
ATOM 2689 N N . ILE A 1 353 ? 2.516 -6.967 12.813 1.00 96.75 353 ILE A N 1
ATOM 2690 C CA . ILE A 1 353 ? 2.039 -6.521 11.500 1.00 96.75 353 ILE A CA 1
ATOM 2691 C C . ILE A 1 353 ? 1.688 -7.786 10.723 1.00 96.75 353 ILE A C 1
ATOM 2693 O O . ILE A 1 353 ? 2.574 -8.444 10.182 1.00 96.75 353 ILE A O 1
ATOM 2697 N N . VAL A 1 354 ? 0.400 -8.122 10.706 1.00 95.94 354 VAL A N 1
ATOM 2698 C CA . VAL A 1 354 ? -0.126 -9.364 10.121 1.00 95.94 354 VAL A CA 1
ATOM 2699 C C . VAL A 1 354 ? -0.067 -9.319 8.604 1.00 95.94 354 VAL A C 1
ATOM 2701 O O . VAL A 1 354 ? 0.249 -10.315 7.967 1.00 95.94 354 VAL A O 1
ATOM 2704 N N . ASN A 1 355 ? -0.402 -8.169 8.015 1.00 94.75 355 ASN A N 1
ATOM 2705 C CA . ASN A 1 355 ? -0.399 -8.000 6.568 1.00 94.75 355 ASN A CA 1
ATOM 2706 C C . ASN A 1 355 ? 0.463 -6.797 6.207 1.00 94.75 355 ASN A C 1
ATOM 2708 O O . ASN A 1 355 ? 0.196 -5.666 6.623 1.00 94.75 355 ASN A O 1
ATOM 2712 N N . ARG A 1 356 ? 1.507 -7.057 5.420 1.00 93.94 356 ARG A N 1
ATOM 2713 C CA . ARG A 1 356 ? 2.416 -6.026 4.923 1.00 93.94 356 ARG A CA 1
ATOM 2714 C C . ARG A 1 356 ? 1.660 -5.036 4.041 1.00 93.94 356 ARG A C 1
ATOM 2716 O O . ARG A 1 356 ? 0.804 -5.421 3.245 1.00 93.94 356 ARG A O 1
ATOM 2723 N N . CYS A 1 357 ? 1.985 -3.757 4.184 1.00 92.69 357 CYS A N 1
ATOM 2724 C CA . CYS A 1 357 ? 1.356 -2.700 3.404 1.00 92.69 357 CYS A CA 1
ATOM 2725 C C . CYS A 1 357 ? 2.312 -1.511 3.248 1.00 92.69 357 CYS A C 1
ATOM 2727 O O . CYS A 1 357 ? 2.495 -0.735 4.184 1.00 92.69 357 CYS A O 1
ATOM 2729 N N . ASP A 1 358 ? 2.941 -1.383 2.077 1.00 92.62 358 ASP A N 1
ATOM 2730 C CA . ASP A 1 358 ? 3.749 -0.208 1.723 1.00 92.62 358 ASP A CA 1
ATOM 2731 C C . ASP A 1 358 ? 2.884 1.062 1.664 1.00 92.62 358 ASP A C 1
ATOM 2733 O O . ASP A 1 358 ? 1.660 0.985 1.563 1.00 92.62 358 ASP A O 1
ATOM 2737 N N . ASP A 1 359 ? 3.497 2.243 1.656 1.00 95.56 359 ASP A N 1
ATOM 2738 C CA . ASP A 1 359 ? 2.762 3.488 1.424 1.00 95.56 359 ASP A CA 1
ATOM 2739 C C . ASP A 1 359 ? 2.269 3.591 -0.026 1.00 95.56 359 ASP A C 1
ATOM 2741 O O . ASP A 1 359 ? 3.013 3.318 -0.976 1.00 95.56 359 ASP A O 1
ATOM 2745 N N . SER A 1 360 ? 1.011 4.010 -0.197 1.00 97.38 360 SER A N 1
ATOM 2746 C CA . SER A 1 360 ? 0.476 4.365 -1.515 1.00 97.38 360 SER A CA 1
ATOM 2747 C C . SER A 1 360 ? 1.188 5.588 -2.082 1.00 97.38 360 SER A C 1
ATOM 2749 O O . SER A 1 360 ? 1.569 6.485 -1.332 1.00 97.38 360 SER A O 1
ATOM 2751 N N . VAL A 1 361 ? 1.322 5.645 -3.407 1.00 97.69 361 VAL A N 1
ATOM 2752 C CA . VAL A 1 361 ? 1.913 6.785 -4.121 1.00 97.69 361 VAL A CA 1
ATOM 2753 C C . VAL A 1 361 ? 0.920 7.297 -5.154 1.00 97.69 361 VAL A C 1
ATOM 2755 O O . VAL A 1 361 ? 0.439 6.516 -5.978 1.00 97.69 361 VAL A O 1
ATOM 2758 N N . VAL A 1 362 ? 0.639 8.597 -5.121 1.00 97.56 362 VAL A N 1
ATOM 2759 C CA . VAL A 1 362 ? -0.286 9.288 -6.028 1.00 97.56 362 VAL A CA 1
ATOM 2760 C C . VAL A 1 362 ? 0.443 10.431 -6.728 1.00 97.56 362 VAL A C 1
ATOM 2762 O O . VAL A 1 362 ? 1.311 11.077 -6.140 1.00 97.56 362 VAL A O 1
ATOM 2765 N N . ARG A 1 363 ? 0.101 10.676 -7.991 1.00 95.44 363 ARG A N 1
ATOM 2766 C CA . ARG A 1 363 ? 0.590 11.809 -8.780 1.00 95.44 363 ARG A CA 1
ATOM 2767 C C . ARG A 1 363 ? -0.514 12.301 -9.704 1.00 95.44 363 ARG A C 1
ATOM 2769 O O . ARG A 1 363 ? -1.106 11.481 -10.398 1.00 95.44 363 ARG A O 1
ATOM 2776 N N . ASP A 1 364 ? -0.770 13.606 -9.725 1.00 91.12 364 ASP A N 1
ATOM 2777 C CA . ASP A 1 364 ? -1.773 14.234 -10.599 1.00 91.12 364 ASP A CA 1
ATOM 2778 C C . ASP A 1 364 ? -3.171 13.579 -10.474 1.00 91.12 364 ASP A C 1
ATOM 2780 O O . ASP A 1 364 ? -3.905 13.436 -11.448 1.00 91.12 364 ASP A O 1
ATOM 2784 N N . GLY A 1 365 ? -3.517 13.096 -9.272 1.00 89.00 365 GLY A N 1
ATOM 2785 C CA . GLY A 1 365 ? -4.748 12.339 -8.996 1.00 89.00 365 GLY A CA 1
ATOM 2786 C C . GLY A 1 365 ? -4.726 10.853 -9.392 1.00 89.00 365 GLY A C 1
ATOM 2787 O O . GLY A 1 365 ? -5.649 10.119 -9.044 1.00 89.00 365 GLY A O 1
ATOM 2788 N N . TYR A 1 366 ? -3.674 10.372 -10.057 1.00 94.06 366 TYR A N 1
ATOM 2789 C CA . TYR A 1 366 ? -3.527 8.977 -10.475 1.00 94.06 366 TYR A CA 1
ATOM 2790 C C . TYR A 1 366 ? -2.712 8.156 -9.477 1.00 94.06 366 TYR A C 1
ATOM 2792 O O . TYR A 1 366 ? -1.682 8.591 -8.955 1.00 94.06 366 TYR A O 1
ATOM 2800 N N . ILE A 1 367 ? -3.151 6.922 -9.239 1.00 95.56 367 ILE A N 1
ATOM 2801 C CA . ILE A 1 367 ? -2.455 5.978 -8.365 1.00 95.56 367 ILE A CA 1
ATOM 2802 C C . ILE A 1 367 ? -1.262 5.392 -9.124 1.00 95.56 367 ILE A C 1
ATOM 2804 O O . ILE A 1 367 ? -1.429 4.653 -10.090 1.00 95.56 367 ILE A O 1
ATOM 2808 N N . ILE A 1 368 ? -0.054 5.686 -8.650 1.00 95.25 368 ILE A N 1
ATOM 2809 C CA . ILE A 1 368 ? 1.195 5.097 -9.154 1.00 95.25 368 ILE A CA 1
ATOM 2810 C C . ILE A 1 368 ? 1.528 3.813 -8.390 1.00 95.25 368 ILE A C 1
ATOM 2812 O O . ILE A 1 368 ? 2.066 2.859 -8.950 1.00 95.25 368 ILE A O 1
ATOM 2816 N N . ARG A 1 369 ? 1.203 3.779 -7.092 1.00 95.94 369 ARG A N 1
ATOM 2817 C CA . ARG A 1 369 ? 1.324 2.591 -6.245 1.00 95.94 369 ARG A CA 1
ATOM 2818 C C . ARG A 1 369 ? 0.083 2.451 -5.379 1.00 95.94 369 ARG A C 1
ATOM 2820 O O . ARG A 1 369 ? -0.153 3.280 -4.503 1.00 95.94 369 ARG A O 1
ATOM 2827 N N . LEU A 1 370 ? -0.663 1.374 -5.598 1.00 96.12 370 LEU A N 1
ATOM 2828 C CA . LEU A 1 370 ? -1.836 1.007 -4.813 1.00 96.12 370 LEU A CA 1
ATOM 2829 C C . LEU A 1 370 ? -1.411 0.205 -3.574 1.00 96.12 370 LEU A C 1
ATOM 2831 O O . LEU A 1 370 ? -0.996 -0.946 -3.705 1.00 96.12 370 LEU A O 1
ATOM 2835 N N . SER A 1 371 ? -1.486 0.802 -2.383 1.00 95.81 371 SER A N 1
ATOM 2836 C CA . SER A 1 371 ? -1.103 0.150 -1.123 1.00 95.81 371 SER A CA 1
ATOM 2837 C C . SER A 1 371 ? -1.824 0.790 0.085 1.00 95.81 371 SER A C 1
ATOM 2839 O O . SER A 1 371 ? -3.033 0.986 0.009 1.00 95.81 371 SER A O 1
ATOM 2841 N N . ARG A 1 372 ? -1.156 1.135 1.197 1.00 96.31 372 ARG A N 1
ATOM 2842 C CA . ARG A 1 372 ? -1.783 1.639 2.440 1.00 96.31 372 ARG A CA 1
ATOM 2843 C C . ARG A 1 372 ? -2.764 2.786 2.186 1.00 96.31 372 ARG A C 1
ATOM 2845 O O . ARG A 1 372 ? -2.502 3.654 1.354 1.00 96.31 372 ARG A O 1
ATOM 2852 N N . GLY A 1 373 ? -3.881 2.804 2.912 1.00 93.75 373 GLY A N 1
ATOM 2853 C CA . GLY A 1 373 ? -4.910 3.843 2.790 1.00 93.75 373 GLY A CA 1
ATOM 2854 C C . GLY A 1 373 ? -5.926 3.590 1.680 1.00 93.75 373 GLY A C 1
ATOM 2855 O O . GLY A 1 373 ? -7.052 4.064 1.776 1.00 93.75 373 GLY A O 1
ATOM 2856 N N . LEU A 1 374 ? -5.549 2.827 0.650 1.00 94.38 374 LEU A N 1
ATOM 2857 C CA . LEU A 1 374 ? -6.389 2.532 -0.514 1.00 94.38 374 LEU A CA 1
ATOM 2858 C C . LEU A 1 374 ? -6.653 1.033 -0.664 1.00 94.38 374 LEU A C 1
ATOM 2860 O O . LEU A 1 374 ? -7.749 0.622 -1.033 1.00 94.38 374 LEU A O 1
ATOM 2864 N N . ALA A 1 375 ? -5.629 0.226 -0.396 1.00 93.94 375 ALA A N 1
ATOM 2865 C CA . ALA A 1 375 ? -5.620 -1.208 -0.582 1.00 93.94 375 ALA A CA 1
ATOM 2866 C C . ALA A 1 375 ? -5.887 -1.961 0.741 1.00 93.94 375 ALA A C 1
ATOM 2868 O O . ALA A 1 375 ? -5.491 -1.485 1.808 1.00 93.94 375 ALA A O 1
ATOM 2869 N N . PRO A 1 376 ? -6.485 -3.162 0.686 1.00 93.31 376 PRO A N 1
ATOM 2870 C CA . PRO A 1 376 ? -7.023 -3.793 -0.513 1.00 93.31 376 PRO A CA 1
ATOM 2871 C C . PRO A 1 376 ? -8.196 -2.965 -1.054 1.00 93.31 376 PRO A C 1
ATOM 2873 O O . PRO A 1 376 ? -9.022 -2.478 -0.287 1.00 93.31 376 PRO A O 1
ATOM 2876 N N . ILE A 1 377 ? -8.230 -2.751 -2.369 1.00 91.69 377 ILE A N 1
ATOM 2877 C CA . ILE A 1 377 ? -9.272 -1.939 -3.007 1.00 91.69 377 ILE A CA 1
ATOM 2878 C C . ILE A 1 377 ? -10.330 -2.867 -3.576 1.00 91.69 377 ILE A C 1
ATOM 2880 O O . ILE A 1 377 ? -10.014 -3.925 -4.123 1.00 91.69 377 ILE A O 1
ATOM 2884 N N . ARG A 1 378 ? -11.588 -2.460 -3.455 1.00 90.00 378 ARG A N 1
ATOM 2885 C CA . ARG A 1 378 ? -12.734 -3.211 -3.946 1.00 90.00 378 ARG A CA 1
ATOM 2886 C C . ARG A 1 378 ? -13.433 -2.425 -5.040 1.00 90.00 378 ARG A C 1
ATOM 2888 O O . ARG A 1 378 ? -13.910 -1.323 -4.796 1.00 90.00 378 ARG A O 1
ATOM 2895 N N . THR A 1 379 ? -13.520 -3.025 -6.220 1.00 90.06 379 THR A N 1
ATOM 2896 C CA . THR A 1 379 ? -14.155 -2.440 -7.403 1.00 90.06 379 THR A CA 1
ATOM 2897 C C . THR A 1 379 ? -15.325 -3.316 -7.819 1.00 90.06 379 THR A C 1
ATOM 2899 O O . THR A 1 379 ? -15.166 -4.529 -7.949 1.00 90.06 379 THR A O 1
ATOM 2902 N N . ARG A 1 380 ? -16.504 -2.721 -8.011 1.00 89.62 380 ARG A N 1
ATOM 2903 C CA . ARG A 1 380 ? -17.665 -3.445 -8.537 1.00 89.62 380 ARG A CA 1
ATOM 2904 C C . ARG A 1 380 ? -17.495 -3.645 -10.038 1.00 89.62 380 ARG A C 1
ATOM 2906 O O . ARG A 1 380 ? -17.210 -2.687 -10.751 1.00 89.62 380 ARG A O 1
ATOM 2913 N N . MET A 1 381 ? -17.650 -4.876 -10.499 1.00 89.25 381 MET A N 1
ATOM 2914 C CA . MET A 1 381 ? -17.502 -5.255 -11.900 1.00 89.25 381 MET A CA 1
ATOM 2915 C C . MET A 1 381 ? -18.300 -6.532 -12.158 1.00 89.25 381 MET A C 1
ATOM 2917 O O . MET A 1 381 ? -18.384 -7.379 -11.278 1.00 89.25 381 MET A O 1
ATOM 2921 N N . ASP A 1 382 ? -18.861 -6.682 -13.354 1.00 89.50 382 ASP A N 1
ATOM 2922 C CA . ASP A 1 382 ? -19.499 -7.929 -13.780 1.00 89.50 382 ASP A CA 1
ATOM 2923 C C . ASP A 1 382 ? -18.576 -8.667 -14.759 1.00 89.50 382 ASP A C 1
ATOM 2925 O O . ASP A 1 382 ? -18.395 -8.254 -15.904 1.00 89.50 382 ASP A O 1
ATOM 2929 N N . LEU A 1 383 ? -17.948 -9.736 -14.271 1.00 89.19 383 LEU A N 1
ATOM 2930 C CA . LEU A 1 383 ? -17.145 -10.689 -15.042 1.00 89.19 383 LEU A CA 1
ATOM 2931 C C . LEU A 1 383 ? -17.806 -12.083 -15.071 1.00 89.19 383 LEU A C 1
ATOM 2933 O O . LEU A 1 383 ? -17.144 -13.077 -15.383 1.00 89.19 383 LEU A O 1
ATOM 2937 N N . GLY A 1 384 ? -19.102 -12.167 -14.746 1.00 90.12 384 GLY A N 1
ATOM 2938 C CA . GLY A 1 384 ? -19.860 -13.412 -14.619 1.00 90.12 384 GLY A CA 1
ATOM 2939 C C . GLY A 1 384 ? -19.701 -14.109 -13.263 1.00 90.12 384 GLY A C 1
ATOM 2940 O O . GLY A 1 384 ? -19.233 -13.526 -12.289 1.00 90.12 384 GLY A O 1
ATOM 2941 N N . ASP A 1 385 ? -20.095 -15.385 -13.201 1.00 91.38 385 ASP A N 1
ATOM 2942 C CA . ASP A 1 385 ? -20.224 -16.129 -11.934 1.00 91.38 385 ASP A CA 1
ATOM 2943 C C . ASP A 1 385 ? -18.934 -16.814 -11.459 1.00 91.38 385 ASP A C 1
ATOM 2945 O O . ASP A 1 385 ? -18.834 -17.249 -10.307 1.00 91.38 385 ASP A O 1
ATOM 2949 N N . ARG A 1 386 ? -17.944 -16.957 -12.349 1.00 94.69 386 ARG A N 1
ATOM 2950 C CA . ARG A 1 386 ? -16.716 -17.702 -12.046 1.00 94.69 386 ARG A CA 1
ATOM 2951 C C . ARG A 1 386 ? -15.795 -16.886 -11.159 1.00 94.69 386 ARG A C 1
ATOM 2953 O O . ARG A 1 386 ? -15.634 -15.684 -11.344 1.00 94.69 386 ARG A O 1
ATOM 2960 N N . GLN A 1 387 ? -15.128 -17.558 -10.230 1.00 96.00 387 GLN A N 1
ATOM 2961 C CA . GLN A 1 387 ? -14.160 -16.908 -9.346 1.00 96.00 387 GLN A CA 1
ATOM 2962 C C . GLN A 1 387 ? -12.785 -16.878 -10.015 1.00 96.00 387 GLN A C 1
ATOM 2964 O O . GLN A 1 387 ? -12.287 -17.915 -10.461 1.00 96.00 387 GLN A O 1
ATOM 2969 N N . ILE A 1 388 ? -12.169 -15.699 -10.101 1.00 97.19 388 ILE A N 1
ATOM 2970 C CA . ILE A 1 388 ? -10.950 -15.483 -10.895 1.00 97.19 388 ILE A CA 1
ATOM 2971 C C . ILE A 1 388 ? -9.842 -14.930 -10.003 1.00 97.19 388 ILE A C 1
ATOM 2973 O O . ILE A 1 388 ? -10.068 -13.999 -9.237 1.00 97.19 388 ILE A O 1
ATOM 2977 N N . LEU A 1 389 ? -8.636 -15.477 -10.125 1.00 98.12 389 LEU A N 1
ATOM 2978 C CA . LEU A 1 389 ? -7.414 -14.936 -9.534 1.00 98.12 389 LEU A CA 1
ATOM 2979 C C . LEU A 1 389 ? -6.540 -14.339 -10.637 1.00 98.12 389 LEU A C 1
ATOM 2981 O O . LEU A 1 389 ? -6.144 -15.052 -11.549 1.00 98.12 389 LEU A O 1
ATOM 2985 N N . GLY A 1 390 ? -6.193 -13.061 -10.544 1.00 97.62 390 GLY A N 1
ATOM 2986 C CA . GLY A 1 390 ? -5.125 -12.440 -11.322 1.00 97.62 390 GLY A CA 1
ATOM 2987 C C . GLY A 1 390 ? -3.838 -12.378 -10.504 1.00 97.62 390 GLY A C 1
ATOM 2988 O O . GLY A 1 390 ? -3.813 -11.718 -9.469 1.00 97.62 390 GLY A O 1
ATOM 2989 N N . VAL A 1 391 ? -2.763 -13.031 -10.955 1.00 97.12 391 VAL A N 1
ATOM 2990 C CA . VAL A 1 391 ? -1.462 -13.018 -10.241 1.00 97.12 391 VAL A CA 1
ATOM 2991 C C . VAL A 1 391 ? -0.581 -11.808 -10.577 1.00 97.12 391 VAL A C 1
ATOM 2993 O O . VAL A 1 391 ? 0.460 -11.614 -9.953 1.00 97.12 391 VAL A O 1
ATOM 2996 N N . GLY A 1 392 ? -0.996 -11.008 -11.562 1.00 92.88 392 GLY A N 1
ATOM 2997 C CA . GLY A 1 392 ? -0.307 -9.792 -11.986 1.00 92.88 392 GLY A CA 1
ATOM 2998 C C . GLY A 1 392 ? 0.980 -10.016 -12.801 1.00 92.88 392 GLY A C 1
ATOM 2999 O O . GLY A 1 392 ? 1.389 -11.155 -13.069 1.00 92.88 392 GLY A O 1
ATOM 3000 N N . PRO A 1 393 ? 1.620 -8.912 -13.231 1.00 93.62 393 PRO A N 1
ATOM 3001 C CA . PRO A 1 393 ? 2.910 -8.939 -13.917 1.00 93.62 393 PRO A CA 1
ATOM 3002 C C . PRO A 1 393 ? 4.057 -9.247 -12.941 1.00 93.62 393 PRO A C 1
ATOM 3004 O O . PRO A 1 393 ? 3.853 -9.407 -11.741 1.00 93.62 393 PRO A O 1
ATOM 3007 N N . GLU A 1 394 ? 5.292 -9.312 -13.441 1.00 91.75 394 GLU A N 1
ATOM 3008 C CA . GLU A 1 394 ? 6.471 -9.489 -12.584 1.00 91.75 394 GLU A CA 1
ATOM 3009 C C . GLU A 1 394 ? 6.919 -8.188 -11.897 1.00 91.75 394 GLU A C 1
ATOM 3011 O O . GLU A 1 394 ? 7.472 -8.217 -10.798 1.00 91.75 394 GLU A O 1
ATOM 3016 N N . LEU A 1 395 ? 6.707 -7.036 -12.538 1.00 91.19 395 LEU A N 1
ATOM 3017 C CA . LEU A 1 395 ? 7.145 -5.734 -12.032 1.00 91.19 395 LEU A CA 1
ATOM 3018 C C . LEU A 1 395 ? 5.986 -4.962 -11.421 1.00 91.19 395 LEU A C 1
ATOM 3020 O O . LEU A 1 395 ? 4.903 -4.927 -11.993 1.00 91.19 395 LEU A O 1
ATOM 3024 N N . ASN A 1 396 ? 6.244 -4.307 -10.288 1.00 90.50 396 ASN A N 1
ATOM 3025 C CA . ASN A 1 396 ? 5.260 -3.522 -9.541 1.00 90.50 396 ASN A CA 1
ATOM 3026 C C . ASN A 1 396 ? 3.919 -4.252 -9.340 1.00 90.50 396 ASN A C 1
ATOM 3028 O O . ASN A 1 396 ? 2.855 -3.665 -9.511 1.00 90.50 396 ASN A O 1
ATOM 3032 N N . ALA A 1 397 ? 3.980 -5.535 -8.995 1.00 94.19 397 ALA A N 1
ATOM 3033 C CA . ALA A 1 397 ? 2.830 -6.417 -9.003 1.00 94.19 397 ALA A CA 1
ATOM 3034 C C . ALA A 1 397 ? 1.809 -6.084 -7.907 1.00 94.19 397 ALA A C 1
ATOM 3036 O O . ALA A 1 397 ? 2.158 -5.709 -6.783 1.00 94.19 397 ALA A O 1
ATOM 3037 N N . ASN A 1 398 ? 0.547 -6.333 -8.238 1.00 95.50 398 ASN A N 1
ATOM 3038 C CA . ASN A 1 398 ? -0.571 -6.522 -7.326 1.00 95.50 398 ASN A CA 1
ATOM 3039 C C . ASN A 1 398 ? -1.263 -7.833 -7.738 1.00 95.50 398 ASN A C 1
ATOM 3041 O O . ASN A 1 398 ? -1.239 -8.199 -8.916 1.00 95.50 398 ASN A O 1
ATOM 3045 N N . ALA A 1 399 ? -1.883 -8.524 -6.787 1.00 96.69 399 ALA A N 1
ATOM 3046 C CA . ALA A 1 399 ? -2.748 -9.666 -7.062 1.00 96.69 399 ALA A CA 1
ATOM 3047 C C . ALA A 1 399 ? -4.214 -9.241 -6.940 1.00 96.69 399 ALA A C 1
ATOM 3049 O O . ALA A 1 399 ? -4.543 -8.409 -6.094 1.00 96.69 399 ALA A O 1
ATOM 3050 N N . SER A 1 400 ? -5.101 -9.830 -7.736 1.00 96.62 400 SER A N 1
ATOM 3051 C CA . SER A 1 400 ? -6.530 -9.514 -7.695 1.00 96.62 400 SER A CA 1
ATOM 3052 C C . SER A 1 400 ? -7.388 -10.769 -7.609 1.00 96.62 400 SER A C 1
ATOM 3054 O O . SER A 1 400 ? -7.106 -11.757 -8.276 1.00 96.62 400 SER A O 1
ATOM 3056 N N . ILE A 1 401 ? -8.457 -10.732 -6.819 1.00 96.25 401 ILE A N 1
ATOM 3057 C CA . ILE A 1 401 ? -9.452 -11.802 -6.720 1.00 96.25 401 ILE A CA 1
ATOM 3058 C C . ILE A 1 401 ? -10.813 -11.245 -7.102 1.00 96.25 401 ILE A C 1
ATOM 3060 O O . ILE A 1 401 ? -11.287 -10.283 -6.504 1.00 96.25 401 ILE A O 1
ATOM 3064 N N . TYR A 1 402 ? -11.451 -11.878 -8.074 1.00 95.19 402 TYR A N 1
ATOM 3065 C CA . TYR A 1 402 ? -12.828 -11.624 -8.448 1.00 95.19 402 TYR A CA 1
ATOM 3066 C C . TYR A 1 402 ? -13.745 -12.703 -7.871 1.00 95.19 402 TYR A C 1
ATOM 3068 O O . TYR A 1 402 ? -13.484 -13.901 -8.029 1.00 95.19 402 TYR A O 1
ATOM 3076 N N . LYS A 1 403 ? -14.825 -12.279 -7.212 1.00 91.56 403 LYS A N 1
ATOM 3077 C CA . LYS A 1 403 ? -15.871 -13.162 -6.686 1.00 91.56 403 LYS A CA 1
ATOM 3078 C C . LYS A 1 403 ? -17.209 -12.429 -6.626 1.00 91.56 403 LYS A C 1
ATOM 3080 O O . LYS A 1 403 ? -17.305 -11.363 -6.018 1.00 91.56 403 LYS A O 1
ATOM 3085 N N . GLY A 1 404 ? -18.253 -13.053 -7.170 1.00 88.25 404 GLY A N 1
ATOM 3086 C CA . GLY A 1 404 ? -19.588 -12.460 -7.210 1.00 88.25 404 GLY A CA 1
ATOM 3087 C C . GLY A 1 404 ? -19.607 -11.307 -8.201 1.00 88.25 404 GLY A C 1
ATOM 3088 O O . GLY A 1 404 ? -19.574 -11.554 -9.388 1.00 88.25 404 GLY A O 1
ATOM 3089 N N . GLU A 1 405 ? -19.614 -10.073 -7.708 1.00 89.00 405 GLU A N 1
ATOM 3090 C CA . GLU A 1 405 ? -19.644 -8.842 -8.517 1.00 89.00 405 GLU A CA 1
ATOM 3091 C C . GLU A 1 405 ? -18.493 -7.881 -8.158 1.00 89.00 405 GLU A C 1
ATOM 3093 O O . GLU A 1 405 ? -18.527 -6.687 -8.463 1.00 89.00 405 GLU A O 1
ATOM 3098 N N . PHE A 1 406 ? -17.488 -8.373 -7.425 1.00 90.81 406 PHE A N 1
ATOM 3099 C CA . PHE A 1 406 ? -16.413 -7.542 -6.894 1.00 90.81 406 PHE A CA 1
ATOM 3100 C C . PHE A 1 406 ? -15.041 -8.088 -7.256 1.00 90.81 406 PHE A C 1
ATOM 3102 O O . PHE A 1 406 ? -14.722 -9.249 -6.993 1.00 90.81 406 PHE A O 1
ATOM 3109 N N . LEU A 1 407 ? -14.212 -7.197 -7.795 1.00 93.38 407 LEU A N 1
ATOM 3110 C CA . LEU A 1 407 ? -12.778 -7.364 -7.955 1.00 93.38 407 LEU A CA 1
ATOM 3111 C C . LEU A 1 407 ? -12.066 -6.733 -6.756 1.00 93.38 407 LEU A C 1
ATOM 3113 O O . LEU A 1 407 ? -12.236 -5.549 -6.464 1.00 93.38 407 LEU A O 1
ATOM 3117 N N . ILE A 1 408 ? -11.256 -7.528 -6.073 1.00 94.31 408 ILE A N 1
ATOM 3118 C CA . ILE A 1 408 ? -10.483 -7.131 -4.903 1.00 94.31 408 ILE A CA 1
ATOM 3119 C C . ILE A 1 408 ? -9.011 -7.166 -5.271 1.00 94.31 408 ILE A C 1
ATOM 3121 O O . ILE A 1 408 ? -8.485 -8.242 -5.533 1.00 94.31 408 ILE A O 1
ATOM 3125 N N . THR A 1 409 ? -8.342 -6.019 -5.252 1.00 95.62 409 THR A N 1
ATOM 3126 C CA . THR A 1 409 ? -6.915 -5.919 -5.583 1.00 95.62 409 THR A CA 1
ATOM 3127 C C . THR A 1 409 ? -6.090 -5.692 -4.322 1.00 95.62 409 THR A C 1
ATOM 3129 O O . THR A 1 409 ? -6.419 -4.843 -3.491 1.00 95.62 409 THR A O 1
ATOM 3132 N N . SER A 1 410 ? -5.022 -6.474 -4.174 1.00 96.00 410 SER A N 1
ATOM 3133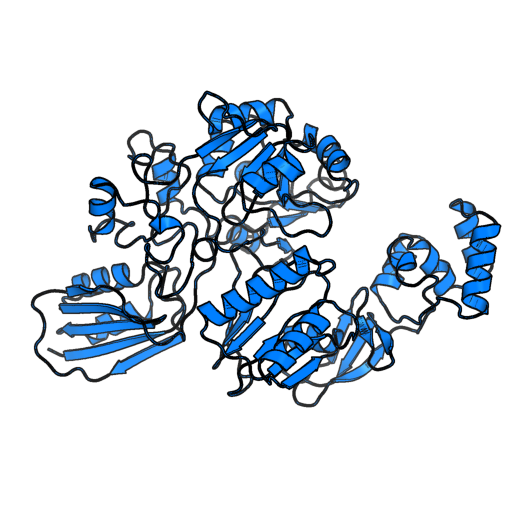 C CA . SER A 1 410 ? -4.101 -6.448 -3.043 1.00 96.00 410 SER A CA 1
ATOM 3134 C C . SER A 1 410 ? -3.366 -5.113 -2.934 1.00 96.00 410 SER A C 1
ATOM 3136 O O . SER A 1 410 ? -3.239 -4.390 -3.926 1.00 96.00 410 SER A O 1
ATOM 3138 N N . PRO A 1 411 ? -2.764 -4.819 -1.771 1.00 95.38 411 PRO A N 1
ATOM 3139 C CA . PRO A 1 411 ? -1.660 -3.871 -1.701 1.00 95.38 411 PRO A CA 1
ATOM 3140 C C . PRO A 1 411 ? -0.503 -4.261 -2.623 1.00 95.38 411 PRO A C 1
ATOM 3142 O O . PRO A 1 411 ? -0.424 -5.390 -3.119 1.00 95.38 411 PRO A O 1
ATOM 3145 N N . HIS A 1 412 ? 0.399 -3.311 -2.838 1.00 94.75 412 HIS A N 1
ATOM 3146 C CA . HIS A 1 412 ? 1.575 -3.484 -3.673 1.00 94.75 412 HIS A CA 1
ATOM 3147 C C . HIS A 1 412 ? 2.468 -4.615 -3.149 1.00 94.75 412 HIS A C 1
ATOM 3149 O O . HIS A 1 412 ? 2.825 -4.660 -1.971 1.00 94.75 412 HIS A O 1
ATOM 3155 N N . ILE A 1 413 ? 2.842 -5.522 -4.050 1.00 93.56 413 ILE A N 1
ATOM 3156 C CA . ILE A 1 413 ? 3.727 -6.657 -3.764 1.00 93.56 413 ILE A CA 1
ATOM 3157 C C . ILE A 1 413 ? 5.178 -6.302 -4.121 1.00 93.56 413 ILE A C 1
ATOM 3159 O O . ILE A 1 413 ? 6.123 -6.752 -3.470 1.00 93.56 413 ILE A O 1
ATOM 3163 N N . GLY A 1 414 ? 5.360 -5.458 -5.141 1.00 91.31 414 GLY A N 1
ATOM 3164 C CA . GLY A 1 414 ? 6.666 -5.055 -5.654 1.00 91.31 414 GLY A CA 1
ATOM 3165 C C . GLY A 1 414 ? 7.119 -5.892 -6.846 1.00 91.31 414 GLY A C 1
ATOM 3166 O O . GLY A 1 414 ? 6.311 -6.381 -7.629 1.00 91.31 414 GLY A O 1
ATOM 3167 N N . ASN A 1 415 ? 8.433 -6.020 -7.023 1.00 92.31 415 ASN A N 1
ATOM 3168 C CA . ASN A 1 415 ? 9.015 -6.741 -8.157 1.00 92.31 415 ASN A CA 1
ATOM 3169 C C . ASN A 1 415 ? 9.266 -8.208 -7.792 1.00 92.31 415 ASN A C 1
ATOM 3171 O O . ASN A 1 415 ? 10.141 -8.492 -6.975 1.00 92.31 415 ASN A O 1
ATOM 3175 N N . ILE A 1 416 ? 8.562 -9.138 -8.430 1.00 93.44 416 ILE A N 1
ATOM 3176 C CA . ILE A 1 416 ? 8.626 -10.577 -8.163 1.00 93.44 416 ILE A CA 1
ATOM 3177 C C . ILE A 1 416 ? 9.837 -11.182 -8.877 1.00 93.44 416 ILE A C 1
ATOM 3179 O O . ILE A 1 416 ? 9.726 -11.757 -9.948 1.00 93.44 416 ILE A O 1
ATOM 3183 N N . ARG A 1 417 ? 11.031 -11.040 -8.298 1.00 89.94 417 ARG A N 1
ATOM 3184 C CA . ARG A 1 417 ? 12.298 -11.407 -8.966 1.00 89.94 417 ARG A CA 1
ATOM 3185 C C . ARG A 1 417 ? 13.111 -12.484 -8.251 1.00 89.94 417 ARG A C 1
ATOM 3187 O O . ARG A 1 417 ? 14.165 -12.884 -8.736 1.00 89.94 417 ARG A O 1
ATOM 3194 N N . ASN A 1 418 ? 12.681 -12.927 -7.073 1.00 92.06 418 ASN A N 1
ATOM 3195 C CA . ASN A 1 418 ? 13.454 -13.839 -6.225 1.00 92.06 418 ASN A CA 1
ATOM 3196 C C . ASN A 1 418 ? 12.554 -14.632 -5.257 1.00 92.06 418 ASN A C 1
ATOM 3198 O O . ASN A 1 418 ? 11.372 -14.316 -5.121 1.00 92.06 418 ASN A O 1
ATOM 3202 N N . PRO A 1 419 ? 13.081 -15.660 -4.561 1.00 93.75 419 PRO A N 1
ATOM 3203 C CA . PRO A 1 419 ? 12.266 -16.485 -3.670 1.00 93.75 419 PRO A CA 1
ATOM 3204 C C . PRO A 1 419 ? 11.502 -15.705 -2.581 1.00 93.75 419 PRO A C 1
ATOM 3206 O O . PRO A 1 419 ? 10.320 -15.991 -2.413 1.00 93.75 419 PRO A O 1
ATOM 3209 N N . PRO A 1 420 ? 12.079 -14.689 -1.898 1.00 92.25 420 PRO A N 1
ATOM 3210 C CA . PRO A 1 420 ? 11.322 -13.887 -0.931 1.00 92.25 420 PRO A CA 1
ATOM 3211 C C . PRO A 1 420 ? 10.111 -13.153 -1.524 1.00 92.25 420 PRO A C 1
ATOM 3213 O O . PRO A 1 420 ? 9.055 -13.110 -0.904 1.00 92.25 420 PRO A O 1
ATOM 3216 N N . THR A 1 421 ? 10.240 -12.582 -2.725 1.00 93.12 421 THR A N 1
ATOM 3217 C CA . THR A 1 421 ? 9.126 -11.875 -3.389 1.00 93.12 421 THR A CA 1
ATOM 3218 C C . THR A 1 421 ? 8.069 -12.835 -3.936 1.00 93.12 421 THR A C 1
ATOM 3220 O O . THR A 1 421 ? 6.885 -12.520 -3.899 1.00 93.12 421 THR A O 1
ATOM 3223 N N . VAL A 1 422 ? 8.468 -14.040 -4.357 1.00 96.12 422 VAL A N 1
ATOM 3224 C CA . VAL A 1 422 ? 7.536 -15.129 -4.700 1.00 96.12 422 VAL A CA 1
ATOM 3225 C C . VAL A 1 422 ? 6.756 -15.604 -3.474 1.00 96.12 422 VAL A C 1
ATOM 3227 O O . VAL A 1 422 ? 5.545 -15.786 -3.562 1.00 96.12 422 VAL A O 1
ATOM 3230 N N . ALA A 1 423 ? 7.429 -15.784 -2.334 1.00 94.81 423 ALA A N 1
ATOM 3231 C CA . ALA A 1 423 ? 6.773 -16.160 -1.084 1.00 94.81 423 ALA A CA 1
ATOM 3232 C C . ALA A 1 423 ? 5.742 -15.103 -0.662 1.00 94.81 423 ALA A C 1
ATOM 3234 O O . ALA A 1 423 ? 4.614 -15.455 -0.339 1.00 94.81 423 ALA A O 1
ATOM 3235 N N . TYR A 1 424 ? 6.091 -13.818 -0.775 1.00 94.94 424 TYR A N 1
ATOM 3236 C CA . TYR A 1 424 ? 5.168 -12.727 -0.464 1.00 94.94 424 TYR A CA 1
ATOM 3237 C C . TYR A 1 424 ? 3.959 -12.665 -1.416 1.00 94.94 424 TYR A C 1
ATOM 3239 O O . TYR A 1 424 ? 2.842 -12.409 -0.966 1.00 94.94 424 TYR A O 1
ATOM 3247 N N . LEU A 1 425 ? 4.136 -12.956 -2.715 1.00 96.56 425 LEU A N 1
ATOM 3248 C CA . LEU A 1 425 ? 3.004 -13.104 -3.641 1.00 96.56 425 LEU A CA 1
ATOM 3249 C C . LEU A 1 425 ? 2.056 -14.221 -3.176 1.00 96.56 425 LEU A C 1
ATOM 3251 O O . LEU A 1 425 ? 0.851 -13.993 -3.096 1.00 96.56 425 LEU A O 1
ATOM 3255 N N . LYS A 1 426 ? 2.589 -15.408 -2.852 1.00 96.38 426 LYS A N 1
ATOM 3256 C CA . LYS A 1 426 ? 1.781 -16.550 -2.388 1.00 96.38 426 LYS A CA 1
ATOM 3257 C C . LYS A 1 426 ? 1.029 -16.222 -1.096 1.00 96.38 426 LYS A C 1
ATOM 3259 O O . LYS A 1 426 ? -0.187 -16.376 -1.058 1.00 96.38 426 LYS A O 1
ATOM 3264 N N . GLU A 1 427 ? 1.724 -15.666 -0.106 1.00 95.12 427 GLU A N 1
ATOM 3265 C CA . GLU A 1 427 ? 1.144 -15.205 1.163 1.00 95.12 427 GLU A CA 1
ATOM 3266 C C . GLU A 1 427 ? -0.006 -14.210 0.931 1.00 95.12 427 GLU A C 1
ATOM 3268 O O . GLU A 1 427 ? -1.088 -14.343 1.504 1.00 95.12 427 GLU A O 1
ATOM 3273 N N . THR A 1 428 ? 0.189 -13.240 0.032 1.00 95.50 428 THR A N 1
ATOM 3274 C CA . THR A 1 428 ? -0.832 -12.236 -0.301 1.00 95.50 428 THR A CA 1
ATOM 3275 C C . THR A 1 428 ? -2.064 -12.872 -0.949 1.00 95.50 428 THR A C 1
ATOM 3277 O O . THR A 1 428 ? -3.197 -12.534 -0.597 1.00 95.50 428 THR A O 1
ATOM 3280 N N . ILE A 1 429 ? -1.866 -13.812 -1.877 1.00 95.94 429 ILE A N 1
ATOM 3281 C CA . ILE A 1 429 ? -2.960 -14.533 -2.539 1.00 95.94 429 ILE A CA 1
ATOM 3282 C C . ILE A 1 429 ? -3.730 -15.390 -1.532 1.00 95.94 429 ILE A C 1
ATOM 3284 O O . ILE A 1 429 ? -4.962 -15.331 -1.497 1.00 95.94 429 ILE A O 1
ATOM 3288 N N . GLU A 1 430 ? -3.031 -16.155 -0.694 1.00 94.25 430 GLU A N 1
ATOM 3289 C CA . GLU A 1 430 ? -3.631 -16.967 0.369 1.00 94.25 430 GLU A CA 1
ATOM 3290 C C . GLU A 1 430 ? -4.456 -16.097 1.316 1.00 94.25 430 GLU A C 1
ATOM 3292 O O . GLU A 1 430 ? -5.604 -16.424 1.641 1.00 94.25 430 GLU A O 1
ATOM 3297 N N . LYS A 1 431 ? -3.914 -14.935 1.696 1.00 92.81 431 LYS A N 1
ATOM 3298 C CA . LYS A 1 431 ? -4.602 -13.996 2.570 1.00 92.81 431 LYS A CA 1
ATOM 3299 C C . LYS A 1 431 ? -5.887 -13.469 1.954 1.00 92.81 431 LYS A C 1
ATOM 3301 O O . LYS A 1 431 ? -6.937 -13.538 2.595 1.00 92.81 431 LYS A O 1
ATOM 3306 N N . LEU A 1 432 ? -5.826 -12.955 0.726 1.00 92.44 432 LEU A N 1
ATOM 3307 C CA . LEU A 1 432 ? -7.012 -12.446 0.041 1.00 92.44 432 LEU A CA 1
ATOM 3308 C C . LEU A 1 432 ? -8.048 -13.551 -0.169 1.00 92.44 432 LEU A C 1
ATOM 3310 O O . LEU A 1 432 ? -9.236 -13.329 0.064 1.00 92.44 432 LEU A O 1
ATOM 3314 N N . THR A 1 433 ? -7.612 -14.753 -0.539 1.00 92.31 433 THR A N 1
ATOM 3315 C CA . THR A 1 433 ? -8.487 -15.918 -0.724 1.00 92.31 433 THR A CA 1
ATOM 3316 C C . THR A 1 433 ? -9.196 -16.274 0.582 1.00 92.31 433 THR A C 1
ATOM 3318 O O . THR A 1 433 ? -10.407 -16.483 0.591 1.00 92.31 433 THR A O 1
ATOM 3321 N N . SER A 1 434 ? -8.476 -16.260 1.708 1.00 90.12 434 SER A N 1
ATOM 3322 C CA . SER A 1 434 ? -9.052 -16.498 3.033 1.00 90.12 434 SER A CA 1
ATOM 3323 C C . SER A 1 434 ? -10.049 -15.406 3.427 1.00 90.12 434 SER A C 1
ATOM 3325 O O . SER A 1 434 ? -11.194 -15.716 3.763 1.00 90.12 434 SER A O 1
ATOM 3327 N N . LEU A 1 435 ? -9.670 -14.128 3.321 1.00 87.94 435 LEU A N 1
ATOM 3328 C CA . LEU A 1 435 ? -10.532 -13.000 3.697 1.00 87.94 435 LEU A CA 1
ATOM 3329 C C . LEU A 1 435 ? -11.831 -12.957 2.882 1.00 87.94 435 LEU A C 1
ATOM 3331 O O . LEU A 1 435 ? -12.894 -12.683 3.432 1.00 87.94 435 LEU A O 1
ATOM 3335 N N . THR A 1 436 ? -11.757 -13.283 1.593 1.00 88.06 436 THR A N 1
ATOM 3336 C CA . THR A 1 436 ? -12.910 -13.292 0.675 1.00 88.06 436 THR A CA 1
ATOM 3337 C C . THR A 1 436 ? -13.647 -14.629 0.643 1.00 88.06 436 THR A C 1
ATOM 3339 O O . THR A 1 436 ? -14.738 -14.740 0.084 1.00 88.06 436 THR A O 1
ATOM 3342 N N . GLY A 1 437 ? -13.052 -15.689 1.196 1.00 88.69 437 GLY A N 1
ATOM 3343 C CA . GLY A 1 437 ? -13.510 -17.065 1.012 1.00 88.69 437 GLY A CA 1
ATOM 3344 C C . GLY A 1 437 ? -13.634 -17.459 -0.463 1.00 88.69 437 GLY A C 1
ATOM 3345 O O . GLY A 1 437 ? -14.572 -18.183 -0.811 1.00 88.69 437 GLY A O 1
ATOM 3346 N N . ALA A 1 438 ? -12.806 -16.894 -1.343 1.00 91.44 438 ALA A N 1
ATOM 3347 C CA . ALA A 1 438 ? -12.787 -17.254 -2.754 1.00 91.44 438 ALA A CA 1
ATOM 3348 C C . ALA A 1 438 ? -12.149 -18.633 -2.959 1.00 91.44 438 ALA A C 1
ATOM 3350 O O . ALA A 1 438 ? -11.372 -19.118 -2.142 1.00 91.44 438 ALA A O 1
ATOM 3351 N N . LYS A 1 439 ? -12.510 -19.282 -4.055 1.00 94.00 439 LYS A N 1
ATOM 3352 C CA . LYS A 1 439 ? -11.951 -20.533 -4.556 1.00 94.00 439 LYS A CA 1
ATOM 3353 C C . LYS A 1 439 ? -11.782 -20.344 -6.062 1.00 94.00 439 LYS A C 1
ATOM 3355 O O . LYS A 1 439 ? -12.710 -20.663 -6.802 1.00 94.00 439 LYS A O 1
ATOM 3360 N N . PRO A 1 440 ? -10.669 -19.728 -6.500 1.00 95.69 440 PRO A N 1
ATOM 3361 C CA . PRO A 1 440 ? -10.472 -19.385 -7.899 1.00 95.69 440 PRO A CA 1
ATOM 3362 C C . PRO A 1 440 ? -10.583 -20.615 -8.796 1.00 95.69 440 PRO A C 1
ATOM 3364 O O . PRO A 1 440 ? -9.926 -21.626 -8.567 1.00 95.69 440 PRO A O 1
ATOM 3367 N N . GLU A 1 441 ? -11.408 -20.515 -9.829 1.00 97.75 441 GLU A N 1
ATOM 3368 C CA . GLU A 1 441 ? -11.559 -21.545 -10.855 1.00 97.75 441 GLU A CA 1
ATOM 3369 C C . GLU A 1 441 ? -10.792 -21.191 -12.136 1.00 97.75 441 GLU A C 1
ATOM 3371 O O . GLU A 1 441 ? -10.600 -22.037 -13.015 1.00 97.75 441 GLU A O 1
ATOM 3376 N N . ILE A 1 442 ? -10.399 -19.920 -12.256 1.00 98.19 442 ILE A N 1
ATOM 3377 C CA . ILE A 1 442 ? -9.555 -19.377 -13.315 1.00 98.19 442 ILE A CA 1
ATOM 3378 C C . ILE A 1 442 ? -8.391 -18.643 -12.658 1.00 98.19 442 ILE A C 1
ATOM 3380 O O . ILE A 1 442 ? -8.598 -17.849 -11.739 1.00 98.19 442 ILE A O 1
ATOM 3384 N N . ILE A 1 443 ? -7.182 -18.867 -13.164 1.00 98.50 443 ILE A N 1
ATOM 3385 C CA . ILE A 1 443 ? -5.990 -18.120 -12.770 1.00 98.50 443 ILE A CA 1
ATOM 3386 C C . 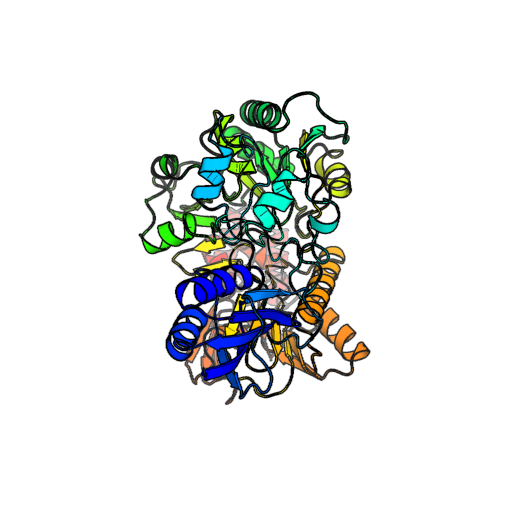ILE A 1 443 ? -5.454 -17.381 -13.996 1.00 98.50 443 ILE A C 1
ATOM 3388 O O . ILE A 1 443 ? -4.857 -17.976 -14.895 1.00 98.50 443 ILE A O 1
ATOM 3392 N N . ALA A 1 444 ? -5.695 -16.074 -14.035 1.00 97.81 444 ALA A N 1
ATOM 3393 C CA . ALA A 1 444 ? -5.164 -15.165 -15.031 1.00 97.81 444 ALA A CA 1
ATOM 3394 C C . ALA A 1 444 ? -3.721 -14.767 -14.693 1.00 97.81 444 ALA A C 1
ATOM 3396 O O . ALA A 1 444 ? -3.411 -14.381 -13.562 1.00 97.81 444 ALA A O 1
ATOM 3397 N N . HIS A 1 445 ? -2.837 -14.839 -15.682 1.00 97.81 445 HIS A N 1
ATOM 3398 C CA . HIS A 1 445 ? -1.431 -14.467 -15.547 1.00 97.81 445 HIS A CA 1
ATOM 3399 C C . HIS A 1 445 ? -0.927 -13.778 -16.816 1.00 97.81 445 HIS A C 1
ATOM 3401 O O . HIS A 1 445 ? -1.520 -13.925 -17.883 1.00 97.81 445 HIS A O 1
ATOM 3407 N N . ASP A 1 446 ? 0.179 -13.041 -16.716 1.00 97.19 446 ASP A N 1
ATOM 3408 C CA . ASP A 1 446 ? 0.798 -12.411 -17.885 1.00 97.19 446 ASP A CA 1
ATOM 3409 C C . ASP A 1 446 ? 1.207 -13.465 -18.929 1.00 97.19 446 ASP A C 1
ATOM 3411 O O . ASP A 1 446 ? 1.671 -14.558 -18.586 1.00 97.19 446 ASP A O 1
ATOM 3415 N N . LEU A 1 447 ? 1.059 -13.140 -20.212 1.00 96.88 447 LEU A N 1
ATOM 3416 C CA . LEU A 1 447 ? 1.450 -13.996 -21.330 1.00 96.88 447 LEU A CA 1
ATOM 3417 C C . LEU A 1 447 ? 2.932 -14.405 -21.270 1.00 96.88 447 LEU A C 1
ATOM 3419 O O . LEU A 1 447 ? 3.286 -15.463 -21.794 1.00 96.88 447 LEU A O 1
ATOM 3423 N N . HIS A 1 448 ? 3.793 -13.610 -20.624 1.00 95.62 448 HIS A N 1
ATOM 3424 C CA . HIS A 1 448 ? 5.216 -13.907 -20.511 1.00 95.62 448 HIS A CA 1
ATOM 3425 C C . HIS A 1 448 ? 5.460 -15.281 -19.845 1.00 95.62 448 HIS A C 1
ATOM 3427 O O . HIS A 1 448 ? 5.180 -15.477 -18.654 1.00 95.62 448 HIS A O 1
ATOM 3433 N N . PRO A 1 449 ? 6.056 -16.255 -20.562 1.00 92.94 449 PRO A N 1
ATOM 3434 C CA . PRO A 1 449 ? 6.100 -17.642 -20.102 1.00 92.94 449 PRO A CA 1
ATOM 3435 C C . PRO A 1 449 ? 7.101 -17.894 -18.968 1.00 92.94 449 PRO A C 1
ATOM 3437 O O . PRO A 1 449 ? 7.007 -18.935 -18.312 1.00 92.94 449 PRO A O 1
ATOM 3440 N N . GLN A 1 450 ? 8.060 -16.982 -18.768 1.00 93.62 450 GLN A N 1
ATOM 3441 C CA . GLN A 1 450 ? 9.146 -17.116 -17.786 1.00 93.62 450 GLN A CA 1
ATOM 3442 C C . GLN A 1 450 ? 8.981 -16.244 -16.535 1.00 93.62 450 GLN A C 1
ATOM 3444 O O . GLN A 1 450 ? 9.839 -16.317 -15.659 1.00 93.62 450 GLN A O 1
ATOM 3449 N N . PHE A 1 451 ? 7.923 -15.430 -16.432 1.00 95.50 451 PHE A N 1
ATOM 3450 C CA . PHE A 1 451 ? 7.722 -14.629 -15.223 1.00 95.50 451 PHE A CA 1
ATOM 3451 C C . PHE A 1 451 ? 7.535 -15.527 -14.006 1.00 95.50 451 PHE A C 1
ATOM 3453 O O . PHE A 1 451 ? 6.870 -16.568 -14.068 1.00 95.50 451 PHE A O 1
ATOM 3460 N N . LEU A 1 452 ? 8.092 -15.100 -12.873 1.00 96.75 452 LEU A N 1
ATOM 3461 C CA . LEU A 1 452 ? 7.906 -15.827 -11.622 1.00 96.75 452 LEU A CA 1
ATOM 3462 C C . LEU A 1 452 ? 6.436 -15.824 -11.171 1.00 96.75 452 LEU A C 1
ATOM 3464 O O . LEU A 1 452 ? 5.990 -16.825 -10.615 1.00 96.75 452 LEU A O 1
ATOM 3468 N N . SER A 1 453 ? 5.666 -14.770 -11.472 1.00 96.69 453 SER A N 1
ATOM 3469 C CA . SER A 1 453 ? 4.212 -14.746 -11.244 1.00 96.69 453 SER A CA 1
ATOM 3470 C C . SER A 1 453 ? 3.483 -15.793 -12.098 1.00 96.69 453 SER A C 1
ATOM 3472 O O . SER A 1 453 ? 2.678 -16.558 -11.571 1.00 96.69 453 SER A O 1
ATOM 3474 N N . THR A 1 454 ? 3.837 -15.930 -13.381 1.00 97.06 454 THR A N 1
ATOM 3475 C CA . THR A 1 454 ? 3.328 -16.994 -14.270 1.00 97.06 454 THR A CA 1
ATOM 3476 C C . THR A 1 454 ? 3.664 -18.390 -13.745 1.00 97.06 454 THR A C 1
ATOM 3478 O O . THR A 1 454 ? 2.843 -19.304 -13.834 1.00 97.06 454 THR A O 1
ATOM 3481 N N . ARG A 1 455 ? 4.853 -18.580 -13.160 1.00 97.19 455 ARG A N 1
ATOM 3482 C CA . ARG A 1 455 ? 5.203 -19.849 -12.508 1.00 97.19 455 ARG A CA 1
ATOM 3483 C C . ARG A 1 455 ? 4.301 -20.131 -11.305 1.00 97.19 455 ARG A C 1
ATOM 3485 O O . ARG A 1 455 ? 3.792 -21.241 -11.206 1.00 97.19 455 ARG A O 1
ATOM 3492 N N . VAL A 1 456 ? 4.068 -19.139 -10.441 1.00 97.38 456 VAL A N 1
ATOM 3493 C CA . VAL A 1 456 ? 3.145 -19.275 -9.299 1.00 97.38 456 VAL A CA 1
ATOM 3494 C C . VAL A 1 456 ? 1.739 -19.641 -9.772 1.00 97.38 456 VAL A C 1
ATOM 3496 O O . VAL A 1 456 ? 1.144 -20.557 -9.216 1.00 97.38 456 VAL A O 1
ATOM 3499 N N . ALA A 1 457 ? 1.234 -19.000 -10.830 1.00 97.81 457 ALA A N 1
ATOM 3500 C CA . ALA A 1 457 ? -0.069 -19.339 -11.400 1.00 97.81 457 ALA A CA 1
ATOM 3501 C C . ALA A 1 457 ? -0.155 -20.810 -11.831 1.00 97.81 457 ALA A C 1
ATOM 3503 O O . ALA A 1 457 ? -1.135 -21.476 -11.511 1.00 97.81 457 ALA A O 1
ATOM 3504 N N . ARG A 1 458 ? 0.875 -21.323 -12.521 1.00 97.62 458 ARG A N 1
ATOM 3505 C CA . ARG A 1 458 ? 0.942 -22.731 -12.950 1.00 97.62 458 ARG A CA 1
ATOM 3506 C C . ARG A 1 458 ? 0.949 -23.694 -11.769 1.00 97.62 458 ARG A C 1
ATOM 3508 O O . ARG A 1 458 ? 0.138 -24.607 -11.750 1.00 97.62 458 ARG A O 1
ATOM 3515 N N . GLU A 1 459 ? 1.808 -23.447 -10.779 1.00 96.88 459 GLU A N 1
ATOM 3516 C CA . GLU A 1 459 ? 1.881 -24.264 -9.558 1.00 96.88 459 GLU A CA 1
ATOM 3517 C C . GLU A 1 459 ? 0.513 -24.330 -8.859 1.00 96.88 459 GLU A C 1
ATOM 3519 O O . GLU A 1 459 ? 0.024 -25.409 -8.539 1.00 96.88 459 GLU A O 1
ATOM 3524 N N . MET A 1 460 ? -0.157 -23.185 -8.705 1.00 96.44 460 MET A N 1
ATOM 3525 C CA . MET A 1 460 ? -1.489 -23.130 -8.100 1.00 96.44 460 MET A CA 1
ATOM 3526 C C . MET A 1 460 ? -2.563 -23.829 -8.940 1.00 96.44 460 MET A C 1
ATOM 3528 O O . MET A 1 460 ? -3.465 -24.456 -8.385 1.00 96.44 460 MET A O 1
ATOM 3532 N N . ALA A 1 461 ? -2.511 -23.715 -10.268 1.00 97.12 461 ALA A N 1
ATOM 3533 C CA . ALA A 1 461 ? -3.448 -24.397 -11.157 1.00 97.12 461 ALA A CA 1
ATOM 3534 C C . ALA A 1 461 ? -3.296 -25.921 -11.071 1.00 97.12 461 ALA A C 1
ATOM 3536 O O . ALA A 1 461 ? -4.304 -26.621 -11.000 1.00 97.12 461 ALA A O 1
ATOM 3537 N N . ASP A 1 462 ? -2.061 -26.421 -10.993 1.00 96.94 462 ASP A N 1
ATOM 3538 C CA . ASP A 1 462 ? -1.773 -27.846 -10.809 1.00 96.94 462 ASP A CA 1
ATOM 3539 C C . ASP A 1 462 ? -2.297 -28.363 -9.455 1.00 96.94 462 ASP A C 1
ATOM 3541 O O . ASP A 1 462 ? -2.829 -29.470 -9.374 1.00 96.94 462 ASP A O 1
ATOM 3545 N N . GLU A 1 463 ? -2.198 -27.553 -8.395 1.00 95.25 463 GLU A N 1
ATOM 3546 C CA . GLU A 1 463 ? -2.688 -27.896 -7.052 1.00 95.25 463 GLU A CA 1
ATOM 3547 C C . GLU A 1 463 ? -4.221 -27.859 -6.933 1.00 95.25 463 GLU A C 1
ATOM 3549 O O . GLU A 1 463 ? -4.815 -28.676 -6.227 1.00 95.25 463 GLU A O 1
ATOM 3554 N N . THR A 1 464 ? -4.875 -26.907 -7.601 1.00 94.75 464 THR A N 1
ATOM 3555 C CA . THR A 1 464 ? -6.314 -26.627 -7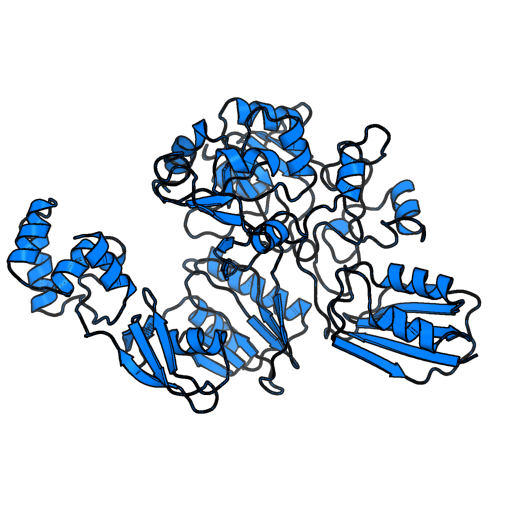.425 1.00 94.75 464 THR A CA 1
ATOM 3556 C C . THR A 1 464 ? -7.200 -27.180 -8.540 1.00 94.75 464 THR A C 1
ATOM 3558 O O . THR A 1 464 ? -8.414 -27.282 -8.362 1.00 94.75 464 THR A O 1
ATOM 3561 N N . GLY A 1 465 ? -6.622 -27.526 -9.692 1.00 96.50 465 GLY A N 1
ATOM 3562 C CA . GLY A 1 465 ? -7.353 -27.851 -10.917 1.00 96.50 465 GLY A CA 1
ATOM 3563 C C . GLY A 1 465 ? -7.945 -26.631 -11.637 1.00 96.50 465 GLY A C 1
ATOM 3564 O O . GLY A 1 465 ? -8.797 -26.799 -12.511 1.00 96.50 465 GLY A O 1
ATOM 3565 N N . ALA A 1 466 ? -7.541 -25.410 -11.269 1.00 97.56 466 ALA A N 1
ATOM 3566 C CA . ALA A 1 466 ? -8.019 -24.182 -11.899 1.00 97.56 466 ALA A CA 1
ATOM 3567 C C . ALA A 1 466 ? -7.517 -24.034 -13.347 1.00 97.56 466 ALA A C 1
ATOM 3569 O O . ALA A 1 466 ? -6.433 -24.483 -13.715 1.00 97.56 466 ALA A O 1
ATOM 3570 N N . VAL A 1 467 ? -8.301 -23.353 -14.184 1.00 98.19 467 VAL A N 1
ATOM 3571 C CA . VAL A 1 467 ? -7.946 -23.109 -15.588 1.00 98.19 467 VAL A CA 1
ATOM 3572 C C . VAL A 1 467 ? -6.989 -21.922 -15.685 1.00 98.19 467 VAL A C 1
ATOM 3574 O O . VAL A 1 467 ? -7.315 -20.821 -15.244 1.00 98.19 467 VAL A O 1
ATOM 3577 N N . LEU A 1 468 ? -5.827 -22.116 -16.307 1.00 98.12 468 LEU A N 1
ATOM 3578 C CA . LEU A 1 468 ? -4.902 -21.021 -16.603 1.00 98.12 468 LEU A CA 1
ATOM 3579 C C . LEU A 1 468 ? -5.414 -20.157 -17.758 1.00 98.12 468 LEU A C 1
ATOM 3581 O O . LEU A 1 468 ? -5.818 -20.675 -18.799 1.00 98.12 468 LEU A O 1
ATOM 3585 N N . CYS A 1 469 ? -5.338 -18.840 -17.585 1.00 96.81 469 CYS A N 1
ATOM 3586 C CA . CYS A 1 469 ? -5.698 -17.853 -18.595 1.00 96.81 469 CYS A CA 1
ATOM 3587 C C . CYS A 1 469 ? -4.509 -16.906 -18.847 1.00 96.81 469 CYS A C 1
ATOM 3589 O O . CYS A 1 469 ? -4.305 -15.963 -18.080 1.00 96.81 469 CYS A O 1
ATOM 3591 N N . PRO A 1 470 ? -3.686 -17.146 -19.883 1.00 96.62 470 PRO A N 1
ATOM 3592 C CA . PRO A 1 470 ? -2.632 -16.211 -20.251 1.00 96.62 470 PRO A CA 1
ATOM 3593 C C . PRO A 1 470 ? -3.238 -14.941 -20.863 1.00 96.62 470 PRO A C 1
ATOM 3595 O O . PRO A 1 470 ? -4.021 -15.012 -21.810 1.00 96.62 470 PRO A O 1
ATOM 3598 N N . VAL A 1 471 ? -2.845 -13.776 -20.354 1.00 96.19 471 VAL A N 1
ATOM 3599 C CA . VAL A 1 471 ? -3.338 -12.465 -20.796 1.00 96.19 471 VAL A CA 1
ATOM 3600 C C . VAL A 1 471 ? -2.169 -11.608 -21.262 1.00 96.19 471 VAL A C 1
ATOM 3602 O O . VAL A 1 471 ? -1.170 -11.451 -20.565 1.00 96.19 471 VAL A O 1
ATOM 3605 N N . GLN A 1 472 ? -2.285 -11.032 -22.456 1.00 96.75 472 GLN A N 1
ATOM 3606 C CA . GLN A 1 472 ? -1.243 -10.169 -23.003 1.00 96.75 472 GLN A CA 1
ATOM 3607 C C . GLN A 1 472 ? -1.154 -8.842 -22.226 1.00 96.75 472 GLN A C 1
ATOM 3609 O O . GLN A 1 472 ? -2.168 -8.193 -21.974 1.00 96.75 472 GLN A O 1
ATOM 3614 N N . HIS A 1 473 ? 0.072 -8.432 -21.890 1.00 96.44 473 HIS A N 1
ATOM 3615 C CA . HIS A 1 473 ? 0.383 -7.310 -20.995 1.00 96.44 473 HIS A CA 1
ATOM 3616 C C . HIS A 1 473 ? -0.302 -5.977 -21.355 1.00 96.44 473 HIS A C 1
ATOM 3618 O O . HIS A 1 473 ? -0.923 -5.326 -20.522 1.00 96.44 473 HIS A O 1
ATOM 3624 N N . HIS A 1 474 ? -0.229 -5.573 -22.621 1.00 96.50 474 HIS A N 1
ATOM 3625 C CA . HIS A 1 474 ? -0.739 -4.284 -23.094 1.00 96.50 474 HIS A CA 1
ATOM 3626 C C . HIS A 1 474 ? -2.267 -4.284 -23.234 1.00 96.50 474 HIS A C 1
ATOM 3628 O O . HIS A 1 474 ? -2.926 -3.294 -22.921 1.00 96.50 474 HIS A O 1
ATOM 3634 N N . LYS A 1 475 ? -2.844 -5.424 -23.632 1.00 96.69 475 LYS A N 1
ATOM 3635 C CA . LYS A 1 475 ? -4.292 -5.665 -23.597 1.00 96.69 475 LYS A CA 1
ATOM 3636 C C . LYS A 1 475 ? -4.813 -5.584 -22.160 1.00 96.69 475 LYS A C 1
ATOM 3638 O O . LYS A 1 475 ? -5.869 -4.998 -21.945 1.00 96.69 475 LYS A O 1
ATOM 3643 N N . ALA A 1 476 ? -4.065 -6.109 -21.184 1.00 95.69 476 ALA A N 1
ATOM 3644 C CA . ALA A 1 476 ? -4.406 -5.997 -19.766 1.00 95.69 476 ALA A CA 1
ATOM 3645 C C . ALA A 1 476 ? -4.375 -4.540 -19.271 1.00 95.69 476 ALA A C 1
ATOM 3647 O O . ALA A 1 476 ? -5.302 -4.130 -18.578 1.00 95.69 476 ALA A O 1
ATOM 3648 N N . HIS A 1 477 ? -3.381 -3.737 -19.678 1.00 95.81 477 HIS A N 1
ATOM 3649 C CA . HIS A 1 477 ? -3.349 -2.298 -19.371 1.00 95.81 477 HIS A CA 1
ATOM 3650 C C . HIS A 1 477 ? -4.599 -1.575 -19.873 1.00 95.81 477 HIS A C 1
ATOM 3652 O O . HIS A 1 477 ? -5.241 -0.867 -19.102 1.00 95.81 477 HIS A O 1
ATOM 3658 N N . ILE A 1 478 ? -4.998 -1.793 -21.129 1.00 96.75 478 ILE A N 1
ATOM 3659 C CA . ILE A 1 478 ? -6.202 -1.159 -21.694 1.00 96.75 478 ILE A CA 1
ATOM 3660 C C . ILE A 1 478 ? -7.463 -1.661 -20.973 1.00 96.75 478 ILE A C 1
ATOM 3662 O O . ILE A 1 478 ? -8.298 -0.859 -20.559 1.00 96.75 478 ILE A O 1
ATOM 3666 N N . ALA A 1 479 ? -7.563 -2.975 -20.744 1.00 94.69 479 ALA A N 1
ATOM 3667 C CA . ALA A 1 479 ? -8.687 -3.589 -20.036 1.00 94.69 479 ALA A CA 1
ATOM 3668 C C . ALA A 1 479 ? -8.825 -3.128 -18.573 1.00 94.69 479 ALA A C 1
ATOM 3670 O O . ALA A 1 479 ? -9.919 -3.181 -18.017 1.00 94.69 479 ALA A O 1
ATOM 3671 N N . SER A 1 480 ? -7.735 -2.675 -17.943 1.00 92.62 480 SER A N 1
ATOM 3672 C CA . SER A 1 480 ? -7.771 -2.122 -16.583 1.00 92.62 480 SER A CA 1
ATOM 3673 C C . SER A 1 480 ? -8.466 -0.759 -16.507 1.00 92.62 480 SER A C 1
ATOM 3675 O O . SER A 1 480 ? -8.950 -0.381 -15.443 1.00 92.62 480 SER A O 1
ATOM 3677 N N . VAL A 1 481 ? -8.539 -0.041 -17.635 1.00 93.31 481 VAL A N 1
ATOM 3678 C CA . VAL A 1 481 ? -9.194 1.270 -17.744 1.00 93.31 481 VAL A CA 1
ATOM 3679 C C . VAL A 1 481 ? -10.669 1.114 -18.106 1.00 93.31 481 VAL A C 1
ATOM 3681 O O . VAL A 1 481 ? -11.513 1.822 -17.561 1.00 93.31 481 VAL A O 1
ATOM 3684 N N . THR A 1 482 ? -10.994 0.208 -19.033 1.00 91.38 482 THR A N 1
ATOM 3685 C CA . THR A 1 482 ? -12.366 0.006 -19.518 1.00 91.38 482 THR A CA 1
ATOM 3686 C C . THR A 1 482 ? -12.590 -1.400 -20.075 1.00 91.38 482 THR A C 1
ATOM 3688 O O . THR A 1 482 ? -11.668 -2.058 -20.556 1.00 91.38 482 THR A O 1
ATOM 3691 N N . THR A 1 483 ? -13.845 -1.850 -20.031 1.00 90.88 483 THR A N 1
ATOM 3692 C CA . THR A 1 483 ? -14.312 -3.094 -20.669 1.00 90.88 483 THR A CA 1
ATOM 3693 C C . THR A 1 483 ? -15.089 -2.843 -21.964 1.00 90.88 483 THR A C 1
ATOM 3695 O O . THR A 1 483 ? -15.490 -3.795 -22.636 1.00 90.88 483 THR A O 1
ATOM 3698 N N . GLU A 1 484 ? -15.298 -1.577 -22.324 1.00 93.44 484 GLU A N 1
ATOM 3699 C CA . GLU A 1 484 ? -15.994 -1.174 -23.543 1.00 93.44 484 GLU A CA 1
ATOM 3700 C C . GLU A 1 484 ? -15.096 -1.295 -24.782 1.00 93.44 484 GLU A C 1
ATOM 3702 O O . GLU A 1 484 ? -13.883 -1.486 -24.685 1.00 93.44 484 GLU A O 1
ATOM 3707 N N . ASP A 1 485 ? -15.708 -1.200 -25.962 1.00 96.56 485 ASP A N 1
ATOM 3708 C CA . ASP A 1 485 ? -14.978 -1.168 -27.229 1.00 96.56 485 ASP A CA 1
ATOM 3709 C C . ASP A 1 485 ? -14.291 0.190 -27.411 1.00 96.56 485 ASP A C 1
ATOM 3711 O O . ASP A 1 485 ? -14.946 1.236 -27.411 1.00 96.56 485 ASP A O 1
ATOM 3715 N N . VAL A 1 486 ? -12.963 0.174 -27.529 1.00 97.88 486 VAL A N 1
ATOM 3716 C CA . VAL A 1 486 ? -12.132 1.376 -27.575 1.00 97.88 486 VAL A CA 1
ATOM 3717 C C . VAL A 1 486 ? -10.955 1.239 -28.534 1.00 97.88 486 VAL A C 1
ATOM 3719 O O . VAL A 1 486 ? -10.504 0.146 -28.880 1.00 97.88 486 VAL A O 1
ATOM 3722 N N . ILE A 1 487 ? -10.393 2.392 -28.905 1.00 98.06 487 ILE A N 1
ATOM 3723 C CA . ILE A 1 487 ? -9.010 2.478 -29.372 1.00 98.06 487 ILE A CA 1
ATOM 3724 C C . ILE A 1 487 ? -8.128 2.745 -28.154 1.00 98.06 487 ILE A C 1
ATOM 3726 O O . ILE A 1 487 ? -8.117 3.852 -27.618 1.00 98.06 487 ILE A O 1
ATOM 3730 N N . GLY A 1 488 ? -7.408 1.724 -27.702 1.00 97.44 488 GLY A N 1
ATOM 3731 C CA . GLY A 1 488 ? -6.503 1.814 -26.564 1.00 97.44 488 GLY A CA 1
ATOM 3732 C C . GLY A 1 488 ? -5.058 2.003 -27.008 1.00 97.44 488 GLY A C 1
ATOM 3733 O O . GLY A 1 488 ? -4.571 1.287 -27.884 1.00 97.44 488 GLY A O 1
ATOM 3734 N N . ILE A 1 489 ? -4.359 2.946 -26.382 1.00 97.75 489 ILE A N 1
ATOM 3735 C CA . ILE A 1 489 ? -2.928 3.179 -26.594 1.00 97.75 489 ILE A CA 1
ATOM 3736 C C . ILE A 1 489 ? -2.196 2.713 -25.339 1.00 97.75 489 ILE A C 1
ATOM 3738 O O . ILE A 1 489 ? -2.447 3.223 -24.250 1.00 97.75 489 ILE A O 1
ATOM 3742 N N . SER A 1 490 ? -1.298 1.743 -25.490 1.00 96.44 490 SER A N 1
ATOM 3743 C CA . SER A 1 490 ? -0.503 1.206 -24.390 1.00 96.44 490 SER A CA 1
ATOM 3744 C C . SER A 1 490 ? 0.965 1.568 -24.587 1.00 96.44 490 SER A C 1
ATOM 3746 O O . SER A 1 490 ? 1.612 1.136 -25.545 1.00 96.44 490 SER A O 1
ATOM 3748 N N . ILE A 1 491 ? 1.466 2.399 -23.673 1.00 96.19 491 ILE A N 1
ATOM 3749 C CA . ILE A 1 491 ? 2.819 2.951 -23.681 1.00 96.19 491 ILE A CA 1
ATOM 3750 C C . ILE A 1 491 ? 3.545 2.405 -22.458 1.00 96.19 491 ILE A C 1
ATOM 3752 O O . ILE A 1 491 ? 3.190 2.740 -21.331 1.00 96.19 491 ILE A O 1
ATOM 3756 N N . ASP A 1 492 ? 4.555 1.572 -22.683 1.00 94.06 492 ASP A N 1
ATOM 3757 C CA . ASP A 1 492 ? 5.291 0.900 -21.615 1.00 94.06 492 ASP A CA 1
ATOM 3758 C C . ASP A 1 492 ? 6.777 0.708 -21.977 1.00 94.06 492 ASP A C 1
ATOM 3760 O O . ASP A 1 492 ? 7.229 0.954 -23.101 1.00 94.06 492 ASP A O 1
ATOM 3764 N N . GLY A 1 493 ? 7.570 0.295 -20.990 1.00 90.00 493 GLY A N 1
ATOM 3765 C CA . GLY A 1 493 ? 8.954 -0.104 -21.147 1.00 90.00 493 GLY A CA 1
ATOM 3766 C C . GLY A 1 493 ? 9.115 -1.490 -21.768 1.00 90.00 493 GLY A C 1
ATOM 3767 O O . GLY A 1 493 ? 9.912 -1.624 -22.698 1.00 90.00 493 GLY A O 1
ATOM 3768 N N . VAL A 1 494 ? 8.449 -2.525 -21.250 1.00 88.69 494 VAL A N 1
ATOM 3769 C CA . VAL A 1 494 ? 8.632 -3.917 -21.702 1.00 88.69 494 VAL A CA 1
ATOM 3770 C C . VAL A 1 494 ? 7.375 -4.731 -21.404 1.00 88.69 494 VAL A C 1
ATOM 3772 O O . VAL A 1 494 ? 7.120 -5.056 -20.250 1.00 88.69 494 VAL A O 1
ATOM 3775 N N . GLY A 1 495 ? 6.704 -5.211 -22.449 1.00 91.88 495 GLY A N 1
ATOM 3776 C CA . GLY A 1 495 ? 5.729 -6.295 -22.323 1.00 91.88 495 GLY A CA 1
ATOM 3777 C C . GLY A 1 495 ? 5.922 -7.372 -23.386 1.00 91.88 495 GLY A C 1
ATOM 3778 O O . GLY A 1 495 ? 6.393 -7.101 -24.492 1.00 91.88 495 GLY A O 1
ATOM 3779 N N . TYR A 1 496 ? 5.563 -8.609 -23.047 1.00 94.12 496 TYR A N 1
ATOM 3780 C CA . TYR A 1 496 ? 5.693 -9.747 -23.956 1.00 94.12 496 TYR A CA 1
ATOM 3781 C C . TYR A 1 496 ? 4.649 -9.671 -25.078 1.00 94.12 496 TYR A C 1
ATOM 3783 O O . TYR A 1 496 ? 3.441 -9.579 -24.823 1.00 94.12 496 TYR A O 1
ATOM 3791 N N . GLY A 1 497 ? 5.116 -9.681 -26.323 1.00 94.44 497 GLY A N 1
ATOM 3792 C CA . GLY A 1 497 ? 4.274 -9.725 -27.510 1.00 94.44 497 GLY A CA 1
ATOM 3793 C C . GLY A 1 497 ? 3.735 -11.123 -27.795 1.00 94.44 497 GLY A C 1
ATOM 3794 O O . GLY A 1 497 ? 4.354 -12.131 -27.456 1.00 94.44 497 GLY A O 1
ATOM 3795 N N . GLU A 1 498 ? 2.594 -11.198 -28.479 1.00 94.19 498 GLU A N 1
ATOM 3796 C CA . GLU A 1 498 ? 2.018 -12.479 -28.935 1.00 94.19 498 GLU A CA 1
ATOM 3797 C C . GLU A 1 498 ? 2.890 -13.163 -30.003 1.00 94.19 498 GLU A C 1
ATOM 3799 O O . GLU A 1 498 ? 2.799 -14.369 -30.213 1.00 94.19 498 GLU A O 1
ATOM 3804 N N . ASP A 1 499 ? 3.772 -12.395 -30.642 1.00 94.00 499 ASP A N 1
ATOM 3805 C CA . ASP A 1 499 ? 4.785 -12.835 -31.603 1.00 94.00 499 ASP A CA 1
ATOM 3806 C C . ASP A 1 499 ? 6.139 -13.180 -30.945 1.00 94.00 499 ASP A C 1
ATOM 3808 O O . ASP A 1 499 ? 7.114 -13.473 -31.640 1.00 94.00 499 ASP A O 1
ATOM 3812 N N . GLY A 1 500 ? 6.220 -13.136 -29.610 1.00 90.88 500 GLY A N 1
ATOM 3813 C CA . GLY A 1 500 ? 7.448 -13.366 -28.850 1.00 90.88 500 GLY A CA 1
ATOM 3814 C C . GLY A 1 500 ? 8.461 -12.217 -28.908 1.00 90.88 500 GLY A C 1
ATOM 3815 O O . GLY A 1 500 ? 9.589 -12.388 -28.438 1.00 90.88 500 GLY A O 1
ATOM 3816 N N . THR A 1 501 ? 8.092 -11.063 -29.474 1.00 93.75 501 THR A N 1
ATOM 3817 C CA . THR A 1 501 ? 8.911 -9.840 -29.457 1.00 93.75 501 THR A CA 1
ATOM 3818 C C . THR A 1 501 ? 8.581 -8.958 -28.250 1.00 93.75 501 THR A C 1
ATOM 3820 O O . THR A 1 501 ? 7.719 -9.286 -27.433 1.00 93.75 501 THR A O 1
ATOM 3823 N N . ILE A 1 502 ? 9.302 -7.845 -28.102 1.00 94.94 502 ILE A N 1
ATOM 3824 C CA . ILE A 1 502 ? 9.107 -6.906 -26.995 1.00 94.94 502 ILE A CA 1
ATOM 3825 C C . ILE A 1 502 ? 8.228 -5.746 -27.463 1.00 94.94 502 ILE A C 1
ATOM 3827 O O . ILE A 1 502 ? 8.560 -5.032 -28.410 1.00 94.94 502 ILE A O 1
ATOM 3831 N N . TRP A 1 503 ? 7.105 -5.550 -26.789 1.00 96.94 503 TRP A N 1
ATOM 3832 C CA . TRP A 1 503 ? 6.149 -4.480 -27.065 1.00 96.94 503 TRP A CA 1
ATOM 3833 C C . TRP A 1 503 ? 6.257 -3.370 -26.009 1.00 96.94 503 TRP A C 1
ATOM 3835 O O . TRP A 1 503 ? 6.862 -3.569 -24.949 1.00 96.94 503 TRP A O 1
ATOM 3845 N N . GLY A 1 504 ? 5.710 -2.197 -26.326 1.00 94.75 504 GLY A N 1
ATOM 3846 C CA . GLY A 1 504 ? 5.678 -1.032 -25.422 1.00 94.75 504 GLY A CA 1
ATOM 3847 C C . GLY A 1 504 ? 5.226 0.273 -26.081 1.00 94.75 504 GLY A C 1
ATOM 3848 O O . GLY A 1 504 ? 5.384 1.351 -25.504 1.00 94.75 504 GLY A O 1
ATOM 3849 N N . GLY A 1 505 ? 4.726 0.217 -27.311 1.00 96.88 505 GLY A N 1
ATOM 3850 C CA . GLY A 1 505 ? 4.243 1.374 -28.058 1.00 96.88 505 GLY A CA 1
ATOM 3851 C C . GLY A 1 505 ? 3.128 0.946 -28.990 1.00 96.88 505 GLY A C 1
ATOM 3852 O O . GLY A 1 505 ? 3.251 1.073 -30.206 1.00 96.88 505 GLY A O 1
ATOM 3853 N N . GLU A 1 506 ? 2.077 0.375 -28.404 1.00 97.75 506 GLU A N 1
ATOM 3854 C CA . GLU A 1 506 ? 1.044 -0.373 -29.115 1.00 97.75 506 GLU A CA 1
ATOM 3855 C C . GLU A 1 506 ? -0.280 0.383 -29.165 1.00 97.75 506 GLU A C 1
ATOM 3857 O O . GLU A 1 506 ? -0.692 1.010 -28.188 1.00 97.75 506 GLU A O 1
ATOM 3862 N N . VAL A 1 507 ? -0.995 0.238 -30.278 1.00 98.25 507 VAL A N 1
ATOM 3863 C CA . VAL A 1 507 ? -2.381 0.679 -30.438 1.00 98.25 507 VAL A CA 1
ATOM 3864 C C . VAL A 1 507 ? -3.249 -0.544 -30.698 1.00 98.25 507 VAL A C 1
ATOM 3866 O O . VAL A 1 507 ? -2.999 -1.304 -31.637 1.00 98.25 507 VAL A O 1
ATOM 3869 N N . PHE A 1 508 ? -4.290 -0.720 -29.892 1.00 97.88 508 PHE A N 1
ATOM 3870 C CA . PHE A 1 508 ? -5.276 -1.784 -30.044 1.00 97.88 508 PHE A CA 1
ATOM 3871 C C . PHE A 1 508 ? -6.669 -1.215 -30.296 1.00 97.88 508 PHE A C 1
ATOM 3873 O O . PHE A 1 508 ? -7.001 -0.142 -29.802 1.00 97.88 508 PHE A O 1
ATOM 3880 N N . ALA A 1 509 ? -7.481 -1.957 -31.042 1.00 98.12 509 ALA A N 1
ATOM 3881 C CA . ALA A 1 509 ? -8.892 -1.678 -31.268 1.00 98.12 509 ALA A CA 1
ATOM 3882 C C . ALA A 1 509 ? -9.733 -2.875 -30.812 1.00 98.12 509 ALA A C 1
ATOM 3884 O O . ALA A 1 509 ? -9.391 -4.014 -31.146 1.00 98.12 509 ALA A O 1
ATOM 3885 N N . GLY A 1 510 ? -10.805 -2.624 -30.065 1.00 97.38 510 GLY A N 1
ATOM 3886 C CA . GLY A 1 510 ? -11.737 -3.645 -29.591 1.00 97.38 510 GLY A CA 1
ATOM 3887 C C . GLY A 1 510 ? -12.004 -3.536 -28.094 1.00 97.38 510 GLY A C 1
ATOM 3888 O O . GLY A 1 510 ? -11.781 -2.497 -27.478 1.00 97.38 510 GLY A O 1
ATOM 3889 N N . SER A 1 511 ? -12.455 -4.638 -27.504 1.00 95.69 511 SER A N 1
ATOM 3890 C CA . SER A 1 511 ? -12.738 -4.760 -26.074 1.00 95.69 511 SER A CA 1
ATOM 3891 C C . SER A 1 511 ? -12.209 -6.094 -25.530 1.00 95.69 511 SER A C 1
ATOM 3893 O O . SER A 1 511 ? -11.806 -6.970 -26.304 1.00 95.69 511 SER A O 1
ATOM 3895 N N . PRO A 1 512 ? -12.247 -6.334 -24.207 1.00 91.94 512 PRO A N 1
ATOM 3896 C CA . PRO A 1 512 ? -11.954 -7.656 -23.661 1.00 91.94 512 PRO A CA 1
ATOM 3897 C C . PRO A 1 512 ? -12.907 -8.748 -24.178 1.00 91.94 512 PRO A C 1
ATOM 3899 O O . PRO A 1 512 ? -12.496 -9.900 -24.294 1.00 91.94 512 PRO A O 1
ATOM 3902 N N . SER A 1 513 ? -14.160 -8.401 -24.505 1.00 89.81 513 SER A N 1
ATOM 3903 C CA . SER A 1 513 ? -15.183 -9.356 -24.955 1.00 89.81 513 SER A CA 1
ATOM 3904 C C . SER A 1 513 ? -15.134 -9.646 -26.458 1.00 89.81 513 SER A C 1
ATOM 3906 O O . SER A 1 513 ? -15.327 -10.795 -26.853 1.00 89.81 513 SER A O 1
ATOM 3908 N N . SER A 1 514 ? -14.850 -8.646 -27.299 1.00 92.94 514 SER A N 1
ATOM 3909 C CA . SER A 1 514 ? -14.647 -8.834 -28.745 1.00 92.94 514 SER A CA 1
ATOM 3910 C C . SER A 1 514 ? -13.222 -9.280 -29.090 1.00 92.94 514 SER A C 1
ATOM 3912 O O . SER A 1 514 ? -12.981 -9.821 -30.171 1.00 92.94 514 SER A O 1
ATOM 3914 N N . GLY A 1 515 ? -12.295 -9.103 -28.148 1.00 94.00 515 GLY A N 1
ATOM 3915 C CA . GLY A 1 515 ? -10.866 -9.265 -28.346 1.00 94.00 515 GLY A CA 1
ATOM 3916 C C . GLY A 1 515 ? -10.233 -7.988 -28.899 1.00 94.00 515 GLY A C 1
ATOM 3917 O O . GLY A 1 515 ? -10.821 -7.250 -29.683 1.00 94.00 515 GLY A O 1
ATOM 3918 N N . TYR A 1 516 ? -8.985 -7.745 -28.509 1.00 96.69 516 TYR A N 1
ATOM 3919 C CA . TYR A 1 516 ? -8.211 -6.614 -29.010 1.00 96.69 516 TYR A CA 1
ATOM 3920 C C . TYR A 1 516 ? -7.407 -6.994 -30.255 1.00 96.69 516 TYR A C 1
ATOM 3922 O O . TYR A 1 516 ? -6.535 -7.870 -30.197 1.00 96.69 516 TYR A O 1
ATOM 3930 N N . ALA A 1 517 ? -7.640 -6.277 -31.354 1.00 96.81 517 ALA A N 1
ATOM 3931 C CA . ALA A 1 517 ? -6.827 -6.327 -32.563 1.00 96.81 517 ALA A CA 1
ATOM 3932 C C . ALA A 1 517 ? -5.710 -5.273 -32.498 1.00 96.81 517 ALA A C 1
ATOM 3934 O O . ALA A 1 517 ? -5.974 -4.106 -32.214 1.00 96.81 517 ALA A O 1
ATOM 3935 N N . ARG A 1 518 ? -4.457 -5.663 -32.769 1.00 97.00 518 ARG A N 1
ATOM 3936 C CA . ARG A 1 518 ? -3.319 -4.726 -32.839 1.00 97.00 518 ARG A CA 1
ATOM 3937 C C . ARG A 1 518 ? -3.463 -3.869 -34.102 1.00 97.00 518 ARG A C 1
ATOM 3939 O O . ARG A 1 518 ? -3.270 -4.366 -35.207 1.00 97.00 518 ARG A O 1
ATOM 3946 N N . ALA A 1 519 ? -3.847 -2.607 -33.932 1.00 97.44 519 ALA A N 1
ATOM 3947 C CA . ALA A 1 519 ? -4.157 -1.666 -35.008 1.00 97.44 519 ALA A CA 1
ATOM 3948 C C . ALA A 1 519 ? -2.935 -0.853 -35.468 1.00 97.44 519 ALA A C 1
ATOM 3950 O O . ALA A 1 519 ? -2.893 -0.391 -36.606 1.00 97.44 519 ALA A O 1
ATOM 3951 N N . GLY A 1 520 ? -1.935 -0.686 -34.602 1.00 97.25 520 GLY A N 1
ATOM 3952 C CA . GLY A 1 520 ? -0.695 0.017 -34.919 1.00 97.25 520 GLY A CA 1
ATOM 3953 C C . GLY A 1 520 ? 0.366 -0.190 -33.845 1.00 97.25 520 GLY A C 1
ATOM 3954 O O . GLY A 1 520 ? 0.055 -0.624 -32.738 1.00 97.25 520 GLY A O 1
ATOM 3955 N N . HIS A 1 521 ? 1.620 0.098 -34.183 1.00 97.69 521 HIS A N 1
ATOM 3956 C CA . HIS A 1 521 ? 2.745 0.066 -33.253 1.00 97.69 521 HIS A CA 1
ATOM 3957 C C . HIS A 1 521 ? 3.900 0.940 -33.759 1.00 97.69 521 HIS A C 1
ATOM 3959 O O . HIS A 1 521 ? 3.931 1.304 -34.938 1.00 97.69 521 HIS A O 1
ATOM 3965 N N . LEU A 1 522 ? 4.855 1.266 -32.885 1.00 97.06 522 LEU A N 1
ATOM 3966 C CA . LEU A 1 522 ? 6.102 1.932 -33.284 1.00 97.06 522 LEU A CA 1
ATOM 3967 C C . LEU A 1 522 ? 6.911 1.081 -34.273 1.00 97.06 522 LEU A C 1
ATOM 3969 O O . LEU A 1 522 ? 6.778 -0.141 -34.307 1.00 97.06 522 LEU A O 1
ATOM 3973 N N . GLU A 1 523 ? 7.776 1.711 -35.069 1.00 96.31 523 GLU A N 1
ATOM 3974 C CA . GLU A 1 523 ? 8.659 0.976 -35.980 1.00 96.31 523 GLU A CA 1
ATOM 3975 C C . GLU A 1 523 ? 9.533 -0.027 -35.195 1.00 96.31 523 GLU A C 1
ATOM 3977 O O . GLU A 1 523 ? 10.152 0.357 -34.199 1.00 96.31 523 GLU A O 1
ATOM 3982 N N . PRO A 1 524 ? 9.583 -1.313 -35.596 1.00 96.31 524 PRO A N 1
ATOM 3983 C CA . PRO A 1 524 ? 10.401 -2.301 -34.905 1.00 96.31 524 PRO A CA 1
ATOM 3984 C C . PRO A 1 524 ? 11.896 -1.995 -35.023 1.00 96.31 524 PRO A C 1
ATOM 3986 O O . PRO A 1 524 ? 12.446 -1.934 -36.122 1.00 96.31 524 PRO A O 1
ATOM 3989 N N . VAL A 1 525 ? 12.572 -1.895 -33.881 1.00 95.88 525 VAL A N 1
ATOM 3990 C CA . VAL A 1 525 ? 14.017 -1.638 -33.781 1.00 95.88 525 VAL A CA 1
ATOM 3991 C C . VAL A 1 525 ? 14.725 -2.770 -33.043 1.00 95.88 525 VAL A C 1
ATOM 3993 O O . VAL A 1 525 ? 14.103 -3.572 -32.344 1.00 95.88 525 VAL A O 1
ATOM 3996 N N . LEU A 1 526 ? 16.045 -2.869 -33.202 1.00 95.88 526 LEU A N 1
ATOM 3997 C CA . LEU A 1 526 ? 16.844 -3.860 -32.481 1.00 95.88 526 LEU A CA 1
ATOM 3998 C C . LEU A 1 526 ? 17.210 -3.326 -31.093 1.00 95.88 526 LEU A C 1
ATOM 4000 O O . LEU A 1 526 ? 17.502 -2.145 -30.939 1.00 95.88 526 LEU A O 1
ATOM 4004 N N . MET A 1 527 ? 17.232 -4.208 -30.091 1.00 95.19 527 MET A N 1
ATOM 4005 C CA . MET A 1 527 ? 17.574 -3.891 -28.699 1.00 95.19 527 MET A CA 1
ATOM 4006 C C . MET A 1 527 ? 18.876 -4.599 -28.287 1.00 95.19 527 MET A C 1
ATOM 4008 O O . MET A 1 527 ? 18.839 -5.715 -27.758 1.00 95.19 527 MET A O 1
ATOM 4012 N N . PRO A 1 528 ? 20.060 -4.011 -28.547 1.00 95.00 528 PRO A N 1
ATOM 4013 C CA . PRO A 1 528 ? 21.324 -4.723 -28.408 1.00 95.00 528 PRO A CA 1
ATOM 4014 C C . PRO A 1 528 ? 21.691 -5.041 -26.959 1.00 95.00 528 PRO A C 1
ATOM 4016 O O . PRO A 1 528 ? 22.020 -4.163 -26.163 1.00 95.00 528 PRO A O 1
ATOM 4019 N N . GLY A 1 529 ? 21.726 -6.333 -26.639 1.00 91.81 529 GLY A N 1
ATOM 4020 C CA . GLY A 1 529 ? 22.012 -6.849 -25.303 1.00 91.81 529 GLY A CA 1
ATOM 4021 C C . GLY A 1 529 ? 20.774 -7.117 -24.447 1.00 91.81 529 GLY A C 1
ATOM 4022 O O . GLY A 1 529 ? 20.943 -7.393 -23.260 1.00 91.81 529 GLY A O 1
ATOM 4023 N N . GLY A 1 530 ? 19.560 -7.042 -25.008 1.00 90.88 530 GLY A N 1
ATOM 4024 C CA . GLY A 1 530 ? 18.329 -7.306 -24.260 1.00 90.88 530 GLY A CA 1
ATOM 4025 C C . GLY A 1 530 ? 18.223 -6.394 -23.036 1.00 90.88 530 GLY A C 1
ATOM 4026 O O . GLY A 1 530 ? 18.361 -5.180 -23.166 1.00 90.88 530 GLY A O 1
ATOM 4027 N N . ASP A 1 531 ? 18.047 -6.969 -21.846 1.00 89.44 531 ASP A N 1
ATOM 4028 C CA . ASP A 1 531 ? 17.938 -6.247 -20.567 1.00 89.44 531 ASP A CA 1
ATOM 4029 C C . ASP A 1 531 ? 19.066 -5.236 -20.309 1.00 89.44 531 ASP A C 1
ATOM 4031 O O . ASP A 1 531 ? 18.869 -4.248 -19.597 1.00 89.44 531 ASP A O 1
ATOM 4035 N N . LEU A 1 532 ? 20.256 -5.443 -20.892 1.00 92.06 532 LEU A N 1
ATOM 4036 C CA . LEU A 1 532 ? 21.351 -4.476 -20.793 1.00 92.06 532 LEU A CA 1
ATOM 4037 C C . LEU A 1 532 ? 20.991 -3.123 -21.411 1.00 92.06 532 LEU A C 1
ATOM 4039 O O . LEU A 1 532 ? 21.473 -2.109 -20.920 1.00 92.06 532 LEU A O 1
ATOM 4043 N N . ALA A 1 533 ? 20.149 -3.086 -22.443 1.00 91.81 533 ALA A N 1
ATOM 4044 C CA . ALA A 1 533 ? 19.721 -1.845 -23.081 1.00 91.81 533 ALA A CA 1
ATOM 4045 C C . ALA A 1 533 ? 18.833 -0.981 -22.168 1.00 91.81 533 ALA A C 1
ATOM 4047 O O . ALA A 1 533 ? 18.851 0.235 -22.293 1.00 91.81 533 ALA A O 1
ATOM 4048 N N . GLY A 1 534 ? 18.121 -1.585 -21.207 1.00 87.69 534 GLY A N 1
ATOM 4049 C CA . GLY A 1 534 ? 17.391 -0.839 -20.175 1.00 87.69 534 GLY A CA 1
ATOM 4050 C C . GLY A 1 534 ? 18.286 -0.304 -19.048 1.00 87.69 534 GLY A C 1
ATOM 4051 O O . GLY A 1 534 ? 17.878 0.586 -18.311 1.00 87.69 534 GLY A O 1
ATOM 4052 N N . LYS A 1 535 ? 19.504 -0.843 -18.888 1.00 88.88 535 LYS A N 1
ATOM 4053 C CA . LYS A 1 535 ? 20.499 -0.357 -17.908 1.00 88.88 535 LYS A CA 1
ATOM 4054 C C . LYS A 1 535 ? 21.485 0.642 -18.506 1.00 88.88 535 LYS A C 1
ATOM 4056 O O . LYS A 1 535 ? 21.970 1.508 -17.788 1.00 88.88 535 LYS A O 1
ATOM 4061 N N . PHE A 1 536 ? 21.785 0.486 -19.791 1.00 91.62 536 PHE A N 1
ATOM 4062 C CA . PHE A 1 536 ? 22.689 1.327 -20.571 1.00 91.62 536 PHE A CA 1
ATOM 4063 C C . PHE A 1 536 ? 21.925 1.855 -21.795 1.00 91.62 536 PHE A C 1
ATOM 4065 O O . PHE A 1 536 ? 22.041 1.265 -22.880 1.00 91.62 536 PHE A O 1
ATOM 4072 N N . PRO A 1 537 ? 21.101 2.908 -21.608 1.00 92.12 537 PRO A N 1
ATOM 4073 C CA . PRO A 1 537 ? 20.254 3.505 -22.642 1.00 92.12 537 PRO A CA 1
ATOM 4074 C C . PRO A 1 537 ? 20.967 3.818 -23.960 1.00 92.12 537 PRO A C 1
ATOM 4076 O O . PRO A 1 537 ? 20.373 3.723 -25.031 1.00 92.12 537 PRO A O 1
ATOM 4079 N N . GLU A 1 538 ? 22.266 4.113 -23.911 1.00 93.81 538 GLU A N 1
ATOM 4080 C CA . GLU A 1 538 ? 23.093 4.420 -25.076 1.00 93.81 538 GLU A CA 1
ATOM 4081 C C . GLU A 1 538 ? 23.095 3.283 -26.115 1.00 93.81 538 GLU A C 1
ATOM 4083 O O . GLU A 1 538 ? 23.197 3.523 -27.318 1.00 93.81 538 GLU A O 1
ATOM 4088 N N . ARG A 1 539 ? 22.903 2.028 -25.679 1.00 94.81 539 ARG A N 1
ATOM 4089 C CA . ARG A 1 539 ? 22.760 0.866 -26.577 1.00 94.81 539 ARG A CA 1
ATOM 4090 C C . ARG A 1 539 ? 21.577 1.006 -27.529 1.00 94.81 539 ARG A C 1
ATOM 4092 O O . ARG A 1 539 ? 21.656 0.522 -28.660 1.00 94.81 539 ARG A O 1
ATOM 4099 N N . MET A 1 540 ? 20.494 1.644 -27.082 1.00 95.81 540 MET A N 1
ATOM 4100 C CA . MET A 1 540 ? 19.306 1.852 -27.905 1.00 95.81 540 MET A CA 1
ATOM 4101 C C . MET A 1 540 ? 19.539 2.877 -29.010 1.00 95.81 540 MET A C 1
ATOM 4103 O O . MET A 1 540 ? 18.938 2.729 -30.068 1.00 95.81 540 MET A O 1
ATOM 4107 N N . ILE A 1 541 ? 20.450 3.841 -28.831 1.00 95.31 541 ILE A N 1
ATOM 4108 C CA . ILE A 1 541 ? 20.791 4.810 -29.884 1.00 95.31 541 ILE A CA 1
ATOM 4109 C C . ILE A 1 541 ? 21.266 4.066 -31.136 1.00 95.31 541 ILE A C 1
ATOM 4111 O O . ILE A 1 541 ? 20.714 4.265 -32.213 1.00 95.31 541 ILE A O 1
ATOM 4115 N N . TYR A 1 542 ? 22.227 3.148 -30.987 1.00 95.31 542 TYR A N 1
ATOM 4116 C CA . TYR A 1 542 ? 22.722 2.345 -32.111 1.00 95.31 542 TYR A CA 1
ATOM 4117 C C . TYR A 1 542 ? 21.690 1.320 -32.610 1.00 95.31 542 TYR A C 1
ATOM 4119 O O . TYR A 1 542 ? 21.657 0.993 -33.792 1.00 95.31 542 TYR A O 1
ATOM 4127 N N . GLY A 1 543 ? 20.839 0.801 -31.719 1.00 94.81 543 GLY A N 1
ATOM 4128 C CA . GLY A 1 543 ? 19.748 -0.106 -32.090 1.00 94.81 543 GLY A CA 1
ATOM 4129 C C . GLY A 1 543 ? 18.691 0.538 -32.996 1.00 94.81 543 GLY A C 1
ATOM 4130 O O . GLY A 1 543 ? 18.178 -0.129 -33.896 1.00 94.81 543 GLY A O 1
ATOM 4131 N N . ILE A 1 544 ? 18.400 1.824 -32.773 1.00 95.31 544 ILE A N 1
ATOM 4132 C CA . ILE A 1 544 ? 17.458 2.638 -33.558 1.00 95.31 544 ILE A CA 1
ATOM 4133 C C . ILE A 1 544 ? 18.147 3.219 -34.803 1.00 95.31 544 ILE A C 1
ATOM 4135 O O . ILE A 1 544 ? 17.583 3.185 -35.893 1.00 95.31 544 ILE A O 1
ATOM 4139 N N . LEU A 1 545 ? 19.375 3.729 -34.662 1.00 93.88 545 LEU A N 1
ATOM 4140 C CA . LEU A 1 545 ? 20.145 4.385 -35.723 1.00 93.88 545 LEU A CA 1
ATOM 4141 C C . LEU A 1 545 ? 21.506 3.692 -35.920 1.00 93.88 545 LEU A C 1
ATOM 4143 O O . LEU A 1 545 ? 22.520 4.224 -35.477 1.00 93.88 545 LEU A O 1
ATOM 4147 N N . PRO A 1 546 ? 21.583 2.527 -36.591 1.00 93.25 546 PRO A N 1
ATOM 4148 C CA . PRO A 1 546 ? 22.829 1.766 -36.735 1.00 93.25 546 PRO A CA 1
ATOM 4149 C C . PRO A 1 546 ? 23.766 2.367 -37.802 1.00 93.25 546 PRO A C 1
ATOM 4151 O O . PRO A 1 546 ? 23.992 1.775 -38.859 1.00 93.25 546 PRO A O 1
ATOM 4154 N N . ASN A 1 547 ? 24.310 3.558 -37.546 1.00 94.56 547 ASN A N 1
ATOM 4155 C CA . ASN A 1 547 ? 25.136 4.330 -38.486 1.00 94.56 547 ASN A CA 1
ATOM 4156 C C . ASN A 1 547 ? 26.447 4.850 -37.849 1.00 94.56 547 ASN A C 1
ATOM 4158 O O . ASN A 1 547 ? 26.665 4.715 -36.649 1.00 94.56 547 ASN A O 1
ATOM 4162 N N . GLU A 1 548 ? 27.333 5.456 -38.645 1.00 93.56 548 GLU A N 1
ATOM 4163 C CA . GLU A 1 548 ? 28.625 5.982 -38.158 1.00 93.56 548 GLU A CA 1
ATOM 4164 C C . GLU A 1 548 ? 28.486 7.165 -37.182 1.00 93.56 548 GLU A C 1
ATOM 4166 O O . GLU A 1 548 ? 29.323 7.346 -36.297 1.00 93.56 548 GLU A O 1
ATOM 4171 N N . GLU A 1 549 ? 27.420 7.959 -37.301 1.00 94.12 549 GLU A N 1
ATOM 4172 C CA . GLU A 1 549 ? 27.165 9.104 -36.418 1.00 94.12 549 GLU A CA 1
ATOM 4173 C C . GLU A 1 549 ? 26.867 8.642 -34.987 1.00 94.12 549 GLU A C 1
ATOM 4175 O O . GLU A 1 549 ? 27.476 9.124 -34.033 1.00 94.12 549 GLU A O 1
ATOM 4180 N N . SER A 1 550 ? 26.004 7.635 -34.839 1.00 93.88 550 SER A N 1
ATOM 4181 C CA . SER A 1 550 ? 25.710 7.022 -33.543 1.00 93.88 550 SER A CA 1
ATOM 4182 C C . SER A 1 550 ? 26.954 6.389 -32.908 1.00 93.88 550 SER A C 1
ATOM 4184 O O . SER A 1 550 ? 27.171 6.545 -31.711 1.00 93.88 550 SER A O 1
ATOM 4186 N N . LEU A 1 551 ? 27.825 5.740 -33.689 1.00 93.94 551 LEU A N 1
ATOM 4187 C CA . LEU A 1 551 ? 29.081 5.175 -33.181 1.00 93.94 551 LEU A CA 1
ATOM 4188 C C . LEU A 1 551 ? 30.042 6.261 -32.707 1.00 93.94 551 LEU A C 1
ATOM 4190 O O . LEU A 1 551 ? 30.624 6.129 -31.633 1.00 93.94 551 LEU A O 1
ATOM 4194 N N . SER A 1 552 ? 30.157 7.346 -33.472 1.00 94.56 552 SER A N 1
ATOM 4195 C CA . SER A 1 552 ? 30.965 8.510 -33.101 1.00 94.56 552 SER A CA 1
ATOM 4196 C C . SER A 1 552 ? 30.456 9.146 -31.803 1.00 94.56 552 SER A C 1
ATOM 4198 O O . SER A 1 552 ? 31.249 9.480 -30.919 1.00 94.56 552 SER A O 1
ATOM 4200 N N . LEU A 1 553 ? 29.132 9.250 -31.635 1.00 93.94 553 LEU A N 1
ATOM 4201 C CA . LEU A 1 553 ? 28.519 9.722 -30.394 1.00 93.94 553 LEU A CA 1
ATOM 4202 C C . LEU A 1 553 ? 28.860 8.803 -29.212 1.00 93.94 553 LEU A C 1
ATOM 4204 O O . LEU A 1 553 ? 29.316 9.283 -28.173 1.00 93.94 553 LEU A O 1
ATOM 4208 N N . LEU A 1 554 ? 28.683 7.488 -29.363 1.00 94.38 554 LEU A N 1
ATOM 4209 C CA . LEU A 1 554 ? 29.018 6.517 -28.317 1.00 94.38 554 LEU A CA 1
ATOM 4210 C C . LEU A 1 554 ? 30.502 6.581 -27.937 1.00 94.38 554 LEU A C 1
ATOM 4212 O O . LEU A 1 554 ? 30.831 6.585 -26.748 1.00 94.38 554 LEU A O 1
ATOM 4216 N N . GLN A 1 555 ? 31.392 6.710 -28.925 1.00 95.12 555 GLN A N 1
ATOM 4217 C CA . GLN A 1 555 ? 32.826 6.883 -28.698 1.00 95.12 555 GLN A CA 1
ATOM 4218 C C . GLN A 1 555 ? 33.112 8.161 -27.897 1.00 95.12 555 GLN A C 1
ATOM 4220 O O . GLN A 1 555 ? 33.870 8.125 -26.929 1.00 95.12 555 GLN A O 1
ATOM 4225 N N . SER A 1 556 ? 32.447 9.277 -28.225 1.00 93.50 556 SER A N 1
ATOM 4226 C CA . SER A 1 556 ? 32.595 10.538 -27.481 1.00 93.50 556 SER A CA 1
ATOM 4227 C C . SER A 1 556 ? 32.128 10.445 -26.019 1.00 93.50 556 SER A C 1
ATOM 4229 O O . SER A 1 556 ? 32.618 11.183 -25.167 1.00 93.50 556 SER A O 1
ATOM 4231 N N . ARG A 1 557 ? 31.230 9.498 -25.710 1.00 90.31 557 ARG A N 1
ATOM 4232 C CA . ARG A 1 557 ? 30.760 9.174 -24.353 1.00 90.31 557 ARG A CA 1
ATOM 4233 C C . ARG A 1 557 ? 31.604 8.108 -23.643 1.00 90.31 557 ARG A C 1
ATOM 4235 O O . ARG A 1 557 ? 31.212 7.618 -22.587 1.00 90.31 557 ARG A O 1
ATOM 4242 N N . GLY A 1 558 ? 32.768 7.760 -24.193 1.00 92.31 558 GLY A N 1
ATOM 4243 C CA . GLY A 1 558 ? 33.743 6.882 -23.546 1.00 92.31 558 GLY A CA 1
ATOM 4244 C C . GLY A 1 558 ? 33.577 5.392 -23.844 1.00 92.31 558 GLY A C 1
ATOM 4245 O O . GLY A 1 558 ? 34.182 4.577 -23.150 1.00 92.31 558 GLY A O 1
ATOM 4246 N N . TRP A 1 559 ? 32.792 5.013 -24.857 1.00 94.81 559 TRP A N 1
ATOM 4247 C CA . TRP A 1 559 ? 32.799 3.636 -25.355 1.00 94.81 559 TRP A CA 1
ATOM 4248 C C . TRP A 1 559 ? 34.109 3.351 -26.094 1.00 94.81 559 TRP A C 1
ATOM 4250 O O . TRP A 1 559 ? 34.485 4.090 -27.002 1.00 94.81 559 TRP A O 1
ATOM 4260 N N . ASP A 1 560 ? 34.791 2.267 -25.721 1.00 95.69 560 ASP A N 1
ATOM 4261 C CA . ASP A 1 560 ? 36.022 1.849 -26.391 1.00 95.69 560 ASP A CA 1
ATOM 4262 C C . ASP A 1 560 ? 35.756 1.138 -27.734 1.00 95.69 560 ASP A C 1
ATOM 4264 O O . ASP A 1 560 ? 34.656 0.646 -28.014 1.00 95.69 560 ASP A O 1
ATOM 4268 N N . ASP A 1 561 ? 36.789 1.063 -28.577 1.00 94.50 561 ASP A N 1
ATOM 4269 C CA . ASP A 1 561 ? 36.699 0.470 -29.918 1.00 94.50 561 ASP A CA 1
ATOM 4270 C C . ASP A 1 561 ? 36.234 -0.996 -29.887 1.00 94.50 561 ASP A C 1
ATOM 4272 O O . ASP A 1 561 ? 35.582 -1.478 -30.819 1.00 94.50 561 ASP A O 1
ATOM 4276 N N . MET A 1 562 ? 36.551 -1.726 -28.812 1.00 95.25 562 MET A N 1
ATOM 4277 C CA . MET A 1 562 ? 36.145 -3.120 -28.658 1.00 95.25 562 MET A CA 1
ATOM 4278 C C . MET A 1 562 ? 34.642 -3.222 -28.381 1.00 95.25 562 MET A C 1
ATOM 4280 O O . MET A 1 562 ? 33.957 -4.027 -29.016 1.00 95.25 562 MET A O 1
ATOM 4284 N N . ALA A 1 563 ? 34.111 -2.398 -27.479 1.00 94.19 563 ALA A N 1
ATOM 4285 C CA . ALA A 1 563 ? 32.698 -2.326 -27.139 1.00 94.19 563 ALA A CA 1
ATOM 4286 C C . ALA A 1 563 ? 31.858 -1.911 -28.351 1.00 94.19 563 ALA A C 1
ATOM 4288 O O . ALA A 1 563 ? 30.844 -2.554 -28.637 1.00 94.19 563 ALA A O 1
ATOM 4289 N N . LEU A 1 564 ? 32.313 -0.908 -29.110 1.00 95.19 564 LEU A N 1
ATOM 4290 C CA . LEU A 1 564 ? 31.669 -0.480 -30.355 1.00 95.19 564 LEU A CA 1
ATOM 4291 C C . LEU A 1 564 ? 31.659 -1.608 -31.391 1.00 95.19 564 LEU A C 1
ATOM 4293 O O . LEU A 1 564 ? 30.607 -1.935 -31.941 1.00 95.19 564 LEU A O 1
ATOM 4297 N N . LYS A 1 565 ? 32.791 -2.293 -31.592 1.00 94.88 565 LYS A N 1
ATOM 4298 C CA . LYS A 1 565 ? 32.874 -3.428 -32.521 1.00 94.88 565 LYS A CA 1
ATOM 4299 C C . LYS A 1 565 ? 31.967 -4.588 -32.110 1.00 94.88 565 LYS A C 1
ATOM 4301 O O . LYS A 1 565 ? 31.329 -5.200 -32.968 1.00 94.88 565 LYS A O 1
ATOM 4306 N N . ILE A 1 566 ? 31.884 -4.900 -30.815 1.00 94.31 566 ILE A N 1
ATOM 4307 C CA . ILE A 1 566 ? 30.958 -5.916 -30.290 1.00 94.31 566 ILE A CA 1
ATOM 4308 C C . ILE A 1 566 ? 29.511 -5.502 -30.562 1.00 94.31 566 ILE A C 1
ATOM 4310 O O . ILE A 1 566 ? 28.721 -6.335 -31.009 1.00 94.31 566 ILE A O 1
ATOM 4314 N N . LEU A 1 567 ? 29.160 -4.238 -30.321 1.00 95.06 567 LEU A N 1
ATOM 4315 C CA . LEU A 1 567 ? 27.819 -3.705 -30.551 1.00 95.06 567 LEU A CA 1
ATOM 4316 C C . LEU A 1 567 ? 27.425 -3.807 -32.033 1.00 95.06 567 LEU A C 1
ATOM 4318 O O . LEU A 1 567 ? 26.396 -4.407 -32.348 1.00 95.06 567 LEU A O 1
ATOM 4322 N N . GLN A 1 568 ? 28.292 -3.338 -32.935 1.00 95.50 568 GLN A N 1
ATOM 4323 C CA . GLN A 1 568 ? 28.117 -3.452 -34.387 1.00 95.50 568 GLN A CA 1
ATOM 4324 C C . GLN A 1 568 ? 27.924 -4.910 -34.820 1.00 95.50 568 GLN A C 1
ATOM 4326 O O . GLN A 1 568 ? 26.978 -5.229 -35.538 1.00 95.50 568 GLN A O 1
ATOM 4331 N N . GLN A 1 569 ? 28.796 -5.822 -34.370 1.00 94.88 569 GLN A N 1
ATOM 4332 C CA . GLN A 1 569 ? 28.694 -7.242 -34.724 1.00 94.88 569 GLN A CA 1
ATOM 4333 C C . GLN A 1 569 ? 27.428 -7.892 -34.157 1.00 94.88 569 GLN A C 1
ATOM 4335 O O . GLN A 1 569 ? 26.832 -8.731 -34.830 1.00 94.88 569 GLN A O 1
ATOM 4340 N N . SER A 1 570 ? 26.999 -7.505 -32.954 1.00 93.94 570 SER A N 1
ATOM 4341 C CA . SER A 1 570 ? 25.777 -8.024 -32.329 1.00 93.94 570 SER A CA 1
ATOM 4342 C C . SER A 1 570 ? 24.540 -7.641 -33.138 1.00 93.94 570 SER A C 1
ATOM 4344 O O . SER A 1 570 ? 23.698 -8.495 -33.411 1.00 93.94 570 SER A O 1
ATOM 4346 N N . VAL A 1 571 ? 24.462 -6.386 -33.589 1.00 94.88 571 VAL A N 1
ATOM 4347 C CA . VAL A 1 571 ? 23.382 -5.886 -34.453 1.00 94.88 571 VAL A CA 1
ATOM 4348 C C . VAL A 1 571 ? 23.441 -6.522 -35.839 1.00 94.88 571 VAL A C 1
ATOM 4350 O O . VAL A 1 571 ? 22.453 -7.104 -36.285 1.00 94.88 571 VAL A O 1
ATOM 4353 N N . ALA A 1 572 ? 24.606 -6.508 -36.491 1.00 94.62 572 ALA A N 1
ATOM 4354 C CA . ALA A 1 572 ? 24.776 -7.052 -37.838 1.00 94.62 572 ALA A CA 1
ATOM 4355 C C . ALA A 1 572 ? 24.451 -8.554 -37.920 1.00 94.62 572 ALA A C 1
ATOM 4357 O O . ALA A 1 572 ? 23.875 -9.013 -38.904 1.00 94.62 572 ALA A O 1
ATOM 4358 N N . ARG A 1 573 ? 24.801 -9.327 -36.883 1.00 94.38 573 ARG A N 1
ATOM 4359 C CA . ARG A 1 573 ? 24.552 -10.779 -36.818 1.00 94.38 573 ARG A CA 1
ATOM 4360 C C . ARG A 1 573 ? 23.240 -11.153 -36.135 1.00 94.38 573 ARG A C 1
ATOM 4362 O O . ARG A 1 573 ? 22.964 -12.341 -36.002 1.00 94.38 573 ARG A O 1
ATOM 4369 N N . ARG A 1 574 ? 22.462 -10.172 -35.671 1.00 93.25 574 ARG A N 1
ATOM 4370 C CA . ARG A 1 574 ? 21.261 -10.377 -34.848 1.00 93.25 574 ARG A CA 1
ATOM 4371 C C . ARG A 1 574 ? 21.495 -11.285 -33.629 1.00 93.25 574 ARG A C 1
ATOM 4373 O O . ARG A 1 574 ? 20.663 -12.112 -33.265 1.00 93.25 574 ARG A O 1
ATOM 4380 N N . PHE A 1 575 ? 22.662 -11.148 -33.004 1.00 93.31 575 PHE A N 1
ATOM 4381 C CA . PHE A 1 575 ? 23.037 -11.900 -31.811 1.00 93.31 575 PHE A CA 1
ATOM 4382 C C . PHE A 1 575 ? 22.657 -11.104 -30.559 1.00 93.31 575 PHE A C 1
ATOM 4384 O O . PHE A 1 575 ? 23.091 -9.963 -30.410 1.00 93.31 575 PHE A O 1
ATOM 4391 N N . ASN A 1 576 ? 21.845 -11.688 -29.668 1.00 92.88 576 ASN A N 1
ATOM 4392 C CA . ASN A 1 576 ? 21.335 -11.035 -28.449 1.00 92.88 576 ASN A CA 1
ATOM 4393 C C . ASN A 1 576 ? 20.736 -9.636 -28.697 1.00 92.88 576 ASN A C 1
ATOM 4395 O O . ASN A 1 576 ? 20.945 -8.702 -27.925 1.00 92.88 576 ASN A O 1
ATOM 4399 N N . THR A 1 577 ? 20.005 -9.488 -29.797 1.00 94.88 577 THR A N 1
ATOM 4400 C CA . THR A 1 577 ? 19.378 -8.238 -30.252 1.00 94.88 577 THR A CA 1
ATOM 4401 C C . THR A 1 577 ? 17.894 -8.494 -30.510 1.00 94.88 577 THR A C 1
ATOM 4403 O O . THR A 1 577 ? 17.468 -8.531 -31.665 1.00 94.88 577 THR A O 1
ATOM 4406 N N . PRO A 1 578 ? 17.092 -8.747 -29.455 1.00 94.94 578 PRO A N 1
ATOM 4407 C CA . PRO A 1 578 ? 15.652 -8.889 -29.622 1.00 94.94 578 PRO A CA 1
ATOM 4408 C C . PRO A 1 578 ? 15.066 -7.657 -30.319 1.00 94.94 578 PRO A C 1
ATOM 4410 O O . PRO A 1 578 ? 15.582 -6.544 -30.190 1.00 94.94 578 PRO A O 1
ATOM 4413 N N . VAL A 1 579 ? 13.991 -7.875 -31.068 1.00 96.25 579 VAL A N 1
ATOM 4414 C CA . VAL A 1 579 ? 13.236 -6.798 -31.710 1.00 96.25 579 VAL A CA 1
ATOM 4415 C C . VAL A 1 579 ? 12.298 -6.184 -30.675 1.00 96.25 579 VAL A C 1
ATOM 4417 O O . VAL A 1 579 ? 11.652 -6.911 -29.915 1.00 96.25 579 VAL A O 1
ATOM 4420 N N . THR A 1 580 ? 12.232 -4.856 -30.643 1.00 96.75 580 THR A N 1
ATOM 4421 C CA . THR A 1 580 ? 11.360 -4.106 -29.742 1.00 96.75 580 THR A CA 1
ATOM 4422 C C . THR A 1 580 ? 10.583 -3.019 -30.474 1.00 96.75 580 THR A C 1
ATOM 4424 O O . THR A 1 580 ? 11.057 -2.441 -31.448 1.00 96.75 580 THR A O 1
ATOM 4427 N N . THR A 1 581 ? 9.387 -2.744 -29.970 1.00 97.31 581 THR A N 1
ATOM 4428 C CA . THR A 1 581 ? 8.500 -1.637 -30.373 1.00 97.31 581 THR A CA 1
ATOM 4429 C C . THR A 1 581 ? 8.195 -0.728 -29.175 1.00 97.31 581 THR A C 1
ATOM 4431 O O . THR A 1 581 ? 7.190 -0.030 -29.127 1.00 97.31 581 THR A O 1
ATOM 4434 N N . SER A 1 582 ? 9.075 -0.751 -28.169 1.00 96.31 582 SER A N 1
ATOM 4435 C CA . SER A 1 582 ? 8.882 -0.076 -26.888 1.00 96.31 582 SER A CA 1
ATOM 4436 C C . SER A 1 582 ? 9.091 1.434 -26.951 1.00 96.31 582 SER A C 1
ATOM 4438 O O . SER A 1 582 ? 10.179 1.911 -27.283 1.00 96.31 582 SER A O 1
ATOM 4440 N N . THR A 1 583 ? 8.084 2.187 -26.504 1.00 96.75 583 THR A N 1
ATOM 4441 C CA . THR A 1 583 ? 8.198 3.639 -26.327 1.00 96.75 583 THR A CA 1
ATOM 4442 C C . THR A 1 583 ? 9.190 3.979 -25.221 1.00 96.75 583 THR A C 1
ATOM 4444 O O . THR A 1 583 ? 9.969 4.918 -25.369 1.00 96.75 583 THR A O 1
ATOM 4447 N N . GLY A 1 584 ? 9.229 3.194 -24.137 1.00 94.88 584 GLY A N 1
ATOM 4448 C CA . GLY A 1 584 ? 10.205 3.395 -23.066 1.00 94.88 584 GLY A CA 1
ATOM 4449 C C . GLY A 1 584 ? 11.650 3.300 -23.563 1.00 94.88 584 GLY A C 1
ATOM 4450 O O . GLY A 1 584 ? 12.482 4.112 -23.177 1.00 94.88 584 GLY A O 1
ATOM 4451 N N . ARG A 1 585 ? 11.951 2.378 -24.489 1.00 95.06 585 ARG A N 1
ATOM 4452 C CA . ARG A 1 585 ? 13.293 2.268 -25.094 1.00 95.06 585 ARG A CA 1
ATOM 4453 C C . ARG A 1 585 ? 13.632 3.430 -26.030 1.00 95.06 585 ARG A C 1
ATOM 4455 O O . ARG A 1 585 ? 14.796 3.817 -26.112 1.00 95.06 585 ARG A O 1
ATOM 4462 N N . VAL A 1 586 ? 12.638 3.998 -26.710 1.00 95.25 586 VAL A N 1
ATOM 4463 C CA . VAL A 1 586 ? 12.815 5.224 -27.505 1.00 95.25 586 VAL A CA 1
ATOM 4464 C C . VAL A 1 586 ? 13.107 6.420 -26.594 1.00 95.25 586 VAL A C 1
ATOM 4466 O O . VAL A 1 586 ? 14.019 7.190 -26.881 1.00 95.25 586 VAL A O 1
ATOM 4469 N N . LEU A 1 587 ? 12.394 6.548 -25.471 1.00 95.88 587 LEU A N 1
ATOM 4470 C CA . LEU A 1 587 ? 12.653 7.591 -24.472 1.00 95.88 587 LEU A CA 1
ATOM 4471 C C . LEU A 1 587 ? 14.026 7.431 -23.813 1.00 95.88 587 LEU A C 1
ATOM 4473 O O . LEU A 1 587 ? 14.729 8.423 -23.645 1.00 95.88 587 LEU A O 1
ATOM 4477 N N . ASP A 1 588 ? 14.440 6.200 -23.509 1.00 93.50 588 ASP A N 1
ATOM 4478 C CA . ASP A 1 588 ? 15.785 5.905 -23.009 1.00 93.50 588 ASP A CA 1
ATOM 4479 C C . ASP A 1 588 ? 16.848 6.400 -24.002 1.00 93.50 588 ASP A C 1
ATOM 4481 O O . ASP A 1 588 ? 17.751 7.143 -23.615 1.00 93.50 588 ASP A O 1
ATOM 4485 N N . ALA A 1 589 ? 16.707 6.074 -25.293 1.00 93.56 589 ALA A N 1
ATOM 4486 C CA . ALA A 1 589 ? 17.615 6.559 -26.331 1.00 93.56 589 ALA A CA 1
ATOM 4487 C C . ALA A 1 589 ? 17.619 8.091 -26.431 1.00 93.56 589 ALA A C 1
ATOM 4489 O O . ALA A 1 589 ? 18.688 8.685 -26.509 1.00 93.56 589 ALA A O 1
ATOM 4490 N N . ALA A 1 590 ? 16.447 8.731 -26.379 1.00 94.75 590 ALA A N 1
ATOM 4491 C CA . ALA A 1 590 ? 16.324 10.186 -26.417 1.00 94.75 590 ALA A CA 1
ATOM 4492 C C . ALA A 1 590 ? 16.955 10.865 -25.192 1.00 94.75 590 ALA A C 1
ATOM 4494 O O . ALA A 1 590 ? 17.576 11.909 -25.333 1.00 94.75 590 ALA A O 1
ATOM 4495 N N . SER A 1 591 ? 16.840 10.265 -24.003 1.00 91.50 591 SER A N 1
ATOM 4496 C CA . SER A 1 591 ? 17.483 10.764 -22.778 1.00 91.50 591 SER A CA 1
ATOM 4497 C C . SER A 1 591 ? 19.007 10.617 -22.799 1.00 91.50 591 SER A C 1
ATOM 4499 O O . SER A 1 591 ? 19.723 11.330 -22.096 1.00 91.50 591 SER A O 1
ATOM 4501 N N . ALA A 1 592 ? 19.495 9.668 -23.598 1.00 88.69 592 ALA A N 1
ATOM 4502 C CA . ALA A 1 592 ? 20.903 9.401 -23.805 1.00 88.69 592 ALA A CA 1
ATOM 4503 C C . ALA A 1 592 ? 21.487 10.128 -25.021 1.00 88.69 592 ALA A C 1
ATOM 4505 O O . ALA A 1 592 ? 22.691 10.023 -25.229 1.00 88.69 592 ALA A O 1
ATOM 4506 N N . LEU A 1 593 ? 20.693 10.842 -25.818 1.00 86.19 593 LEU A N 1
ATOM 4507 C CA . LEU A 1 593 ? 21.191 11.800 -26.810 1.00 86.19 593 LEU A CA 1
ATOM 4508 C C . LEU A 1 593 ? 21.556 13.100 -26.095 1.00 86.19 593 LEU A C 1
ATOM 4510 O O . LEU A 1 593 ? 22.689 13.580 -26.337 1.00 86.19 593 LEU A O 1
#

pLDDT: mean 94.06, std 4.54, range [59.25, 98.75]

Secondary structure (DSSP, 8-state):
-EEEEEEEEEE-SSSSHHHHHHHHHHHHT-EEEEEEETTEEEEEEEESSHHHHHHHHTT--TT-EEEEEEEEE--SPPPSSEEEPPPB-----S-PPPPBPPPHHHHHHHH-TTSTTTT-TT---TTSB-SGGGBSSSS--GGGBGGGGSPPPHHHHHHHH-TTSTTTT-TT---TTTS--EEEEETTSPBPPS-HHHHHHHHHHTT--EEEE-SSSEEEEE-GGGHHHHHHHTT-TTPPPEEEE-GGGGGGTBPPPPHHHHHHHHSTT--EEEEEBSSTTS-TTT-SSSEEEEE---SHHHHHHHHH--SSEEEEEE---TTS----SHHHHIIIIITTTS-SEEEEESS---S--PBPEEETTEEEE--BTTPSEEEE----SS-EEE---SSSB--EEEETTEEEEPSP-B---SHHHHHHHHHHHHHHHHHHT---SEEEEES-TT-HHHHHHHHHHHHH-PEEEEE-HHHHHHHHH-SSSEEEEEEEEEEE-TTSSEEEEEEEEEETTTEEEEEEEPPPEE-TTTTHHHHSTHHHHHHH--SHHHHHHHHHTT--HHHHHHHHHHHHTTSS--EE--HHHHHHHHHT-

Foldseek 3Di:
DAWWKKKWAEQQALQCLQLQLQVLCVVQVWFWEWEAEWQMIITTIDDPCVVVSLVSSQVTDPQTDTPDIDIGGDDDDTDPHYYYDYYHYHALRYDWDFAWFADPVQLCLCCDPVHLQPVPFQADFSHHGHIVQFAQADPDALCRGLNVQFDEDPVQVVLCCDSVHRRPVNRSDDHPVGGWDKFKAFLLGHTDDDDLLLVVQVCQLVFFWEWEADQQFIWTKHFLVNLCVLCVLLVNNADAFAKEFAPVCVVQFFDDDDPVVVCCQNPTQQFFEKTATPDLPPSVSRHVGRTHGYTYRRTSSSVSNVVNHPGRMMGIHFCDRVPAAGHFDPVCCSVPQSVVVSGGMYIDIDRGRRHHWDGWYDYPNDTPFATGSCPQHKDFAPPDAAWEWELAFQAQGWIWIDHDGIITIGGTLGHNDDDNSLVSSVVRVVSVCRSSVTQHQEYEYELPCPRSSNVSSVVVCVVRVHHYDHDWDQLVVQQVVHQFWDFDFFAAAFTQDPVRFTEGGWTWTTGPVRDTDTPDFADKWWQQQVVVCVVVLLLLLCRHPVDPVSLVLVVVVPDDPVNSVVSNCCNVVVPNTTIYRHPNSVVSNVVSD